Protein AF-0000000080403073 (afdb_homodimer)

Structure (mmCIF, N/CA/C/O backbone):
data_AF-0000000080403073-model_v1
#
loop_
_entity.id
_entity.type
_entity.pdbx_description
1 polymer 'pyridoxal kinase'
#
loop_
_atom_site.group_PDB
_atom_site.id
_atom_site.type_symbol
_atom_site.label_atom_id
_atom_site.label_alt_id
_atom_site.label_comp_id
_atom_site.label_asym_id
_atom_site.label_entity_id
_atom_site.label_seq_id
_atom_site.pdbx_PDB_ins_code
_atom_site.Cartn_x
_atom_site.Cartn_y
_atom_site.Cartn_z
_atom_site.occupancy
_atom_site.B_iso_or_equiv
_atom_site.auth_seq_id
_atom_site.auth_comp_id
_atom_site.auth_asym_id
_atom_site.auth_atom_id
_atom_site.pdbx_PDB_model_num
ATOM 1 N N . MET A 1 1 ? 25.797 -5.535 12.688 1 22.36 1 MET A N 1
ATOM 2 C CA . MET A 1 1 ? 25.578 -5.074 11.312 1 22.36 1 MET A CA 1
ATOM 3 C C . MET A 1 1 ? 24.25 -5.602 10.766 1 22.36 1 MET A C 1
ATOM 5 O O . MET A 1 1 ? 24.047 -6.816 10.711 1 22.36 1 MET A O 1
ATOM 9 N N . VAL A 1 2 ? 23.156 -5.008 11.125 1 30.12 2 VAL A N 1
ATOM 10 C CA . VAL A 1 2 ? 21.875 -5.512 10.625 1 30.12 2 VAL A CA 1
ATOM 11 C C . VAL A 1 2 ? 22.031 -5.953 9.172 1 30.12 2 VAL A C 1
ATOM 13 O O . VAL A 1 2 ? 22.453 -5.172 8.32 1 30.12 2 VAL A O 1
ATOM 16 N N . ASN A 1 3 ? 22.547 -6.984 8.953 1 32.62 3 ASN A N 1
ATOM 17 C CA . ASN A 1 3 ? 22.703 -7.629 7.652 1 32.62 3 ASN A CA 1
ATOM 18 C C . ASN A 1 3 ? 21.531 -7.301 6.723 1 32.62 3 ASN A C 1
ATOM 20 O O . ASN A 1 3 ? 20.438 -7.848 6.871 1 32.62 3 ASN A O 1
ATOM 24 N N . VAL A 1 4 ? 21.406 -6.117 6.422 1 40 4 VAL A N 1
ATOM 25 C CA . VAL A 1 4 ? 20.312 -5.684 5.543 1 40 4 VAL A CA 1
ATOM 26 C C . VAL A 1 4 ? 20.344 -6.496 4.25 1 40 4 VAL A C 1
ATOM 28 O O . VAL A 1 4 ? 21.219 -6.293 3.4 1 40 4 VAL A O 1
ATOM 31 N N . ASN A 1 5 ? 20.531 -7.816 4.27 1 45.31 5 ASN A N 1
ATOM 32 C CA . ASN A 1 5 ? 20.359 -8.641 3.078 1 45.31 5 ASN A CA 1
ATOM 33 C C . ASN A 1 5 ? 19.266 -8.078 2.168 1 45.31 5 ASN A C 1
ATOM 35 O O . ASN A 1 5 ? 18.109 -7.957 2.576 1 45.31 5 ASN A O 1
ATOM 39 N N . LYS A 1 6 ? 19.641 -7.062 1.229 1 63.62 6 LYS A N 1
ATOM 40 C CA . LYS A 1 6 ? 18.797 -6.117 0.505 1 63.62 6 LYS A CA 1
ATOM 41 C C . LYS A 1 6 ? 18.047 -6.809 -0.628 1 63.62 6 LYS A C 1
ATOM 43 O O . LYS A 1 6 ? 18.562 -6.93 -1.74 1 63.62 6 LYS A O 1
ATOM 48 N N . ASP A 1 7 ? 17.062 -7.859 -0.322 1 86.31 7 ASP A N 1
ATOM 49 C CA . ASP A 1 7 ? 16.141 -8.438 -1.294 1 86.31 7 ASP A CA 1
ATOM 50 C C . ASP A 1 7 ? 15.406 -7.34 -2.07 1 86.31 7 ASP A C 1
ATOM 52 O O . ASP A 1 7 ? 14.891 -6.391 -1.48 1 86.31 7 ASP A O 1
ATOM 56 N N . ASN A 1 8 ? 15.664 -7.492 -3.408 1 93 8 ASN A N 1
ATOM 57 C CA . ASN A 1 8 ? 14.828 -6.672 -4.281 1 93 8 ASN A CA 1
ATOM 58 C C . ASN A 1 8 ? 13.57 -7.41 -4.707 1 93 8 ASN A C 1
ATOM 60 O O . ASN A 1 8 ? 13.625 -8.336 -5.516 1 93 8 ASN A O 1
ATOM 64 N N . ILE A 1 9 ? 12.508 -7.059 -4.113 1 97.38 9 ILE A N 1
ATOM 65 C CA . ILE A 1 9 ? 11.211 -7.645 -4.418 1 97.38 9 ILE A CA 1
ATOM 66 C C . ILE A 1 9 ? 10.375 -6.652 -5.23 1 97.38 9 ILE A C 1
ATOM 68 O O . ILE A 1 9 ? 10.148 -5.52 -4.793 1 97.38 9 ILE A O 1
ATOM 72 N N . VAL A 1 10 ? 9.945 -7.051 -6.418 1 98.44 10 VAL A N 1
ATOM 73 C CA . VAL A 1 10 ? 9.18 -6.18 -7.297 1 98.44 10 VAL A CA 1
ATOM 74 C C . VAL A 1 10 ? 7.805 -6.793 -7.559 1 98.44 10 VAL A C 1
ATOM 76 O O . VAL A 1 10 ? 7.703 -7.961 -7.945 1 98.44 10 VAL A O 1
ATOM 79 N N . THR A 1 11 ? 6.785 -6.098 -7.289 1 98.81 11 THR A N 1
ATOM 80 C CA . THR A 1 11 ? 5.434 -6.512 -7.648 1 98.81 11 THR A CA 1
ATOM 81 C C . THR A 1 11 ? 4.883 -5.633 -8.766 1 98.81 11 THR A C 1
ATOM 83 O O . THR A 1 11 ? 4.832 -4.41 -8.641 1 98.81 11 THR A O 1
ATOM 86 N N . ILE A 1 12 ? 4.504 -6.207 -9.852 1 98.88 12 ILE A N 1
ATOM 87 C CA . ILE A 1 12 ? 3.924 -5.531 -11.008 1 98.88 12 ILE A CA 1
ATOM 88 C C . ILE A 1 12 ? 2.502 -6.035 -11.242 1 98.88 12 ILE A C 1
ATOM 90 O O . ILE A 1 12 ? 2.303 -7.133 -11.766 1 98.88 12 ILE A O 1
ATOM 94 N N . GLN A 1 13 ? 1.523 -5.27 -10.898 1 98.31 13 GLN A N 1
ATOM 95 C CA . GLN A 1 13 ? 0.136 -5.699 -11.039 1 98.31 13 GLN A CA 1
ATOM 96 C C . GLN A 1 13 ? -0.827 -4.543 -10.781 1 98.31 13 GLN A C 1
ATOM 98 O O . GLN A 1 13 ? -0.402 -3.395 -10.633 1 98.31 13 GLN A O 1
ATOM 103 N N . SER A 1 14 ? -2.119 -4.785 -10.812 1 98.06 14 SER A N 1
ATOM 104 C CA . SER A 1 14 ? -3.154 -3.756 -10.75 1 98.06 14 SER A CA 1
ATOM 105 C C . SER A 1 14 ? -3.246 -3.148 -9.352 1 98.06 14 SER A C 1
ATOM 107 O O . SER A 1 14 ? -2.812 -3.758 -8.375 1 98.06 14 SER A O 1
ATOM 109 N N . GLN A 1 15 ? -3.781 -1.957 -9.273 1 98.5 15 GLN A N 1
ATOM 110 C CA . GLN A 1 15 ? -4.246 -1.285 -8.07 1 98.5 15 GLN A CA 1
ATOM 111 C C . GLN A 1 15 ? -5.648 -0.719 -8.258 1 98.5 15 GLN A C 1
ATOM 113 O O . GLN A 1 15 ? -5.992 -0.243 -9.336 1 98.5 15 GLN A O 1
ATOM 118 N N . VAL A 1 16 ? -6.465 -0.753 -7.227 1 98.25 16 VAL A N 1
ATOM 119 C CA . VAL A 1 16 ? -7.789 -0.137 -7.277 1 98.25 16 VAL A CA 1
ATOM 120 C C . VAL A 1 16 ? -7.914 0.906 -6.172 1 98.25 16 VAL A C 1
ATOM 122 O O . VAL A 1 16 ? -7.32 0.759 -5.102 1 98.25 16 VAL A O 1
ATOM 125 N N . PHE A 1 17 ? -8.719 1.9 -6.484 1 98.56 17 PHE A N 1
ATOM 126 C CA . PHE A 1 17 ? -9.016 2.963 -5.531 1 98.56 17 PHE A CA 1
ATOM 127 C C . PHE A 1 17 ? -9.75 2.41 -4.312 1 98.56 17 PHE A C 1
ATOM 129 O O . PHE A 1 17 ? -9.352 2.67 -3.174 1 98.56 17 PHE A O 1
ATOM 136 N N . ASP A 1 18 ? -10.695 1.66 -4.531 1 96.5 18 ASP A N 1
ATOM 137 C CA . ASP A 1 18 ? -11.547 1.09 -3.488 1 96.5 18 ASP A CA 1
ATOM 138 C C . ASP A 1 18 ? -11.578 -0.434 -3.58 1 96.5 18 ASP A C 1
ATOM 140 O O . ASP A 1 18 ? -12.102 -0.992 -4.547 1 96.5 18 ASP A O 1
ATOM 144 N N . GLY A 1 19 ? -10.961 -1.061 -2.502 1 95.38 19 GLY A N 1
ATOM 145 C CA . GLY A 1 19 ? -11.07 -2.51 -2.447 1 95.38 19 GLY A CA 1
ATOM 146 C C . GLY A 1 19 ? -9.719 -3.205 -2.408 1 95.38 19 GLY A C 1
ATOM 147 O O . GLY A 1 19 ? -8.68 -2.547 -2.359 1 95.38 19 GLY A O 1
ATOM 148 N N . PHE A 1 20 ? -9.781 -4.578 -2.379 1 96.44 20 PHE A N 1
ATOM 149 C CA . PHE A 1 20 ? -8.57 -5.371 -2.219 1 96.44 20 PHE A CA 1
ATOM 150 C C . PHE A 1 20 ? -8.391 -6.332 -3.389 1 96.44 20 PHE A C 1
ATOM 152 O O . PHE A 1 20 ? -9.102 -7.332 -3.49 1 96.44 20 PHE A O 1
ATOM 159 N N . CYS A 1 21 ? -7.473 -6.105 -4.219 1 96.56 21 CYS A N 1
ATOM 160 C CA . CYS A 1 21 ? -6.91 -6.938 -5.273 1 96.56 21 CYS A CA 1
ATOM 161 C C . CYS A 1 21 ? -5.57 -6.387 -5.75 1 96.56 21 CYS A C 1
ATOM 163 O O . CYS A 1 21 ? -5.18 -5.281 -5.371 1 96.56 21 CYS A O 1
ATOM 165 N N . GLY A 1 22 ? -4.867 -7.188 -6.477 1 97.94 22 GLY A N 1
ATOM 166 C CA . GLY A 1 22 ? -3.596 -6.727 -7.012 1 97.94 22 GLY A CA 1
ATOM 167 C C . GLY A 1 22 ? -2.654 -6.203 -5.945 1 97.94 22 GLY A C 1
ATOM 168 O O . GLY A 1 22 ? -2.471 -6.836 -4.906 1 97.94 22 GLY A O 1
ATOM 169 N N . ASN A 1 23 ? -2.107 -5.02 -6.195 1 98.75 23 ASN A N 1
ATOM 170 C CA . ASN A 1 23 ? -1.094 -4.453 -5.312 1 98.75 23 ASN A CA 1
ATOM 171 C C . ASN A 1 23 ? -1.706 -3.938 -4.012 1 98.75 23 ASN A C 1
ATOM 173 O O . ASN A 1 23 ? -0.988 -3.658 -3.053 1 98.75 23 ASN A O 1
ATOM 177 N N . ASN A 1 24 ? -3.045 -3.762 -3.971 1 98.56 24 ASN A N 1
ATOM 178 C CA . ASN A 1 24 ? -3.654 -3.469 -2.678 1 98.56 24 ASN A CA 1
ATOM 179 C C . ASN A 1 24 ? -3.473 -4.625 -1.697 1 98.56 24 ASN A C 1
ATOM 181 O O . ASN A 1 24 ? -3.438 -4.414 -0.483 1 98.56 24 ASN A O 1
ATOM 185 N N . ILE A 1 25 ? -3.344 -5.82 -2.229 1 98.62 25 ILE A N 1
ATOM 186 C CA . ILE A 1 25 ? -3.121 -6.988 -1.383 1 98.62 25 ILE A CA 1
ATOM 187 C C . ILE A 1 25 ? -1.624 -7.273 -1.281 1 98.62 25 ILE A C 1
ATOM 189 O O . ILE A 1 25 ? -1.075 -7.355 -0.18 1 98.62 25 ILE A O 1
ATOM 193 N N . ALA A 1 26 ? -0.931 -7.348 -2.396 1 98.81 26 ALA A N 1
ATOM 194 C CA . ALA A 1 26 ? 0.462 -7.785 -2.443 1 98.81 26 ALA A CA 1
ATOM 195 C C . ALA A 1 26 ? 1.353 -6.867 -1.606 1 98.81 26 ALA A C 1
ATOM 197 O O . ALA A 1 26 ? 2.166 -7.344 -0.809 1 98.81 26 ALA A O 1
ATOM 198 N N . SER A 1 27 ? 1.174 -5.559 -1.812 1 98.62 27 SER A N 1
ATOM 199 C CA . SER A 1 27 ? 2.02 -4.613 -1.089 1 98.62 27 SER A CA 1
ATOM 200 C C . SER A 1 27 ? 1.811 -4.723 0.418 1 98.62 27 SER A C 1
ATOM 202 O O . SER A 1 27 ? 2.775 -4.723 1.186 1 98.62 27 SER A O 1
ATOM 204 N N . PHE A 1 28 ? 0.56 -4.867 0.886 1 98.75 28 PHE A N 1
ATOM 205 C CA . PHE A 1 28 ? 0.286 -4.93 2.316 1 98.75 28 PHE A CA 1
ATOM 206 C C . PHE A 1 28 ? 0.77 -6.246 2.906 1 98.75 28 PHE A C 1
ATOM 208 O O . PHE A 1 28 ? 1.396 -6.266 3.967 1 98.75 28 PHE A O 1
ATOM 215 N N . VAL A 1 29 ? 0.457 -7.371 2.229 1 98.81 29 VAL A N 1
ATOM 216 C CA . VAL A 1 29 ? 0.829 -8.695 2.707 1 98.81 29 VAL A CA 1
ATOM 217 C C . VAL A 1 29 ? 2.348 -8.789 2.838 1 98.81 29 VAL A C 1
ATOM 219 O O . VAL A 1 29 ? 2.861 -9.195 3.885 1 98.81 29 VAL A O 1
ATOM 222 N N . LEU A 1 30 ? 3.076 -8.367 1.81 1 98.69 30 LEU A N 1
ATOM 223 C CA . LEU A 1 30 ? 4.535 -8.438 1.827 1 98.69 30 LEU A CA 1
ATOM 224 C C . LEU A 1 30 ? 5.109 -7.523 2.902 1 98.69 30 LEU A C 1
ATOM 226 O O . LEU A 1 30 ? 5.996 -7.934 3.66 1 98.69 30 LEU A O 1
ATOM 230 N N . ARG A 1 31 ? 4.555 -6.324 2.994 1 98.56 31 ARG A N 1
ATOM 231 C CA . ARG A 1 31 ? 5.051 -5.383 3.992 1 98.56 31 ARG A CA 1
ATOM 232 C C . ARG A 1 31 ? 4.73 -5.863 5.402 1 98.56 31 ARG A C 1
ATOM 234 O O . ARG A 1 31 ? 5.578 -5.805 6.293 1 98.56 31 ARG A O 1
ATOM 241 N N . ARG A 1 32 ? 3.508 -6.32 5.586 1 98.56 32 ARG A N 1
ATOM 242 C CA . ARG A 1 32 ? 3.109 -6.836 6.895 1 98.56 32 ARG A CA 1
ATOM 243 C C . ARG A 1 32 ? 4.016 -7.984 7.328 1 98.56 32 ARG A C 1
ATOM 245 O O . ARG A 1 32 ? 4.289 -8.148 8.516 1 98.56 32 ARG A O 1
ATOM 252 N N . ARG A 1 33 ? 4.496 -8.727 6.375 1 98.25 33 ARG A N 1
ATOM 253 C CA . ARG A 1 33 ? 5.34 -9.883 6.66 1 98.25 33 ARG A CA 1
ATOM 254 C C . ARG A 1 33 ? 6.812 -9.492 6.707 1 98.25 33 ARG A C 1
ATOM 256 O O . ARG A 1 33 ? 7.688 -10.352 6.762 1 98.25 33 ARG A O 1
ATOM 263 N N . GLY A 1 34 ? 7.117 -8.227 6.57 1 97.31 34 GLY A N 1
ATOM 264 C CA . GLY A 1 34 ? 8.453 -7.73 6.875 1 97.31 34 GLY A CA 1
ATOM 265 C C . GLY A 1 34 ? 9.273 -7.434 5.637 1 97.31 34 GLY A C 1
ATOM 266 O O . GLY A 1 34 ? 10.461 -7.129 5.738 1 97.31 34 GLY A O 1
ATOM 267 N N . HIS A 1 35 ? 8.703 -7.539 4.473 1 97.38 35 HIS A N 1
ATOM 268 C CA . HIS A 1 35 ? 9.414 -7.254 3.232 1 97.38 35 HIS A CA 1
ATOM 269 C C . HIS A 1 35 ? 9.25 -5.797 2.822 1 97.38 35 HIS A C 1
ATOM 271 O O . HIS A 1 35 ? 8.352 -5.109 3.311 1 97.38 35 HIS A O 1
ATOM 277 N N . VAL A 1 36 ? 10.117 -5.285 1.981 1 96.69 36 VAL A N 1
ATOM 278 C CA . VAL A 1 36 ? 10.031 -3.943 1.408 1 96.69 36 VAL A CA 1
ATOM 279 C C . VAL A 1 36 ? 9.953 -4.035 -0.114 1 96.69 36 VAL A C 1
ATOM 281 O O . VAL A 1 36 ? 10.969 -3.871 -0.803 1 96.69 36 VAL A O 1
ATOM 284 N N . PRO A 1 37 ? 8.758 -4.262 -0.608 1 97.62 37 PRO A N 1
ATOM 285 C CA . PRO A 1 37 ? 8.617 -4.438 -2.057 1 97.62 37 PRO A CA 1
ATOM 286 C C . PRO A 1 37 ? 8.648 -3.115 -2.818 1 97.62 37 PRO A C 1
ATOM 288 O O . PRO A 1 37 ? 8.281 -2.074 -2.27 1 97.62 37 PRO A O 1
ATOM 291 N N . LYS A 1 38 ? 9.195 -3.201 -3.975 1 98 38 LYS A N 1
ATOM 292 C CA . LYS A 1 38 ? 9 -2.166 -4.984 1 98 38 LYS A CA 1
ATOM 293 C C . LYS A 1 38 ? 7.695 -2.387 -5.75 1 98 38 LYS A C 1
ATOM 295 O O . LYS A 1 38 ? 7.414 -3.5 -6.195 1 98 38 LYS A O 1
ATOM 300 N N . ILE A 1 39 ? 6.852 -1.353 -5.859 1 98.69 39 ILE A N 1
ATOM 301 C CA . ILE A 1 39 ? 5.469 -1.54 -6.293 1 98.69 39 ILE A CA 1
ATOM 302 C C . ILE A 1 39 ? 5.242 -0.809 -7.613 1 98.69 39 ILE A C 1
ATOM 304 O O . ILE A 1 39 ? 5.418 0.409 -7.695 1 98.69 39 ILE A O 1
ATOM 308 N N . LEU A 1 40 ? 4.926 -1.482 -8.609 1 98.88 40 LEU A N 1
ATOM 309 C CA . LEU A 1 40 ? 4.543 -0.903 -9.891 1 98.88 40 LEU A CA 1
ATOM 310 C C . LEU A 1 40 ? 3.084 -1.207 -10.211 1 98.88 40 LEU A C 1
ATOM 312 O O . LEU A 1 40 ? 2.736 -2.35 -10.523 1 98.88 40 LEU A O 1
ATOM 316 N N . ASN A 1 41 ? 2.258 -0.204 -10.141 1 98.81 41 ASN A N 1
ATOM 317 C CA . ASN A 1 41 ? 0.848 -0.343 -10.492 1 98.81 41 ASN A CA 1
ATOM 318 C C . ASN A 1 41 ? 0.627 -0.205 -12 1 98.81 41 ASN A C 1
ATOM 320 O O . ASN A 1 41 ? 0.97 0.82 -12.586 1 98.81 41 ASN A O 1
ATOM 324 N N . THR A 1 42 ? 0.008 -1.156 -12.578 1 98.5 42 THR A N 1
ATOM 325 C CA . THR A 1 42 ? -0.204 -1.143 -14.016 1 98.5 42 THR A CA 1
ATOM 326 C C . THR A 1 42 ? -1.504 -0.422 -14.367 1 98.5 42 THR A C 1
ATOM 328 O O . THR A 1 42 ? -1.664 0.074 -15.484 1 98.5 42 THR A O 1
ATOM 331 N N . VAL A 1 43 ? -2.436 -0.476 -13.461 1 98.38 43 VAL A N 1
ATOM 332 C CA . VAL A 1 43 ? -3.66 0.311 -13.555 1 98.38 43 VAL A CA 1
ATOM 333 C C . VAL A 1 43 ? -4.035 0.85 -12.18 1 98.38 43 VAL A C 1
ATOM 335 O O . VAL A 1 43 ? -3.588 0.325 -11.156 1 98.38 43 VAL A O 1
ATOM 338 N N . GLN A 1 44 ? -4.777 1.908 -12.148 1 98.44 44 GLN A N 1
ATOM 339 C CA . GLN A 1 44 ? -5.492 2.443 -10.992 1 98.44 44 GLN A CA 1
ATOM 340 C C . GLN A 1 44 ? -6.969 2.656 -11.312 1 98.44 44 GLN A C 1
ATOM 342 O O . GLN A 1 44 ? -7.367 3.736 -11.75 1 98.44 44 GLN A O 1
ATOM 347 N N . TYR A 1 45 ? -7.773 1.637 -11.078 1 98.31 45 TYR A N 1
ATOM 348 C CA . TYR A 1 45 ? -9.203 1.698 -11.336 1 98.31 45 TYR A CA 1
ATOM 349 C C . TYR A 1 45 ? -9.977 2.061 -10.07 1 98.31 45 TYR A C 1
ATOM 351 O O . TYR A 1 45 ? -9.43 1.991 -8.969 1 98.31 45 TYR A O 1
ATOM 359 N N . TYR A 1 46 ? -11.219 2.496 -10.289 1 98.31 46 TYR A N 1
ATOM 360 C CA . TYR A 1 46 ? -12.055 2.799 -9.125 1 98.31 46 TYR A CA 1
ATOM 361 C C . TYR A 1 46 ? -12.211 1.576 -8.234 1 98.31 46 TYR A C 1
ATOM 363 O O . TYR A 1 46 ? -12.031 1.662 -7.016 1 98.31 46 TYR A O 1
ATOM 371 N N . SER A 1 47 ? -12.539 0.459 -8.789 1 95.94 47 SER A N 1
ATOM 372 C CA . SER A 1 47 ? -12.68 -0.809 -8.078 1 95.94 47 SER A CA 1
ATOM 373 C C . SER A 1 47 ? -12.492 -1.992 -9.023 1 95.94 47 SER A C 1
ATOM 375 O O . SER A 1 47 ? -12.344 -1.809 -10.234 1 95.94 47 SER A O 1
ATOM 377 N N . LYS A 1 48 ? -12.469 -3.193 -8.477 1 90.81 48 LYS A N 1
ATOM 378 C CA . LYS A 1 48 ? -12.344 -4.41 -9.273 1 90.81 48 LYS A CA 1
ATOM 379 C C . LYS A 1 48 ? -13.562 -4.605 -10.172 1 90.81 48 LYS A C 1
ATOM 381 O O . LYS A 1 48 ? -13.508 -5.344 -11.156 1 90.81 48 LYS A O 1
ATOM 386 N N . TYR A 1 49 ? -14.672 -3.898 -9.898 1 89.44 49 TYR A N 1
ATOM 387 C CA . TYR A 1 49 ? -15.914 -4.047 -10.648 1 89.44 49 TYR A CA 1
ATOM 388 C C . TYR A 1 49 ? -16.109 -2.883 -11.609 1 89.44 49 TYR A C 1
ATOM 390 O O . TYR A 1 49 ? -16.875 -2.984 -12.562 1 89.44 49 TYR A O 1
ATOM 398 N N . LYS A 1 50 ? -15.492 -1.771 -11.281 1 93.81 50 LYS A N 1
ATOM 399 C CA . LYS A 1 50 ? -15.602 -0.562 -12.094 1 93.81 50 LYS A CA 1
ATOM 400 C C . LYS A 1 50 ? -14.234 -0.136 -12.625 1 93.81 50 LYS A C 1
ATOM 402 O O . LYS A 1 50 ? -13.484 0.569 -11.945 1 93.81 50 LYS A O 1
ATOM 407 N N . HIS A 1 51 ? -14.039 -0.41 -13.852 1 94.81 51 HIS A N 1
ATOM 408 C CA . HIS A 1 51 ? -12.727 -0.222 -14.453 1 94.81 51 HIS A CA 1
ATOM 409 C C . HIS A 1 51 ? -12.594 1.165 -15.078 1 94.81 51 HIS A C 1
ATOM 411 O O . HIS A 1 51 ? -12.242 1.293 -16.25 1 94.81 51 HIS A O 1
ATOM 417 N N . CYS A 1 52 ? -12.844 2.164 -14.352 1 96.94 52 CYS A N 1
ATOM 418 C CA . CYS A 1 52 ? -12.586 3.541 -14.758 1 96.94 52 CYS A CA 1
ATOM 419 C C . CYS A 1 52 ? -11.414 4.129 -13.969 1 96.94 52 CYS A C 1
ATOM 421 O O . CYS A 1 52 ? -11.289 3.891 -12.766 1 96.94 52 CYS A O 1
ATOM 423 N N . GLY A 1 53 ? -10.523 4.828 -14.617 1 97.88 53 GLY A N 1
ATOM 424 C CA . GLY A 1 53 ? -9.344 5.398 -13.992 1 97.88 53 GLY A CA 1
ATOM 425 C C . GLY A 1 53 ? -8.125 5.398 -14.898 1 97.88 53 GLY A C 1
ATOM 426 O O . GLY A 1 53 ? -8.25 5.605 -16.109 1 97.88 53 GLY A O 1
ATOM 427 N N . MET A 1 54 ? -6.984 5.172 -14.312 1 98 54 MET A N 1
ATOM 428 C CA . MET A 1 54 ? -5.703 5.324 -15 1 98 54 MET A CA 1
ATOM 429 C C . MET A 1 54 ? -5.156 3.973 -15.438 1 98 54 MET A C 1
ATOM 431 O O . MET A 1 54 ? -5.223 2.996 -14.688 1 98 54 MET A O 1
ATOM 435 N N . GLU A 1 55 ? -4.68 3.871 -16.688 1 97.94 55 GLU A N 1
ATOM 436 C CA . GLU A 1 55 ? -3.902 2.754 -17.203 1 97.94 55 GLU A CA 1
ATOM 437 C C . GLU A 1 55 ? -2.48 3.186 -17.562 1 97.94 55 GLU A C 1
ATOM 439 O O . GLU A 1 55 ? -2.285 4.137 -18.312 1 97.94 55 GLU A O 1
ATOM 444 N N . LEU A 1 56 ? -1.543 2.523 -16.984 1 98.19 56 LEU A N 1
ATOM 445 C CA . LEU A 1 56 ? -0.141 2.859 -17.219 1 98.19 56 LEU A CA 1
ATOM 446 C C . LEU A 1 56 ? 0.225 2.699 -18.688 1 98.19 56 LEU A C 1
ATOM 448 O O . LEU A 1 56 ? -0.052 1.66 -19.281 1 98.19 56 LEU A O 1
ATOM 452 N N . ASN A 1 57 ? 0.783 3.727 -19.25 1 97.5 57 ASN A N 1
ATOM 453 C CA . ASN A 1 57 ? 1.211 3.594 -20.641 1 97.5 57 ASN A CA 1
ATOM 454 C C . ASN A 1 57 ? 2.625 3.031 -20.734 1 97.5 57 ASN A C 1
ATOM 456 O O . ASN A 1 57 ? 3.367 3.023 -19.75 1 97.5 57 ASN A O 1
ATOM 460 N N . ILE A 1 58 ? 2.945 2.588 -21.922 1 98.06 58 ILE A N 1
ATOM 461 C CA . ILE A 1 58 ? 4.188 1.861 -22.172 1 98.06 58 ILE A CA 1
ATOM 462 C C . ILE A 1 58 ? 5.383 2.775 -21.891 1 98.06 58 ILE A C 1
ATOM 464 O O . ILE A 1 58 ? 6.41 2.326 -21.391 1 98.06 58 ILE A O 1
ATOM 468 N N . CYS A 1 59 ? 5.312 4.023 -22.203 1 98.25 59 CYS A N 1
ATOM 469 C CA . CYS A 1 59 ? 6.414 4.957 -22.016 1 98.25 59 CYS A CA 1
ATOM 470 C C . CYS A 1 59 ? 6.727 5.148 -20.531 1 98.25 59 CYS A C 1
ATOM 472 O O . CYS A 1 59 ? 7.891 5.129 -20.125 1 98.25 59 CYS A O 1
ATOM 474 N N . ASP A 1 60 ? 5.688 5.34 -19.734 1 98.38 60 ASP A N 1
ATOM 475 C CA . ASP A 1 60 ? 5.871 5.512 -18.297 1 98.38 60 ASP A CA 1
ATOM 476 C C . ASP A 1 60 ? 6.41 4.234 -17.656 1 98.38 60 ASP A C 1
ATOM 478 O O . ASP A 1 60 ? 7.289 4.293 -16.781 1 98.38 60 ASP A O 1
ATOM 482 N N . MET A 1 61 ? 5.867 3.088 -18.047 1 98.69 61 MET A N 1
ATOM 483 C CA . MET A 1 61 ? 6.363 1.819 -17.516 1 98.69 61 MET A CA 1
ATOM 484 C C . MET A 1 61 ? 7.848 1.644 -17.828 1 98.69 61 MET A C 1
ATOM 486 O O . MET A 1 61 ? 8.633 1.305 -16.938 1 98.69 61 MET A O 1
ATOM 490 N N . LYS A 1 62 ? 8.234 1.932 -19.062 1 98.44 62 LYS A N 1
ATOM 491 C CA . LYS A 1 62 ? 9.625 1.792 -19.484 1 98.44 62 LYS A CA 1
ATOM 492 C C . LYS A 1 62 ? 10.531 2.742 -18.703 1 98.44 62 LYS A C 1
ATOM 494 O O . LYS A 1 62 ? 11.648 2.381 -18.328 1 98.44 62 LYS A O 1
ATOM 499 N N . SER A 1 63 ? 10.023 3.924 -18.5 1 98.38 63 SER A N 1
ATOM 500 C CA . SER A 1 63 ? 10.812 4.91 -17.781 1 98.38 63 SER A CA 1
ATOM 501 C C . SER A 1 63 ? 11.164 4.41 -16.375 1 98.38 63 SER A C 1
ATOM 503 O O . SER A 1 63 ? 12.305 4.551 -15.938 1 98.38 63 SER A O 1
ATOM 505 N N . ILE A 1 64 ? 10.234 3.803 -15.695 1 98.69 64 ILE A N 1
ATOM 506 C CA . ILE A 1 64 ? 10.438 3.299 -14.344 1 98.69 64 ILE A CA 1
ATOM 507 C C . ILE A 1 64 ? 11.32 2.057 -14.383 1 98.69 64 ILE A C 1
ATOM 509 O O . ILE A 1 64 ? 12.312 1.965 -13.648 1 98.69 64 ILE A O 1
ATOM 513 N N . LEU A 1 65 ? 11.031 1.113 -15.273 1 98.38 65 LEU A N 1
ATOM 514 C CA . LEU A 1 65 ? 11.734 -0.165 -15.312 1 98.38 65 LEU A CA 1
ATOM 515 C C . LEU A 1 65 ? 13.164 0.013 -15.812 1 98.38 65 LEU A C 1
ATOM 517 O O . LEU A 1 65 ? 14.07 -0.698 -15.375 1 98.38 65 LEU A O 1
ATOM 521 N N . ASN A 1 66 ? 13.367 0.973 -16.719 1 96.94 66 ASN A N 1
ATOM 522 C CA . ASN A 1 66 ? 14.727 1.263 -17.172 1 96.94 66 ASN A CA 1
ATOM 523 C C . ASN A 1 66 ? 15.594 1.78 -16.031 1 96.94 66 ASN A C 1
ATOM 525 O O . ASN A 1 66 ? 16.766 1.406 -15.914 1 96.94 66 ASN A O 1
ATOM 529 N N . GLU A 1 67 ? 15.039 2.664 -15.25 1 95.94 67 GLU A N 1
ATOM 530 C CA . GLU A 1 67 ? 15.773 3.137 -14.078 1 95.94 67 GLU A CA 1
ATOM 531 C C . GLU A 1 67 ? 16.078 1.993 -13.117 1 95.94 67 GLU A C 1
ATOM 533 O O . GLU A 1 67 ? 17.156 1.946 -12.516 1 95.94 67 GLU A O 1
ATOM 538 N N . PHE A 1 68 ? 15.164 1.076 -12.977 1 96.19 68 PHE A N 1
ATOM 539 C CA . PHE A 1 68 ? 15.352 -0.077 -12.102 1 96.19 68 PHE A CA 1
ATOM 540 C C . PHE A 1 68 ? 16.484 -0.965 -12.609 1 96.19 68 PHE A C 1
ATOM 542 O O . PHE A 1 68 ? 17.328 -1.406 -11.828 1 96.19 68 PHE A O 1
ATOM 549 N N . ILE A 1 69 ? 16.469 -1.229 -13.891 1 94.38 69 ILE A N 1
ATOM 550 C CA . ILE A 1 69 ? 17.516 -2.029 -14.516 1 94.38 69 ILE A CA 1
ATOM 551 C C . ILE A 1 69 ? 18.875 -1.402 -14.234 1 94.38 69 ILE A C 1
ATOM 553 O O . ILE A 1 69 ? 19.812 -2.1 -13.852 1 94.38 69 ILE A O 1
ATOM 557 N N . LEU A 1 70 ? 18.969 -0.093 -14.359 1 91.38 70 LEU A N 1
ATOM 558 C CA . LEU A 1 70 ? 20.219 0.619 -14.125 1 91.38 70 LEU A CA 1
ATOM 559 C C . LEU A 1 70 ? 20.672 0.465 -12.68 1 91.38 70 LEU A C 1
ATOM 561 O O . LEU A 1 70 ? 21.844 0.239 -12.406 1 91.38 70 LEU A O 1
ATOM 565 N N . ASP A 1 71 ? 19.766 0.563 -11.781 1 88.75 71 ASP A N 1
ATOM 566 C CA . ASP A 1 71 ? 20.078 0.521 -10.359 1 88.75 71 ASP A CA 1
ATOM 567 C C . ASP A 1 71 ? 20.531 -0.874 -9.938 1 88.75 71 ASP A C 1
ATOM 569 O O . ASP A 1 71 ? 21.438 -1.014 -9.109 1 88.75 71 ASP A O 1
ATOM 573 N N . VAL A 1 72 ? 19.938 -1.919 -10.438 1 87.94 72 VAL A N 1
ATOM 574 C CA . VAL A 1 72 ? 20.219 -3.266 -9.961 1 87.94 72 VAL A CA 1
ATOM 575 C C . VAL A 1 72 ? 21.375 -3.863 -10.742 1 87.94 72 VAL A C 1
ATOM 577 O O . VAL A 1 72 ? 22 -4.832 -10.305 1 87.94 72 VAL A O 1
ATOM 580 N N . SER A 1 73 ? 21.578 -3.346 -11.969 1 77 73 SER A N 1
ATOM 581 C CA . SER A 1 73 ? 22.734 -3.82 -12.727 1 77 73 SER A CA 1
ATOM 582 C C . SER A 1 73 ? 24.047 -3.373 -12.078 1 77 73 SER A C 1
ATOM 584 O O . SER A 1 73 ? 25.062 -4.047 -12.203 1 77 73 SER A O 1
ATOM 586 N N . ASN A 1 74 ? 23.906 -2.189 -11.445 1 65.06 74 ASN A N 1
ATOM 587 C CA . ASN A 1 74 ? 25.094 -1.646 -10.773 1 65.06 74 ASN A CA 1
ATOM 588 C C . ASN A 1 74 ? 25.344 -2.34 -9.445 1 65.06 74 ASN A C 1
ATOM 590 O O . ASN A 1 74 ? 26.422 -2.178 -8.852 1 65.06 74 ASN A O 1
ATOM 594 N N . LEU A 1 75 ? 24.297 -2.949 -8.953 1 59.31 75 LEU A N 1
ATOM 595 C CA . LEU A 1 75 ? 24.406 -3.607 -7.656 1 59.31 75 LEU A CA 1
ATOM 596 C C . LEU A 1 75 ? 25.125 -4.945 -7.781 1 59.31 75 LEU A C 1
ATOM 598 O O . LEU A 1 75 ? 25 -5.801 -6.898 1 59.31 75 LEU A O 1
ATOM 602 N N . TYR A 1 76 ? 25.797 -5.121 -8.969 1 50.38 76 TYR A N 1
ATOM 603 C CA . TYR A 1 76 ? 26.297 -6.438 -9.359 1 50.38 76 TYR A CA 1
ATOM 604 C C . TYR A 1 76 ? 27.156 -7.047 -8.258 1 50.38 76 TYR A C 1
ATOM 606 O O . TYR A 1 76 ? 27.609 -8.188 -8.375 1 50.38 76 TYR A O 1
ATOM 614 N N . GLU A 1 77 ? 27.469 -6.312 -7.363 1 52.16 77 GLU A N 1
ATOM 615 C CA . GLU A 1 77 ? 28.141 -7.215 -6.434 1 52.16 77 GLU A CA 1
ATOM 616 C C . GLU A 1 77 ? 27.156 -8.242 -5.859 1 52.16 77 GLU A C 1
ATOM 618 O O . GLU A 1 77 ? 25.953 -8.117 -6.043 1 52.16 77 GLU A O 1
ATOM 623 N N . ASP A 1 78 ? 27.719 -9.531 -5.398 1 49.72 78 ASP A N 1
ATOM 624 C CA . ASP A 1 78 ? 27.172 -10.828 -5.016 1 49.72 78 ASP A CA 1
ATOM 625 C C . ASP A 1 78 ? 25.766 -10.695 -4.469 1 49.72 78 ASP A C 1
ATOM 627 O O . ASP A 1 78 ? 24.969 -11.633 -4.539 1 49.72 78 ASP A O 1
ATOM 631 N N . LYS A 1 79 ? 25.484 -9.844 -3.477 1 54.38 79 LYS A N 1
ATOM 632 C CA . LYS A 1 79 ? 24.547 -10.188 -2.408 1 54.38 79 LYS A CA 1
ATOM 633 C C . LYS A 1 79 ? 23.172 -9.57 -2.656 1 54.38 79 LYS A C 1
ATOM 635 O O . LYS A 1 79 ? 22.453 -9.258 -1.71 1 54.38 79 LYS A O 1
ATOM 640 N N . ASN A 1 80 ? 22.656 -9.328 -4.199 1 76.38 80 ASN A N 1
ATOM 641 C CA . ASN A 1 80 ? 21.312 -8.758 -4.113 1 76.38 80 ASN A CA 1
ATOM 642 C C . ASN A 1 80 ? 20.281 -9.633 -4.836 1 76.38 80 ASN A C 1
ATOM 644 O O . ASN A 1 80 ? 20.406 -9.883 -6.035 1 76.38 80 ASN A O 1
ATOM 648 N N . ASN A 1 81 ? 19.438 -10.383 -4.164 1 89.44 81 ASN A N 1
ATOM 649 C CA . ASN A 1 81 ? 18.359 -11.219 -4.668 1 89.44 81 ASN A CA 1
ATOM 650 C C . ASN A 1 81 ? 17.281 -10.391 -5.375 1 89.44 81 ASN A C 1
ATOM 652 O O . ASN A 1 81 ? 17.016 -9.25 -4.984 1 89.44 81 ASN A O 1
ATOM 656 N N . LEU A 1 82 ? 16.859 -10.93 -6.504 1 93.94 82 LEU A N 1
ATOM 657 C CA . LEU A 1 82 ? 15.812 -10.289 -7.285 1 93.94 82 LEU A CA 1
ATOM 658 C C . LEU A 1 82 ? 14.57 -11.172 -7.355 1 93.94 82 LEU A C 1
ATOM 660 O O . LEU A 1 82 ? 14.633 -12.297 -7.852 1 93.94 82 LEU A O 1
ATOM 664 N N . TYR A 1 83 ? 13.516 -10.734 -6.855 1 97.19 83 TYR A N 1
ATOM 665 C CA . TYR A 1 83 ? 12.242 -11.461 -6.844 1 97.19 83 TYR A CA 1
ATOM 666 C C . TYR A 1 83 ? 11.156 -10.648 -7.539 1 97.19 83 TYR A C 1
ATOM 668 O O . TYR A 1 83 ? 11.008 -9.453 -7.289 1 97.19 83 TYR A O 1
ATOM 676 N N . PHE A 1 84 ? 10.406 -11.289 -8.43 1 98.5 84 PHE A N 1
ATOM 677 C CA . PHE A 1 84 ? 9.312 -10.641 -9.148 1 98.5 84 PHE A CA 1
ATOM 678 C C . PHE A 1 84 ? 7.996 -11.367 -8.906 1 98.5 84 PHE A C 1
ATOM 680 O O . PHE A 1 84 ? 7.949 -12.594 -8.914 1 98.5 84 PHE A O 1
ATOM 687 N N . LEU A 1 85 ? 6.988 -10.641 -8.656 1 98.88 85 LEU A N 1
ATOM 688 C CA . LEU A 1 85 ? 5.602 -11.094 -8.656 1 98.88 85 LEU A CA 1
ATOM 689 C C . LEU A 1 85 ? 4.77 -10.297 -9.656 1 98.88 85 LEU A C 1
ATOM 691 O O . LEU A 1 85 ? 4.625 -9.086 -9.523 1 98.88 85 LEU A O 1
ATOM 695 N N . THR A 1 86 ? 4.258 -10.969 -10.68 1 98.81 86 THR A N 1
ATOM 696 C CA . THR A 1 86 ? 3.416 -10.289 -11.664 1 98.81 86 THR A CA 1
ATOM 697 C C . THR A 1 86 ? 1.972 -10.773 -11.555 1 98.81 86 THR A C 1
ATOM 699 O O . THR A 1 86 ? 1.724 -11.953 -11.312 1 98.81 86 THR A O 1
ATOM 702 N N . GLY A 1 87 ? 1.059 -9.844 -11.68 1 98.12 87 GLY A N 1
ATOM 703 C CA . GLY A 1 87 ? -0.372 -10.109 -11.711 1 98.12 87 GLY A CA 1
ATOM 704 C C . GLY A 1 87 ? -1.069 -9.461 -12.898 1 98.12 87 GLY A C 1
ATOM 705 O O . GLY A 1 87 ? -0.628 -9.609 -14.039 1 98.12 87 GLY A O 1
ATOM 706 N N . PHE A 1 88 ? -2.135 -8.758 -12.664 1 97.5 88 PHE A N 1
ATOM 707 C CA . PHE A 1 88 ? -2.969 -8.195 -13.719 1 97.5 88 PHE A CA 1
ATOM 708 C C . PHE A 1 88 ? -2.26 -7.031 -14.406 1 97.5 88 PHE A C 1
ATOM 710 O O . PHE A 1 88 ? -1.875 -6.059 -13.75 1 97.5 88 PHE A O 1
ATOM 717 N N . ILE A 1 89 ? -2.131 -7.105 -15.648 1 97.44 89 ILE A N 1
ATOM 718 C CA . ILE A 1 89 ? -1.631 -6.062 -16.531 1 97.44 89 ILE A CA 1
ATOM 719 C C . ILE A 1 89 ? -2.582 -5.891 -17.719 1 97.44 89 ILE A C 1
ATOM 721 O O . ILE A 1 89 ? -2.9 -6.859 -18.406 1 97.44 89 ILE A O 1
ATOM 725 N N . LYS A 1 90 ? -2.973 -4.723 -17.938 1 95.81 90 LYS A N 1
ATOM 726 C CA . LYS A 1 90 ? -4.125 -4.453 -18.797 1 95.81 90 LYS A CA 1
ATOM 727 C C . LYS A 1 90 ? -3.75 -4.574 -20.281 1 95.81 90 LYS A C 1
ATOM 729 O O . LYS A 1 90 ? -4.531 -5.086 -21.078 1 95.81 90 LYS A O 1
ATOM 734 N N . THR A 1 91 ? -2.588 -4.086 -20.672 1 95.75 91 THR A N 1
ATOM 735 C CA . THR A 1 91 ? -2.291 -3.996 -22.109 1 95.75 91 THR A CA 1
ATOM 736 C C . THR A 1 91 ? -1.196 -4.984 -22.484 1 95.75 91 THR A C 1
ATOM 738 O O . THR A 1 91 ? -0.304 -5.277 -21.688 1 95.75 91 THR A O 1
ATOM 741 N N . LYS A 1 92 ? -1.279 -5.457 -23.734 1 96.75 92 LYS A N 1
ATOM 742 C CA . LYS A 1 92 ? -0.297 -6.391 -24.281 1 96.75 92 LYS A CA 1
ATOM 743 C C . LYS A 1 92 ? 1.111 -5.809 -24.219 1 96.75 92 LYS A C 1
ATOM 745 O O . LYS A 1 92 ? 2.055 -6.492 -23.812 1 96.75 92 LYS A O 1
ATOM 750 N N . GLU A 1 93 ? 1.229 -4.566 -24.578 1 96.94 93 GLU A N 1
ATOM 751 C CA . GLU A 1 93 ? 2.525 -3.893 -24.609 1 96.94 93 GLU A CA 1
ATOM 752 C C . GLU A 1 93 ? 3.164 -3.875 -23.219 1 96.94 93 GLU A C 1
ATOM 754 O O . GLU A 1 93 ? 4.367 -4.109 -23.078 1 96.94 93 GLU A O 1
ATOM 759 N N . CYS A 1 94 ? 2.344 -3.621 -22.234 1 97.94 94 CYS A N 1
ATOM 760 C CA . CYS A 1 94 ? 2.863 -3.549 -20.875 1 97.94 94 CYS A CA 1
ATOM 761 C C . CYS A 1 94 ? 3.229 -4.934 -20.359 1 97.94 94 CYS A C 1
ATOM 763 O O . CYS A 1 94 ? 4.203 -5.09 -19.609 1 97.94 94 CYS A O 1
ATOM 765 N N . VAL A 1 95 ? 2.426 -5.973 -20.703 1 98 95 VAL A N 1
ATOM 766 C CA . VAL A 1 95 ? 2.762 -7.344 -20.328 1 98 95 VAL A CA 1
ATOM 767 C C . VAL A 1 95 ? 4.121 -7.723 -20.906 1 98 95 VAL A C 1
ATOM 769 O O . VAL A 1 95 ? 4.992 -8.227 -20.188 1 98 95 VAL A O 1
ATOM 772 N N . GLU A 1 96 ? 4.281 -7.469 -22.141 1 97.88 96 GLU A N 1
ATOM 773 C CA . GLU A 1 96 ? 5.527 -7.793 -22.828 1 97.88 96 GLU A CA 1
ATOM 774 C C . GLU A 1 96 ? 6.699 -7.02 -22.234 1 97.88 96 GLU A C 1
ATOM 776 O O . GLU A 1 96 ? 7.789 -7.57 -22.047 1 97.88 96 GLU A O 1
ATOM 781 N N . CYS A 1 97 ? 6.48 -5.762 -21.953 1 98.25 97 CYS A N 1
ATOM 782 C CA . CYS A 1 97 ? 7.516 -4.934 -21.344 1 98.25 97 CYS A CA 1
ATOM 783 C C . CYS A 1 97 ? 7.953 -5.504 -20 1 98.25 97 CYS A C 1
ATOM 785 O O . CYS A 1 97 ? 9.148 -5.598 -19.719 1 98.25 97 CYS A O 1
ATOM 787 N N . ALA A 1 98 ? 7.004 -5.852 -19.203 1 98.56 98 ALA A N 1
ATOM 788 C CA . ALA A 1 98 ? 7.305 -6.438 -17.891 1 98.56 98 ALA A CA 1
ATOM 789 C C . ALA A 1 98 ? 8.102 -7.73 -18.047 1 98.56 98 ALA A C 1
ATOM 791 O O . ALA A 1 98 ? 9.148 -7.898 -17.422 1 98.56 98 ALA A 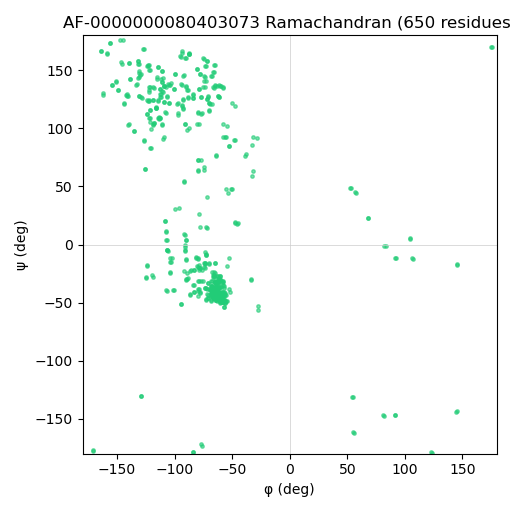O 1
ATOM 792 N N . ILE A 1 99 ? 7.625 -8.633 -18.891 1 98.06 99 ILE A N 1
ATOM 793 C CA . ILE A 1 99 ? 8.234 -9.945 -19.078 1 98.06 99 ILE A CA 1
ATOM 794 C C . ILE A 1 99 ? 9.648 -9.781 -19.641 1 98.06 99 ILE A C 1
ATOM 796 O O . ILE A 1 99 ? 10.594 -10.406 -19.156 1 98.06 99 ILE A O 1
ATOM 800 N N . ASN A 1 100 ? 9.789 -8.922 -20.594 1 97.38 100 ASN A N 1
ATOM 801 C CA . ASN A 1 100 ? 11.094 -8.695 -21.188 1 97.38 100 ASN A CA 1
ATOM 802 C C . ASN A 1 100 ? 12.094 -8.148 -20.172 1 97.38 100 ASN A C 1
ATOM 804 O O . ASN A 1 100 ? 13.266 -8.523 -20.188 1 97.38 100 ASN A O 1
ATOM 808 N N . THR A 1 101 ? 11.648 -7.23 -19.391 1 97.69 101 THR A N 1
ATOM 809 C CA . THR A 1 101 ? 12.5 -6.68 -18.344 1 97.69 101 THR A CA 1
ATOM 810 C C . THR A 1 101 ? 12.953 -7.773 -17.391 1 97.69 101 THR A C 1
ATOM 812 O O . THR A 1 101 ? 14.141 -7.859 -17.047 1 97.69 101 THR A O 1
ATOM 815 N N . ILE A 1 102 ? 12.055 -8.602 -16.969 1 97.56 102 ILE A N 1
ATOM 816 C CA . ILE A 1 102 ? 12.344 -9.672 -16.016 1 97.56 102 ILE A CA 1
ATOM 817 C C . ILE A 1 102 ? 13.344 -10.648 -16.641 1 97.56 102 ILE A C 1
ATOM 819 O O . ILE A 1 102 ? 14.328 -11.023 -16 1 97.56 102 ILE A O 1
ATOM 823 N N . LEU A 1 103 ? 13.109 -11.023 -17.875 1 96.12 103 LEU A N 1
ATOM 824 C CA . LEU A 1 103 ? 13.984 -11.969 -18.547 1 96.12 103 LEU A CA 1
ATOM 825 C C . LEU A 1 103 ? 15.367 -11.375 -18.781 1 96.12 103 LEU A C 1
ATOM 827 O O . LEU A 1 103 ? 16.375 -12.086 -18.688 1 96.12 103 LEU A O 1
ATOM 831 N N . GLU A 1 104 ? 15.391 -10.109 -19.094 1 94.31 104 GLU A N 1
ATOM 832 C CA . GLU A 1 104 ? 16.672 -9.43 -19.25 1 94.31 104 GLU A CA 1
ATOM 833 C C . GLU A 1 104 ? 17.5 -9.5 -17.969 1 94.31 104 GLU A C 1
ATOM 835 O O . GLU A 1 104 ? 18.688 -9.812 -18 1 94.31 104 GLU A O 1
ATOM 840 N N . LEU A 1 105 ? 16.891 -9.211 -16.891 1 93.12 105 LEU A N 1
ATOM 841 C CA . LEU A 1 105 ? 17.578 -9.219 -15.602 1 93.12 105 LEU A CA 1
ATOM 842 C C . LEU A 1 105 ? 17.953 -10.633 -15.188 1 93.12 105 LEU A C 1
ATOM 844 O O . LEU A 1 105 ? 19.016 -10.852 -14.594 1 93.12 105 LEU A O 1
ATOM 848 N N . LYS A 1 106 ? 17.094 -11.602 -15.516 1 91.81 106 LYS A N 1
ATOM 849 C CA . LYS A 1 106 ? 17.406 -13 -15.266 1 91.81 106 LYS A CA 1
ATOM 850 C C . LYS A 1 106 ? 18.656 -13.43 -16.016 1 91.81 106 LYS A C 1
ATOM 852 O O . LYS A 1 106 ? 19.562 -14.039 -15.43 1 91.81 106 LYS A O 1
ATOM 857 N N . ASN A 1 107 ? 18.703 -13.109 -17.219 1 89.94 107 ASN A N 1
ATOM 858 C CA . ASN A 1 107 ? 19.828 -13.484 -18.078 1 89.94 107 ASN A CA 1
ATOM 859 C C . ASN A 1 107 ? 21.125 -12.836 -17.609 1 89.94 107 ASN A C 1
ATOM 861 O O . ASN A 1 107 ? 22.188 -13.453 -17.656 1 89.94 107 ASN A O 1
ATOM 865 N N . LYS A 1 108 ? 21 -11.656 -17.219 1 84.44 108 LYS A N 1
ATOM 866 C CA . LYS A 1 108 ? 22.188 -10.961 -16.703 1 84.44 108 LYS A CA 1
ATOM 867 C C . LYS A 1 108 ? 22.734 -11.648 -15.461 1 84.44 108 LYS A C 1
ATOM 869 O O . LYS A 1 108 ? 23.953 -11.68 -15.258 1 84.44 108 LYS A O 1
ATOM 874 N N . ARG A 1 109 ? 21.938 -12.188 -14.688 1 83 109 ARG A N 1
ATOM 875 C CA . ARG A 1 109 ? 22.359 -12.836 -13.453 1 83 109 ARG A CA 1
ATOM 876 C C . ARG A 1 109 ? 22.938 -14.219 -13.734 1 83 109 ARG A C 1
ATOM 878 O O . ARG A 1 109 ? 23.906 -14.633 -13.094 1 83 109 ARG A O 1
ATOM 885 N N . ILE A 1 110 ? 22.406 -14.922 -14.625 1 79 110 ILE A N 1
ATOM 886 C CA . ILE A 1 110 ? 22.891 -16.25 -15 1 79 110 ILE A CA 1
ATOM 887 C C . ILE A 1 110 ? 24.281 -16.125 -15.609 1 79 110 ILE A C 1
ATOM 889 O O . ILE A 1 110 ? 25.172 -16.906 -15.289 1 79 110 ILE A O 1
ATOM 893 N N . ASN A 1 111 ? 24.453 -15.211 -16.406 1 76.56 111 ASN A N 1
ATOM 894 C CA . ASN A 1 111 ? 25.734 -15.016 -17.078 1 76.56 111 ASN A CA 1
ATOM 895 C C . ASN A 1 111 ? 26.828 -14.641 -16.094 1 76.56 111 ASN A C 1
ATOM 897 O O . ASN A 1 111 ? 27.984 -15.062 -16.25 1 76.56 111 ASN A O 1
ATOM 901 N N . LYS A 1 112 ? 26.531 -14.086 -15.125 1 69.69 112 LYS A N 1
ATOM 902 C CA . LYS A 1 112 ? 27.531 -13.68 -14.141 1 69.69 112 LYS A CA 1
ATOM 903 C C . LYS A 1 112 ? 27.938 -14.859 -13.258 1 69.69 112 LYS A C 1
ATOM 905 O O . LYS A 1 112 ? 29.109 -14.977 -12.883 1 69.69 112 LYS A O 1
ATOM 910 N N . CYS A 1 113 ? 26.891 -15.586 -12.836 1 63.69 113 CYS A N 1
ATOM 911 C CA . CYS A 1 113 ? 27.188 -16.766 -12.039 1 63.69 113 CYS A CA 1
ATOM 912 C C . CYS A 1 113 ? 28.109 -17.719 -12.781 1 63.69 113 CYS A C 1
ATOM 914 O O . CYS A 1 113 ? 29 -18.312 -12.18 1 63.69 113 CYS A O 1
ATOM 916 N N . ILE A 1 114 ? 27.922 -17.844 -14.062 1 60.94 114 ILE A N 1
ATOM 917 C CA . ILE A 1 114 ? 28.797 -18.703 -14.875 1 60.94 114 ILE A CA 1
ATOM 918 C C . ILE A 1 114 ? 30.219 -18.141 -14.875 1 60.94 114 ILE A C 1
ATOM 920 O O . ILE A 1 114 ? 31.188 -18.891 -14.773 1 60.94 114 ILE A O 1
ATOM 924 N N . ASN A 1 115 ? 30.234 -16.875 -14.82 1 58.03 115 ASN A N 1
ATOM 925 C CA . ASN A 1 115 ? 31.547 -16.25 -14.828 1 58.03 115 ASN A CA 1
ATOM 926 C C . ASN A 1 115 ? 32.25 -16.391 -13.477 1 58.03 115 ASN A C 1
ATOM 928 O O . ASN A 1 115 ? 33.469 -16.5 -13.406 1 58.03 115 ASN A O 1
ATOM 932 N N . ASN A 1 116 ? 31.328 -16.406 -12.375 1 54.69 116 ASN A N 1
ATOM 933 C CA . ASN A 1 116 ? 31.922 -16.516 -11.039 1 54.69 116 ASN A CA 1
ATOM 934 C C . ASN A 1 116 ? 32.156 -17.969 -10.641 1 54.69 116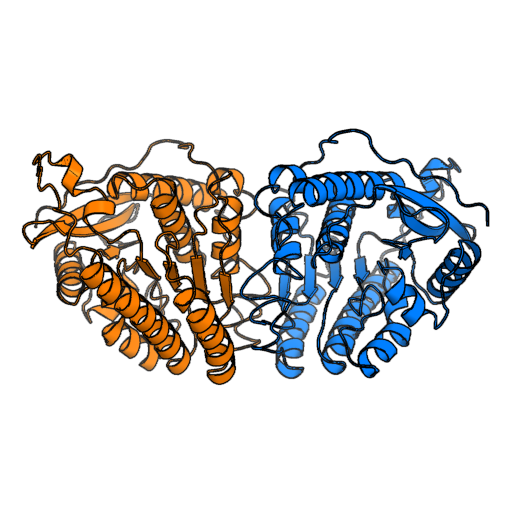 ASN A C 1
ATOM 936 O O . ASN A 1 116 ? 33 -18.266 -9.789 1 54.69 116 ASN A O 1
ATOM 940 N N . ASN A 1 117 ? 31.203 -18.859 -10.891 1 49.78 117 ASN A N 1
ATOM 941 C CA . ASN A 1 117 ? 31.281 -20.25 -10.469 1 49.78 117 ASN A CA 1
ATOM 942 C C . ASN A 1 117 ? 32.312 -21.031 -11.305 1 49.78 117 ASN A C 1
ATOM 944 O O . ASN A 1 117 ? 32.281 -22.25 -11.344 1 49.78 117 ASN A O 1
ATOM 948 N N . ASN A 1 118 ? 33.188 -20.422 -12.07 1 42.47 118 ASN A N 1
ATOM 949 C CA . ASN A 1 118 ? 34.219 -21.344 -12.531 1 42.47 118 ASN A CA 1
ATOM 950 C C . ASN A 1 118 ? 34.875 -22.109 -11.375 1 42.47 118 ASN A C 1
ATOM 952 O O . ASN A 1 118 ? 35.656 -23.031 -11.594 1 42.47 118 ASN A O 1
ATOM 956 N N . ASN A 1 119 ? 35.094 -21.391 -10.195 1 36.75 119 ASN A N 1
ATOM 957 C CA . ASN A 1 119 ? 35.938 -22.109 -9.234 1 36.75 119 ASN A CA 1
ATOM 958 C C . ASN A 1 119 ? 35.094 -22.969 -8.297 1 36.75 119 ASN A C 1
ATOM 960 O O . ASN A 1 119 ? 35.594 -23.516 -7.312 1 36.75 119 ASN A O 1
ATOM 964 N N . ALA A 1 120 ? 33.938 -22.625 -7.996 1 39.09 120 ALA A N 1
ATOM 965 C CA . ALA A 1 120 ? 33.406 -23.328 -6.836 1 39.09 120 ALA A CA 1
ATOM 966 C C . ALA A 1 120 ? 32.875 -24.719 -7.223 1 39.09 120 ALA A C 1
ATOM 968 O O . ALA A 1 120 ? 32.094 -24.859 -8.141 1 39.09 120 ALA A O 1
ATOM 969 N N . THR A 1 121 ? 33.594 -25.688 -6.918 1 33.62 121 THR A N 1
ATOM 970 C CA . THR A 1 121 ? 33.312 -27.109 -6.988 1 33.62 121 THR A CA 1
ATOM 971 C C . THR A 1 121 ? 32 -27.453 -6.266 1 33.62 121 THR A C 1
ATOM 973 O O . THR A 1 121 ? 31.859 -27.172 -5.074 1 33.62 121 THR A O 1
ATOM 976 N N . ILE A 1 122 ? 30.875 -27.328 -6.906 1 38.56 122 ILE A N 1
ATOM 977 C CA . ILE A 1 122 ? 29.625 -27.797 -6.316 1 38.56 122 ILE A CA 1
ATOM 978 C C . ILE A 1 122 ? 29.797 -29.203 -5.773 1 38.56 122 ILE A C 1
ATOM 980 O O . ILE A 1 122 ? 30.172 -30.125 -6.516 1 38.56 122 ILE A O 1
ATOM 984 N N . ASN A 1 123 ? 30.188 -29.25 -4.523 1 35.12 123 ASN A N 1
ATOM 985 C CA . ASN A 1 123 ? 30.234 -30.547 -3.85 1 35.12 123 ASN A CA 1
ATOM 986 C C . ASN A 1 123 ? 28.875 -31.234 -3.914 1 35.12 123 ASN A C 1
ATOM 988 O O . ASN A 1 123 ? 27.875 -30.703 -3.455 1 35.12 123 ASN A O 1
ATOM 992 N N . ASP A 1 124 ? 28.672 -32.031 -4.879 1 37.28 124 ASP A N 1
ATOM 993 C CA . ASP A 1 124 ? 27.641 -33 -5.246 1 37.28 124 ASP A CA 1
ATOM 994 C C . ASP A 1 124 ? 27.297 -33.906 -4.07 1 37.28 124 ASP A C 1
ATOM 996 O O . ASP A 1 124 ? 27.531 -35.125 -4.129 1 37.28 124 ASP A O 1
ATOM 1000 N N . ASN A 1 125 ? 27.625 -33.5 -2.885 1 36.69 125 ASN A N 1
ATOM 1001 C CA . ASN A 1 125 ? 27.172 -34.594 -2.01 1 36.69 125 ASN A CA 1
ATOM 1002 C C . ASN A 1 125 ? 25.656 -34.75 -2.045 1 36.69 125 ASN A C 1
ATOM 1004 O O . ASN A 1 125 ? 24.938 -33.906 -1.505 1 36.69 125 ASN A O 1
ATOM 1008 N N . ILE A 1 126 ? 25.094 -35.344 -3.104 1 40.19 126 ILE A N 1
ATOM 1009 C CA . ILE A 1 126 ? 23.75 -35.844 -3.395 1 40.19 126 ILE A CA 1
ATOM 1010 C C . ILE A 1 126 ? 23.266 -36.75 -2.27 1 40.19 126 ILE A C 1
ATOM 1012 O O . ILE A 1 126 ? 23.656 -37.938 -2.217 1 40.19 126 ILE A O 1
ATOM 1016 N N . THR A 1 127 ? 23.359 -36.438 -1.067 1 40.34 127 THR A N 1
ATOM 1017 C CA . THR A 1 127 ? 22.578 -37.375 -0.275 1 40.34 127 THR A CA 1
ATOM 1018 C C . THR A 1 127 ? 21.141 -37.438 -0.764 1 40.34 127 THR A C 1
ATOM 1020 O O . THR A 1 127 ? 20.5 -36.375 -0.967 1 40.34 127 THR A O 1
ATOM 1023 N N . ASN A 1 128 ? 20.703 -38.406 -1.493 1 42.69 128 ASN A N 1
ATOM 1024 C CA . ASN A 1 128 ? 19.453 -38.906 -2.068 1 42.69 128 ASN A CA 1
ATOM 1025 C C . ASN A 1 128 ? 18.328 -38.906 -1.052 1 42.69 128 ASN A C 1
ATOM 1027 O O . ASN A 1 128 ? 17.531 -39.844 -0.977 1 42.69 128 ASN A O 1
ATOM 1031 N N . ASN A 1 129 ? 18.391 -38.219 0.015 1 50.47 129 ASN A N 1
ATOM 1032 C CA . ASN A 1 129 ? 17.172 -38.312 0.819 1 50.47 129 ASN A CA 1
ATOM 1033 C C . ASN A 1 129 ? 16 -37.594 0.164 1 50.47 129 ASN A C 1
ATOM 1035 O O . ASN A 1 129 ? 16.141 -36.469 -0.298 1 50.47 129 ASN A O 1
ATOM 1039 N N . ASN A 1 130 ? 14.898 -38.406 -0.247 1 58.22 130 ASN A N 1
ATOM 1040 C CA . ASN A 1 130 ? 13.625 -38.031 -0.854 1 58.22 130 ASN A CA 1
ATOM 1041 C C . ASN A 1 130 ? 13.133 -36.688 -0.361 1 58.22 130 ASN A C 1
ATOM 1043 O O . ASN A 1 130 ? 12.547 -35.906 -1.128 1 58.22 130 ASN A O 1
ATOM 1047 N N . GLU A 1 131 ? 13.477 -36.375 0.809 1 63.72 131 GLU A N 1
ATOM 1048 C CA . GLU A 1 131 ? 12.969 -35.125 1.389 1 63.72 131 GLU A CA 1
ATOM 1049 C C . GLU A 1 131 ? 13.656 -33.906 0.775 1 63.72 131 GLU A C 1
ATOM 1051 O O . GLU A 1 131 ? 13.07 -32.844 0.697 1 63.72 131 GLU A O 1
ATOM 1056 N N . GLU A 1 132 ? 14.75 -34.125 0.223 1 73.44 132 GLU A N 1
ATOM 1057 C CA . GLU A 1 132 ? 15.531 -33.031 -0.349 1 73.44 132 GLU A CA 1
ATOM 1058 C C . GLU A 1 132 ? 14.977 -32.625 -1.709 1 73.44 132 GLU A C 1
ATOM 1060 O O . GLU A 1 132 ? 15.172 -31.469 -2.141 1 73.44 132 GLU A O 1
ATOM 1065 N N . GLU A 1 133 ? 14.234 -33.562 -2.25 1 81.88 133 GLU A N 1
ATOM 1066 C CA . GLU A 1 133 ? 13.742 -33.344 -3.604 1 81.88 133 GLU A CA 1
ATOM 1067 C C . GLU A 1 133 ? 12.672 -32.25 -3.627 1 81.88 133 GLU A C 1
ATOM 1069 O O . GLU A 1 133 ? 12.438 -31.625 -4.664 1 81.88 133 GLU A O 1
ATOM 1074 N N . TYR A 1 134 ? 12.18 -31.984 -2.516 1 90.69 134 TYR A N 1
ATOM 1075 C CA . TYR A 1 134 ? 11.055 -31.047 -2.482 1 90.69 134 TYR A CA 1
ATOM 1076 C C . TYR A 1 134 ? 11.484 -29.703 -1.908 1 90.69 134 TYR A C 1
ATOM 1078 O O . TYR A 1 134 ? 10.641 -28.859 -1.595 1 90.69 134 TYR A O 1
ATOM 1086 N N . LEU A 1 135 ? 12.758 -29.578 -1.787 1 95.06 135 LEU A N 1
ATOM 1087 C CA . LEU A 1 135 ? 13.281 -28.281 -1.337 1 95.06 135 LEU A CA 1
ATOM 1088 C C . LEU A 1 135 ? 13.258 -27.266 -2.467 1 95.06 135 LEU A C 1
ATOM 1090 O O . LEU A 1 135 ? 13.781 -27.516 -3.553 1 95.06 135 LEU A O 1
ATOM 1094 N N . ILE A 1 136 ? 12.664 -26.141 -2.221 1 96.5 136 ILE A N 1
ATOM 1095 C CA . ILE A 1 136 ? 12.516 -25.094 -3.234 1 96.5 136 ILE A CA 1
ATOM 1096 C C . ILE A 1 136 ? 13.891 -24.672 -3.75 1 96.5 136 ILE A C 1
ATOM 1098 O O . ILE A 1 136 ? 14.047 -24.375 -4.934 1 96.5 136 ILE A O 1
ATOM 1102 N N . GLU A 1 137 ? 14.938 -24.703 -2.91 1 93.75 137 GLU A N 1
ATOM 1103 C CA . GLU A 1 137 ? 16.297 -24.312 -3.264 1 93.75 137 GLU A CA 1
ATOM 1104 C C . GLU A 1 137 ? 16.891 -25.266 -4.305 1 93.75 137 GLU A C 1
ATOM 1106 O O . GLU A 1 137 ? 17.844 -24.906 -4.996 1 93.75 137 GLU A O 1
ATOM 1111 N N . ASN A 1 138 ? 16.328 -26.469 -4.316 1 93.31 138 ASN A N 1
ATOM 1112 C CA . ASN A 1 138 ? 16.797 -27.453 -5.266 1 93.31 138 ASN A CA 1
ATOM 1113 C C . ASN A 1 138 ? 16.031 -27.406 -6.578 1 93.31 138 ASN A C 1
ATOM 1115 O O . ASN A 1 138 ? 16.438 -28 -7.574 1 93.31 138 ASN A O 1
ATOM 1119 N N . ILE A 1 139 ? 14.945 -26.688 -6.527 1 93.88 139 ILE A N 1
ATOM 1120 C CA . ILE A 1 139 ? 14.07 -26.641 -7.695 1 93.88 139 ILE A CA 1
ATOM 1121 C C . ILE A 1 139 ? 14.305 -25.328 -8.453 1 93.88 139 ILE A C 1
ATOM 1123 O O . ILE A 1 139 ? 14.305 -25.312 -9.688 1 93.88 139 ILE A O 1
ATOM 1127 N N . ILE A 1 140 ? 14.492 -24.281 -7.738 1 93.44 140 ILE A N 1
ATOM 1128 C CA . ILE A 1 140 ? 14.617 -22.953 -8.352 1 93.44 140 ILE A CA 1
ATOM 1129 C C . ILE A 1 140 ? 15.852 -22.25 -7.793 1 93.44 140 ILE A C 1
ATOM 1131 O O . ILE A 1 140 ? 16.219 -22.438 -6.633 1 93.44 140 ILE A O 1
ATOM 1135 N N . ASN A 1 141 ? 16.484 -21.375 -8.648 1 89.31 141 ASN A N 1
ATOM 1136 C CA . ASN A 1 141 ? 17.547 -20.484 -8.18 1 89.31 141 ASN A CA 1
ATOM 1137 C C . ASN A 1 141 ? 17 -19.406 -7.254 1 89.31 141 ASN A C 1
ATOM 1139 O O . ASN A 1 141 ? 16.266 -18.516 -7.691 1 89.31 141 ASN A O 1
ATOM 1143 N N . MET A 1 142 ? 17.5 -19.375 -6.078 1 89.12 142 MET A N 1
ATOM 1144 C CA . MET A 1 142 ? 16.922 -18.516 -5.047 1 89.12 142 MET A CA 1
ATOM 1145 C C . MET A 1 142 ? 17.422 -17.078 -5.191 1 89.12 142 MET A C 1
ATOM 1147 O O . MET A 1 142 ? 16.875 -16.172 -4.57 1 89.12 142 MET A O 1
ATOM 1151 N N . ASN A 1 143 ? 18.406 -16.828 -6.004 1 88.94 143 ASN A N 1
ATOM 1152 C CA . ASN A 1 143 ? 18.875 -15.469 -6.211 1 88.94 143 ASN A CA 1
ATOM 1153 C C . ASN A 1 143 ? 17.984 -14.711 -7.188 1 88.94 143 ASN A C 1
ATOM 1155 O O . ASN A 1 143 ? 18.078 -13.484 -7.289 1 88.94 143 ASN A O 1
ATOM 1159 N N . PHE A 1 144 ? 17.234 -15.484 -7.934 1 94.06 144 PHE A N 1
ATOM 1160 C CA . PHE A 1 144 ? 16.25 -14.914 -8.859 1 94.06 144 PHE A CA 1
ATOM 1161 C C . PHE A 1 144 ? 14.977 -15.742 -8.875 1 94.06 144 PHE A C 1
ATOM 1163 O O . PHE A 1 144 ? 15.023 -16.969 -9.023 1 94.06 144 PHE A O 1
ATOM 1170 N N . LEU A 1 145 ? 13.906 -15.148 -8.688 1 97.12 145 LEU A N 1
ATOM 1171 C CA . LEU A 1 145 ? 12.617 -15.836 -8.695 1 97.12 145 LEU A CA 1
ATOM 1172 C C . LEU A 1 145 ? 11.539 -14.961 -9.32 1 97.12 145 LEU A C 1
ATOM 1174 O O . LEU A 1 145 ? 11.367 -13.805 -8.922 1 97.12 145 LEU A O 1
ATOM 1178 N N . TRP A 1 146 ? 10.945 -15.445 -10.336 1 98.5 146 TRP A N 1
ATOM 1179 C CA . TRP A 1 146 ? 9.773 -14.812 -10.922 1 98.5 146 TRP A CA 1
ATOM 1180 C C . TRP A 1 146 ? 8.531 -15.672 -10.742 1 98.5 146 TRP A C 1
ATOM 1182 O O . TRP A 1 146 ? 8.445 -16.766 -11.305 1 98.5 146 TRP A O 1
ATOM 1192 N N . ILE A 1 147 ? 7.613 -15.258 -9.891 1 98.88 147 ILE A N 1
ATOM 1193 C CA . ILE A 1 147 ? 6.289 -15.859 -9.773 1 98.88 147 ILE A CA 1
ATOM 1194 C C . ILE A 1 147 ? 5.305 -15.102 -10.664 1 98.88 147 ILE A C 1
ATOM 1196 O O . ILE A 1 147 ? 5.145 -13.891 -10.531 1 98.88 147 ILE A O 1
ATOM 1200 N N . CYS A 1 148 ? 4.656 -15.852 -11.531 1 98.81 148 CYS A N 1
ATOM 1201 C CA . CYS A 1 148 ? 3.676 -15.266 -12.445 1 98.81 148 CYS A CA 1
ATOM 1202 C C . CYS A 1 148 ? 2.271 -15.766 -12.125 1 98.81 148 CYS A C 1
ATOM 1204 O O . CYS A 1 148 ? 1.969 -16.938 -12.305 1 98.81 148 CYS A O 1
ATOM 1206 N N . ASP A 1 149 ? 1.457 -14.938 -11.602 1 98.31 149 ASP A N 1
ATOM 1207 C CA . ASP A 1 149 ? 0.012 -15.141 -11.586 1 98.31 149 ASP A CA 1
ATOM 1208 C C . ASP A 1 149 ? -0.637 -14.602 -12.859 1 98.31 149 ASP A C 1
ATOM 1210 O O . ASP A 1 149 ? -0.807 -13.391 -13.008 1 98.31 149 ASP A O 1
ATOM 1214 N N . PRO A 1 150 ? -0.938 -15.516 -13.781 1 96.94 150 PRO A N 1
ATOM 1215 C CA . PRO A 1 150 ? -1.458 -15.039 -15.062 1 96.94 150 PRO A CA 1
ATOM 1216 C C . PRO A 1 150 ? -2.91 -14.57 -14.977 1 96.94 150 PRO A C 1
ATOM 1218 O O . PRO A 1 150 ? -3.801 -15.203 -15.547 1 96.94 150 PRO A O 1
ATOM 1221 N N . VAL A 1 151 ? -3.232 -13.539 -14.305 1 96.25 151 VAL A N 1
ATOM 1222 C CA . VAL A 1 151 ? -4.574 -13.023 -14.047 1 96.25 151 VAL A CA 1
ATOM 1223 C C . VAL A 1 151 ? -5.285 -12.734 -15.367 1 96.25 151 VAL A C 1
ATOM 1225 O O . VAL A 1 151 ? -5.184 -11.633 -15.906 1 96.25 151 VAL A O 1
ATOM 1228 N N . MET A 1 152 ? -6.023 -13.781 -15.797 1 96 152 MET A N 1
ATOM 1229 C CA . MET A 1 152 ? -6.68 -13.641 -17.094 1 96 152 MET A CA 1
ATOM 1230 C C . MET A 1 152 ? -8.18 -13.883 -16.984 1 96 152 MET A C 1
ATOM 1232 O O . MET A 1 152 ? -8.945 -13.484 -17.859 1 96 152 MET A O 1
ATOM 1236 N N . GLY A 1 153 ? -8.57 -14.648 -16.078 1 92.81 153 GLY A N 1
ATOM 1237 C CA . GLY A 1 153 ? -9.969 -14.992 -15.93 1 92.81 153 GLY A CA 1
ATOM 1238 C C . GLY A 1 153 ? -10.219 -16.031 -14.859 1 92.81 153 GLY A C 1
ATOM 1239 O O . GLY A 1 153 ? -9.273 -16.578 -14.273 1 92.81 153 GLY A O 1
ATOM 1240 N N . ASP A 1 154 ? -11.492 -16.203 -14.578 1 90.31 154 ASP A N 1
ATOM 1241 C CA . ASP A 1 154 ? -11.938 -17.156 -13.57 1 90.31 154 ASP A CA 1
ATOM 1242 C C . ASP A 1 154 ? -13.359 -17.625 -13.836 1 90.31 154 ASP A C 1
ATOM 1244 O O . ASP A 1 154 ? -14.203 -16.828 -14.281 1 90.31 154 ASP A O 1
ATOM 1248 N N . ASP A 1 155 ? -13.562 -18.891 -13.672 1 89 155 ASP A N 1
ATOM 1249 C CA . ASP A 1 155 ? -14.898 -19.469 -13.734 1 89 155 ASP A CA 1
ATOM 1250 C C . ASP A 1 155 ? -15.57 -19.156 -15.07 1 89 155 ASP A C 1
ATOM 1252 O O . ASP A 1 155 ? -16.703 -18.656 -15.102 1 89 155 ASP A O 1
ATOM 1256 N N . GLY A 1 156 ? -14.852 -19.328 -16.031 1 88.38 156 GLY A N 1
ATOM 1257 C CA . GLY A 1 156 ? -15.383 -19.188 -17.375 1 88.38 156 GLY A CA 1
ATOM 1258 C C . GLY A 1 156 ? -15.445 -17.75 -17.859 1 88.38 156 GLY A C 1
ATOM 1259 O O . GLY A 1 156 ? -15.852 -17.5 -19 1 88.38 156 GLY A O 1
ATOM 1260 N N . LYS A 1 157 ? -15.07 -16.844 -17.078 1 89.12 157 LYS A N 1
ATOM 1261 C CA . LYS A 1 157 ? -15.094 -15.438 -17.453 1 89.12 157 LYS A CA 1
ATOM 1262 C C . LYS A 1 157 ? -13.68 -14.914 -17.703 1 89.12 157 LYS A C 1
ATOM 1264 O O . LYS A 1 157 ? -12.828 -14.969 -16.812 1 89.12 157 LYS A O 1
ATOM 1269 N N . ILE A 1 158 ? -13.523 -14.336 -18.828 1 91.62 158 ILE A N 1
ATOM 1270 C CA . ILE A 1 158 ? -12.219 -13.797 -19.219 1 91.62 158 ILE A CA 1
ATOM 1271 C C . ILE A 1 158 ? -12.133 -12.328 -18.828 1 91.62 158 ILE A C 1
ATOM 1273 O O . ILE A 1 158 ? -13.094 -11.578 -18.984 1 91.62 158 ILE A O 1
ATOM 1277 N N . TYR A 1 159 ? -11.016 -11.859 -18.281 1 89.19 159 TYR A N 1
ATOM 1278 C CA . TYR A 1 159 ? -10.836 -10.508 -17.781 1 89.19 159 TYR A CA 1
ATOM 1279 C C . TYR A 1 159 ? -10.016 -9.664 -18.75 1 89.19 159 TYR A C 1
ATOM 1281 O O . TYR A 1 159 ? -9.922 -8.445 -18.594 1 89.19 159 TYR A O 1
ATOM 1289 N N . VAL A 1 160 ? -9.344 -10.312 -19.703 1 93.56 160 VAL A N 1
ATOM 1290 C CA . VAL A 1 160 ? -8.375 -9.617 -20.547 1 93.56 160 VAL A CA 1
ATOM 1291 C C . VAL A 1 160 ? -8.711 -9.852 -22.031 1 93.56 160 VAL A C 1
ATOM 1293 O O . VAL A 1 160 ? -9.531 -10.703 -22.344 1 93.56 160 VAL A O 1
ATOM 1296 N N . ASN A 1 161 ? -8.086 -9.109 -22.859 1 93.44 161 ASN A N 1
ATOM 1297 C CA . ASN A 1 161 ? -8.227 -9.289 -24.297 1 93.44 161 ASN A CA 1
ATOM 1298 C C . ASN A 1 161 ? -7.48 -10.523 -24.781 1 93.44 161 ASN A C 1
ATOM 1300 O O . ASN A 1 161 ? -6.559 -11 -24.109 1 93.44 161 ASN A O 1
ATOM 1304 N N . LYS A 1 162 ? -7.879 -10.992 -25.922 1 93.81 162 LYS A N 1
ATOM 1305 C CA . LYS A 1 162 ? -7.305 -12.203 -26.5 1 93.81 162 LYS A CA 1
ATOM 1306 C C . LYS A 1 162 ? -5.805 -12.047 -26.734 1 93.81 162 LYS A C 1
ATOM 1308 O O . LYS A 1 162 ? -5.043 -13.008 -26.578 1 93.81 162 LYS A O 1
ATOM 1313 N N . ASP A 1 163 ? -5.406 -10.914 -27.109 1 95.62 163 ASP A N 1
ATOM 1314 C CA . ASP A 1 163 ? -3.988 -10.695 -27.375 1 95.62 163 ASP A CA 1
ATOM 1315 C C . ASP A 1 163 ? -3.146 -10.891 -26.125 1 95.62 163 ASP A C 1
ATOM 1317 O O . ASP A 1 163 ? -1.979 -11.273 -26.203 1 95.62 163 ASP A O 1
ATOM 1321 N N . ILE A 1 164 ? -3.662 -10.578 -24.969 1 96.12 164 ILE A N 1
ATOM 1322 C CA . ILE A 1 164 ? -2.971 -10.797 -23.703 1 96.12 164 ILE A CA 1
ATOM 1323 C C . ILE A 1 164 ? -2.838 -12.289 -23.438 1 96.12 164 ILE A C 1
ATOM 1325 O O . ILE A 1 164 ? -1.789 -12.758 -22.984 1 96.12 164 ILE A O 1
ATOM 1329 N N . VAL A 1 165 ? -3.91 -13.039 -23.734 1 96.69 165 VAL A N 1
ATOM 1330 C CA . VAL A 1 165 ? -3.877 -14.484 -23.578 1 96.69 165 VAL A CA 1
ATOM 1331 C C . VAL A 1 165 ? -2.752 -15.07 -24.422 1 96.69 165 VAL A C 1
ATOM 1333 O O . VAL A 1 165 ? -1.994 -15.93 -23.953 1 96.69 165 VAL A O 1
ATOM 1336 N N . ASP A 1 166 ? -2.619 -14.562 -25.609 1 96.88 166 ASP A N 1
ATOM 1337 C CA . ASP A 1 166 ? -1.595 -15.039 -26.531 1 96.88 166 ASP A CA 1
ATOM 1338 C C . ASP A 1 166 ? -0.194 -14.758 -25.984 1 96.88 166 ASP A C 1
ATOM 1340 O O . ASP A 1 166 ? 0.713 -15.578 -26.141 1 96.88 166 ASP A O 1
ATOM 1344 N N . VAL A 1 167 ? -0.047 -13.633 -25.406 1 96.94 167 VAL A N 1
ATOM 1345 C CA . VAL A 1 167 ? 1.242 -13.273 -24.828 1 96.94 167 VAL A CA 1
ATOM 1346 C C . VAL A 1 167 ? 1.591 -14.242 -23.703 1 96.94 167 VAL A C 1
ATOM 1348 O O . VAL A 1 167 ? 2.719 -14.734 -23.625 1 96.94 167 VAL A O 1
ATOM 1351 N N . TYR A 1 168 ? 0.642 -14.547 -22.859 1 97.38 168 TYR A N 1
ATOM 1352 C CA . TYR A 1 168 ? 0.9 -15.445 -21.75 1 97.38 168 TYR A CA 1
ATOM 1353 C C . TYR A 1 168 ? 1.15 -16.859 -22.234 1 97.38 168 TYR A C 1
ATOM 1355 O O . TYR A 1 168 ? 2 -17.578 -21.688 1 97.38 168 TYR A O 1
ATOM 1363 N N . LYS A 1 169 ? 0.438 -17.297 -23.234 1 96.94 169 LYS A N 1
ATOM 1364 C CA . LYS A 1 169 ? 0.681 -18.609 -23.828 1 96.94 169 LYS A CA 1
ATOM 1365 C C . LYS A 1 169 ? 2.119 -18.734 -24.312 1 96.94 169 LYS A C 1
ATOM 1367 O O . LYS A 1 169 ? 2.721 -19.812 -24.234 1 96.94 169 LYS A O 1
ATOM 1372 N N . ARG A 1 170 ? 2.607 -17.672 -24.781 1 95.75 170 ARG A N 1
ATOM 1373 C CA . ARG A 1 170 ? 3.93 -17.672 -25.391 1 95.75 170 ARG A CA 1
ATOM 1374 C C . ARG A 1 170 ? 5.023 -17.547 -24.344 1 95.75 170 ARG A C 1
ATOM 1376 O O . ARG A 1 170 ? 6.086 -18.156 -24.453 1 95.75 170 ARG A O 1
ATOM 1383 N N . TYR A 1 171 ? 4.719 -16.734 -23.234 1 96 171 TYR A N 1
ATOM 1384 C CA . TYR A 1 171 ? 5.871 -16.297 -22.453 1 96 171 TYR A CA 1
ATOM 1385 C C . TYR A 1 171 ? 5.73 -16.703 -20.984 1 96 171 TYR A C 1
ATOM 1387 O O . TYR A 1 171 ? 6.707 -16.688 -20.234 1 96 171 TYR A O 1
ATOM 1395 N N . ALA A 1 172 ? 4.551 -17.031 -20.516 1 94.56 172 ALA A N 1
ATOM 1396 C CA . ALA A 1 172 ? 4.312 -17.25 -19.078 1 94.56 172 ALA A CA 1
ATOM 1397 C C . ALA A 1 172 ? 5.172 -18.375 -18.547 1 94.56 172 ALA A C 1
ATOM 1399 O O . ALA A 1 172 ? 5.594 -18.359 -17.391 1 94.56 172 ALA A O 1
ATOM 1400 N N . SER A 1 173 ? 5.508 -19.375 -19.375 1 96.56 173 SER A N 1
ATOM 1401 C CA . SER A 1 173 ? 6.254 -20.562 -18.938 1 96.56 173 SER A CA 1
ATOM 1402 C C . SER A 1 173 ? 7.719 -20.234 -18.688 1 96.56 173 SER A C 1
ATOM 1404 O O . SER A 1 173 ? 8.469 -21.062 -18.172 1 96.56 173 SER A O 1
ATOM 1406 N N . ASN A 1 174 ? 8.133 -18.984 -19.031 1 96.88 174 ASN A N 1
ATOM 1407 C CA . ASN A 1 174 ? 9.461 -18.516 -18.656 1 96.88 174 ASN A CA 1
ATOM 1408 C C . ASN A 1 174 ? 9.547 -18.203 -17.172 1 96.88 174 ASN A C 1
ATOM 1410 O O . ASN A 1 174 ? 10.641 -18.047 -16.625 1 96.88 174 ASN A O 1
ATOM 1414 N N . ALA A 1 175 ? 8.383 -18.062 -16.516 1 98.12 175 ALA A N 1
ATOM 1415 C CA . ALA A 1 175 ? 8.375 -17.828 -15.078 1 98.12 175 ALA A CA 1
ATOM 1416 C C . ALA A 1 175 ? 8.906 -19.047 -14.32 1 98.12 175 ALA A C 1
ATOM 1418 O O . ALA A 1 175 ? 8.812 -20.172 -14.805 1 98.12 175 ALA A O 1
ATOM 1419 N N . ASP A 1 176 ? 9.523 -18.797 -13.211 1 98.12 176 ASP A N 1
ATOM 1420 C CA . ASP A 1 176 ? 9.953 -19.906 -12.359 1 98.12 176 ASP A CA 1
ATOM 1421 C C . ASP A 1 176 ? 8.758 -20.625 -11.75 1 98.12 176 ASP A C 1
ATOM 1423 O O . ASP A 1 176 ? 8.727 -21.859 -11.727 1 98.12 176 ASP A O 1
ATOM 1427 N N . ILE A 1 177 ? 7.77 -19.906 -11.289 1 98.81 177 ILE A N 1
ATOM 1428 C CA . ILE A 1 177 ? 6.543 -20.469 -10.75 1 98.81 177 ILE A CA 1
ATOM 1429 C C . ILE A 1 177 ? 5.328 -19.828 -11.422 1 98.81 177 ILE A C 1
ATOM 1431 O O . ILE A 1 177 ? 5.219 -18.609 -11.469 1 98.81 177 ILE A O 1
ATOM 1435 N N . LEU A 1 178 ? 4.465 -20.641 -11.961 1 98.75 178 LEU A N 1
ATOM 1436 C CA . LEU A 1 178 ? 3.168 -20.219 -12.477 1 98.75 178 LEU A CA 1
ATOM 1437 C C . LEU A 1 178 ? 2.049 -20.625 -11.523 1 98.75 178 LEU A C 1
ATOM 1439 O O . LEU A 1 178 ? 2.033 -21.734 -11.008 1 98.75 178 LEU A O 1
ATOM 1443 N N . THR A 1 179 ? 1.058 -19.656 -11.305 1 98.81 179 THR A N 1
ATOM 1444 C CA . THR A 1 179 ? -0.014 -19.953 -10.367 1 98.81 179 THR A CA 1
ATOM 1445 C C . THR A 1 179 ? -1.379 -19.766 -11.016 1 98.81 179 THR A C 1
ATOM 1447 O O . THR A 1 179 ? -2.199 -18.984 -10.547 1 98.81 179 THR A O 1
ATOM 1450 N N . PRO A 1 180 ? -1.704 -20.531 -11.969 1 98.56 180 PRO A N 1
ATOM 1451 C CA . PRO A 1 180 ? -3 -20.406 -12.641 1 98.56 180 PRO A CA 1
ATOM 1452 C C . PRO A 1 180 ? -4.133 -21.078 -11.867 1 98.56 180 PRO A C 1
ATOM 1454 O O . PRO A 1 180 ? -3.891 -22 -11.078 1 98.56 180 PRO A O 1
ATOM 1457 N N . ASN A 1 181 ? -5.336 -20.547 -12.031 1 97.44 181 ASN A N 1
ATOM 1458 C CA . ASN A 1 181 ? -6.52 -21.328 -11.68 1 97.44 181 ASN A CA 1
ATOM 1459 C C . ASN A 1 181 ? -6.934 -22.25 -12.812 1 97.44 181 ASN A C 1
ATOM 1461 O O . ASN A 1 181 ? -6.262 -22.328 -13.844 1 97.44 181 ASN A O 1
ATOM 1465 N N . GLN A 1 182 ? -7.988 -22.969 -12.617 1 97.75 182 GLN A N 1
ATOM 1466 C CA . GLN A 1 182 ? -8.414 -23.953 -13.594 1 97.75 182 GLN A CA 1
ATOM 1467 C C . GLN A 1 182 ? -8.664 -23.312 -14.953 1 97.75 182 GLN A C 1
ATOM 1469 O O . GLN A 1 182 ? -8.188 -23.797 -15.977 1 97.75 182 GLN A O 1
ATOM 1474 N N . TYR A 1 183 ? -9.406 -22.234 -14.969 1 97.38 183 TYR A N 1
ATOM 1475 C CA . TYR A 1 183 ? -9.758 -21.578 -16.219 1 97.38 183 TYR A CA 1
ATOM 1476 C C . TYR A 1 183 ? -8.516 -21.062 -16.922 1 97.38 183 TYR A C 1
ATOM 1478 O O . TYR A 1 183 ? -8.391 -21.203 -18.141 1 97.38 183 TYR A O 1
ATOM 1486 N N . GLU A 1 184 ? -7.633 -20.5 -16.188 1 98.19 184 GLU A N 1
ATOM 1487 C CA . GLU A 1 184 ? -6.387 -19.969 -16.734 1 98.19 184 GLU A CA 1
ATOM 1488 C C . GLU A 1 184 ? -5.508 -21.094 -17.281 1 98.19 184 GLU A C 1
ATOM 1490 O O . GLU A 1 184 ? -4.879 -20.938 -18.328 1 98.19 184 GLU A O 1
ATOM 1495 N N . LEU A 1 185 ? -5.488 -22.172 -16.578 1 98.44 185 LEU A N 1
ATOM 1496 C CA . LEU A 1 185 ? -4.75 -23.328 -17.094 1 98.44 185 LEU A CA 1
ATOM 1497 C C . LEU A 1 185 ? -5.328 -23.797 -18.406 1 98.44 185 LEU A C 1
ATOM 1499 O O . LEU A 1 185 ? -4.586 -24.109 -19.344 1 98.44 185 LEU A O 1
ATOM 1503 N N . GLU A 1 186 ? -6.641 -23.891 -18.453 1 98.19 186 GLU A N 1
ATOM 1504 C CA . GLU A 1 186 ? -7.312 -24.266 -19.688 1 98.19 186 GLU A CA 1
ATOM 1505 C C . GLU A 1 186 ? -6.941 -23.328 -20.828 1 98.19 186 GLU A C 1
ATOM 1507 O O . GLU A 1 186 ? -6.695 -23.766 -21.953 1 98.19 186 GLU A O 1
ATOM 1512 N N . LEU A 1 187 ? -6.875 -22.047 -20.531 1 97.62 187 LEU A N 1
ATOM 1513 C CA . LEU A 1 187 ? -6.508 -21.062 -21.547 1 97.62 187 LEU A CA 1
ATOM 1514 C C . LEU A 1 187 ? -5.059 -21.234 -21.984 1 97.62 187 LEU A C 1
ATOM 1516 O O . LEU A 1 187 ? -4.762 -21.234 -23.172 1 97.62 187 LEU A O 1
ATOM 1520 N N . LEU A 1 188 ? -4.172 -21.406 -21.016 1 98 188 LEU A N 1
ATOM 1521 C CA . LEU A 1 188 ? -2.744 -21.5 -21.281 1 98 188 LEU A CA 1
ATOM 1522 C C . LEU A 1 188 ? -2.424 -22.734 -22.125 1 98 188 LEU A C 1
ATOM 1524 O O . LEU A 1 188 ? -1.506 -22.703 -22.953 1 98 188 LEU A O 1
ATOM 1528 N N . CYS A 1 189 ? -3.164 -23.797 -21.953 1 97.88 189 CYS A N 1
ATOM 1529 C CA . CYS A 1 189 ? -2.854 -25.078 -22.594 1 97.88 189 CYS A CA 1
ATOM 1530 C C . CYS A 1 189 ? -3.822 -25.359 -23.734 1 97.88 189 CYS A C 1
ATOM 1532 O O . CYS A 1 189 ? -3.672 -26.359 -24.438 1 97.88 189 CYS A O 1
ATOM 1534 N N . ASP A 1 190 ? -4.828 -24.516 -23.922 1 96.56 190 ASP A N 1
ATOM 1535 C CA . ASP A 1 190 ? -5.871 -24.719 -24.922 1 96.56 190 ASP A CA 1
ATOM 1536 C C . ASP A 1 190 ? -6.508 -26.109 -24.766 1 96.56 190 ASP A C 1
ATOM 1538 O O . ASP A 1 190 ? -6.617 -26.859 -25.734 1 96.56 190 ASP A O 1
ATOM 1542 N N . LYS A 1 191 ? -6.863 -26.438 -23.578 1 96.75 191 LYS A N 1
ATOM 1543 C CA . LYS A 1 191 ? -7.422 -27.75 -23.25 1 96.75 191 LYS A CA 1
ATOM 1544 C C . LYS A 1 191 ? -8.398 -27.641 -22.078 1 96.75 191 LYS A C 1
ATOM 1546 O O . LYS A 1 191 ? -8.102 -27 -21.078 1 96.75 191 LYS A O 1
ATOM 1551 N N . LYS A 1 192 ? -9.539 -28.25 -22.25 1 96.69 192 LYS A N 1
ATOM 1552 C CA . LYS A 1 192 ? -10.5 -28.297 -21.156 1 96.69 192 LYS A CA 1
ATOM 1553 C C . LYS A 1 192 ? -10.055 -29.281 -20.078 1 96.69 192 LYS A C 1
ATOM 1555 O O . LYS A 1 192 ? -9.484 -30.328 -20.391 1 96.69 192 LYS A O 1
ATOM 1560 N N . ILE A 1 193 ? -10.32 -28.969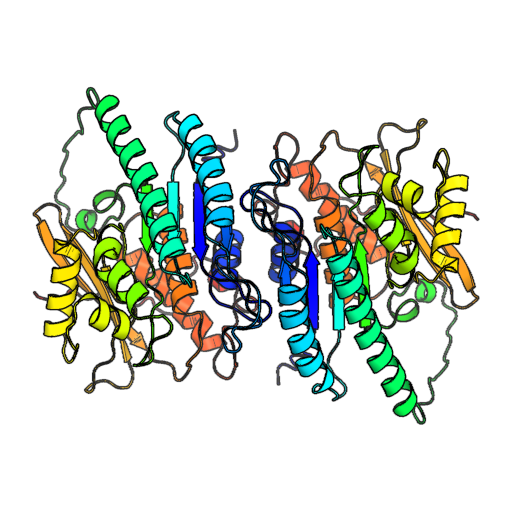 -18.859 1 96.94 193 ILE A N 1
ATOM 1561 C CA . ILE A 1 193 ? -9.984 -29.812 -17.719 1 96.94 193 ILE A CA 1
ATOM 1562 C C . ILE A 1 193 ? -11.258 -30.453 -17.156 1 96.94 193 ILE A C 1
ATOM 1564 O O . ILE A 1 193 ? -12.117 -29.766 -16.609 1 96.94 193 ILE A O 1
ATOM 1568 N N . LEU A 1 194 ? -11.359 -31.719 -17.281 1 95 194 LEU A N 1
ATOM 1569 C CA . LEU A 1 194 ? -12.555 -32.438 -16.828 1 95 194 LEU A CA 1
ATOM 1570 C C . LEU A 1 194 ? -12.203 -33.438 -15.742 1 95 194 LEU A C 1
ATOM 1572 O O . LEU A 1 194 ? -13.07 -33.844 -14.969 1 95 194 LEU A O 1
ATOM 1576 N N . ASN A 1 195 ? -11 -33.906 -15.773 1 95.44 195 ASN A N 1
ATOM 1577 C CA . ASN A 1 195 ? -10.531 -34.906 -14.812 1 95.44 195 ASN A CA 1
ATOM 1578 C C . ASN A 1 195 ? -9.062 -34.688 -14.461 1 95.44 195 ASN A C 1
ATOM 1580 O O . ASN A 1 195 ? -8.414 -33.781 -14.984 1 95.44 195 ASN A O 1
ATOM 1584 N N . GLU A 1 196 ? -8.555 -35.469 -13.555 1 96.56 196 GLU A N 1
ATOM 1585 C CA . GLU A 1 196 ? -7.195 -35.312 -13.047 1 96.56 196 GLU A CA 1
ATOM 1586 C C . GLU A 1 196 ? -6.164 -35.562 -14.148 1 96.56 196 GLU A C 1
ATOM 1588 O O . GLU A 1 196 ? -5.102 -34.938 -14.156 1 96.56 196 GLU A O 1
ATOM 1593 N N . LYS A 1 197 ? -6.453 -36.531 -15.055 1 97.06 197 LYS A N 1
ATOM 1594 C CA . LYS A 1 197 ? -5.543 -36.781 -16.172 1 97.06 197 LYS A CA 1
ATOM 1595 C C . LYS A 1 197 ? -5.328 -35.5 -17 1 97.06 197 LYS A C 1
ATOM 1597 O O . LYS A 1 197 ? -4.207 -35.219 -17.422 1 97.06 197 LYS A O 1
ATOM 1602 N N . ASP A 1 198 ? -6.438 -34.781 -17.266 1 97.88 198 ASP A N 1
ATOM 1603 C CA . ASP A 1 198 ? -6.348 -33.531 -17.984 1 97.88 198 ASP A CA 1
ATOM 1604 C C . ASP A 1 198 ? -5.445 -32.531 -17.266 1 97.88 198 ASP A C 1
ATOM 1606 O O . ASP A 1 198 ? -4.68 -31.797 -17.891 1 97.88 198 ASP A O 1
ATOM 1610 N N . VAL A 1 199 ? -5.566 -32.469 -15.883 1 98.31 199 VAL A N 1
ATOM 1611 C CA . VAL A 1 199 ? -4.727 -31.594 -15.055 1 98.31 199 VAL A CA 1
ATOM 1612 C C . VAL A 1 199 ? -3.258 -31.969 -15.25 1 98.31 199 VAL A C 1
ATOM 1614 O O . VAL A 1 199 ? -2.434 -31.109 -15.57 1 98.31 199 VAL A O 1
ATOM 1617 N N . ILE A 1 200 ? -2.975 -33.25 -15.133 1 98.06 200 ILE A N 1
ATOM 1618 C CA . ILE A 1 200 ? -1.604 -33.75 -15.203 1 98.06 200 ILE A CA 1
ATOM 1619 C C . ILE A 1 200 ? -1.012 -33.438 -16.578 1 98.06 200 ILE A C 1
ATOM 1621 O O . ILE A 1 200 ? 0.118 -32.938 -16.672 1 98.06 200 ILE A O 1
ATOM 1625 N N . ASP A 1 201 ? -1.769 -33.656 -17.609 1 98.19 201 ASP A N 1
ATOM 1626 C CA . ASP A 1 201 ? -1.316 -33.375 -18.969 1 98.19 201 ASP A CA 1
ATOM 1627 C C . ASP A 1 201 ? -1.007 -31.891 -19.172 1 98.19 201 ASP A C 1
ATOM 1629 O O . ASP A 1 201 ? -0.001 -31.531 -19.781 1 98.19 201 ASP A O 1
ATOM 1633 N N . SER A 1 202 ? -1.884 -31.078 -18.688 1 98.5 202 SER A N 1
ATOM 1634 C CA . SER A 1 202 ? -1.728 -29.625 -18.844 1 98.5 202 SER A CA 1
ATOM 1635 C C . SER A 1 202 ? -0.535 -29.109 -18.047 1 98.5 202 SER A C 1
ATOM 1637 O O . SER A 1 202 ? 0.233 -28.281 -18.531 1 98.5 202 SER A O 1
ATOM 1639 N N . LEU A 1 203 ? -0.395 -29.609 -16.812 1 98.62 203 LEU A N 1
ATOM 1640 C CA . LEU A 1 203 ? 0.758 -29.234 -16 1 98.62 203 LEU A CA 1
ATOM 1641 C C . LEU A 1 203 ? 2.059 -29.656 -16.672 1 98.62 203 LEU A C 1
ATOM 1643 O O . LEU A 1 203 ? 3.025 -28.891 -16.703 1 98.62 203 LEU A O 1
ATOM 1647 N N . SER A 1 204 ? 2.059 -30.875 -17.203 1 98.06 204 SER A N 1
ATOM 1648 C CA . SER A 1 204 ? 3.221 -31.391 -17.906 1 98.06 204 SER A CA 1
ATOM 1649 C C . SER A 1 204 ? 3.588 -30.5 -19.094 1 98.06 204 SER A C 1
ATOM 1651 O O . SER A 1 204 ? 4.766 -30.234 -19.328 1 98.06 204 SER A O 1
ATOM 1653 N N . ALA A 1 205 ? 2.586 -30.109 -19.797 1 98.12 205 ALA A N 1
ATOM 1654 C CA . ALA A 1 205 ? 2.805 -29.266 -20.953 1 98.12 205 ALA A CA 1
ATOM 1655 C C . ALA A 1 205 ? 3.502 -27.969 -20.562 1 98.12 205 ALA A C 1
ATOM 1657 O O . ALA A 1 205 ? 4.441 -27.531 -21.234 1 98.12 205 ALA A O 1
ATOM 1658 N N . LEU A 1 206 ? 3.066 -27.297 -19.469 1 98.38 206 LEU A N 1
ATOM 1659 C CA . LEU A 1 206 ? 3.646 -26.031 -19.031 1 98.38 206 LEU A CA 1
ATOM 1660 C C . LEU A 1 206 ? 5.07 -26.234 -18.516 1 98.38 206 LEU A C 1
ATOM 1662 O O . LE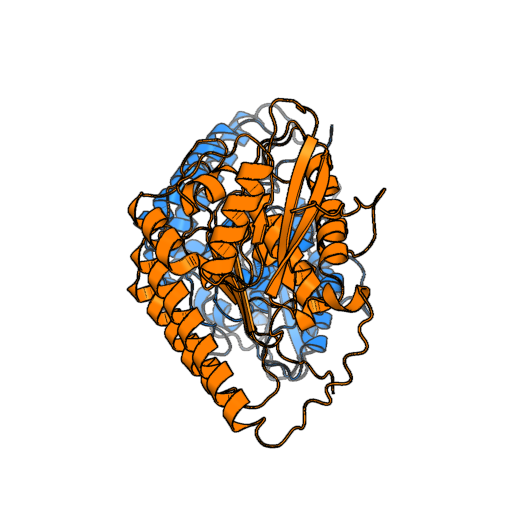U A 1 206 ? 5.945 -25.406 -18.766 1 98.38 206 LEU A O 1
ATOM 1666 N N . LEU A 1 207 ? 5.32 -27.328 -17.797 1 98.25 207 LEU A N 1
ATOM 1667 C CA . LEU A 1 207 ? 6.66 -27.641 -17.312 1 98.25 207 LEU A CA 1
ATOM 1668 C C . LEU A 1 207 ? 7.617 -27.859 -18.469 1 98.25 207 LEU A C 1
ATOM 1670 O O . LEU A 1 207 ? 8.742 -27.359 -18.469 1 98.25 207 LEU A O 1
ATOM 1674 N N . ASN A 1 208 ? 7.164 -28.578 -19.438 1 97.69 208 ASN A N 1
ATOM 1675 C CA . ASN A 1 208 ? 7.992 -28.875 -20.609 1 97.69 208 ASN A CA 1
ATOM 1676 C C . ASN A 1 208 ? 8.273 -27.609 -21.422 1 97.69 208 ASN A C 1
ATOM 1678 O O . ASN A 1 208 ? 9.266 -27.547 -22.156 1 97.69 208 ASN A O 1
ATOM 1682 N N . LYS A 1 209 ? 7.383 -26.672 -21.312 1 97.38 209 LYS A N 1
ATOM 1683 C CA . LYS A 1 209 ? 7.57 -25.422 -22.016 1 97.38 209 LYS A CA 1
ATOM 1684 C C . LYS A 1 209 ? 8.602 -24.547 -21.312 1 97.38 209 LYS A C 1
ATOM 1686 O O . LYS A 1 209 ? 9.102 -23.578 -21.906 1 97.38 209 LYS A O 1
ATOM 1691 N N . GLY A 1 210 ? 8.805 -24.812 -20.016 1 96.69 210 GLY A N 1
ATOM 1692 C CA . GLY A 1 210 ? 9.922 -24.094 -19.406 1 96.69 210 GLY A CA 1
ATOM 1693 C C . GLY A 1 210 ? 9.68 -23.719 -17.969 1 96.69 210 GLY A C 1
ATOM 1694 O O . GLY A 1 210 ? 10.617 -23.375 -17.234 1 96.69 210 GLY A O 1
ATOM 1695 N N . ALA A 1 211 ? 8.422 -23.75 -17.5 1 97.62 211 ALA A N 1
ATOM 1696 C CA . ALA A 1 211 ? 8.141 -23.422 -16.109 1 97.62 211 ALA A CA 1
ATOM 1697 C C . ALA A 1 211 ? 8.859 -24.391 -15.172 1 97.62 211 ALA A C 1
ATOM 1699 O O . ALA A 1 211 ? 8.891 -25.594 -15.43 1 97.62 211 ALA A O 1
ATOM 1700 N N . LYS A 1 212 ? 9.461 -23.875 -14.109 1 97.69 212 LYS A N 1
ATOM 1701 C CA . LYS A 1 212 ? 10.133 -24.75 -13.156 1 97.69 212 LYS A CA 1
ATOM 1702 C C . LYS A 1 212 ? 9.133 -25.422 -12.219 1 97.69 212 LYS A C 1
ATOM 1704 O O . LYS A 1 212 ? 9.367 -26.531 -11.742 1 97.69 212 LYS A O 1
ATOM 1709 N N . MET A 1 213 ? 8.078 -24.703 -11.969 1 98.44 213 MET A N 1
ATOM 1710 C CA . MET A 1 213 ? 7.008 -25.203 -11.117 1 98.44 213 MET A CA 1
ATOM 1711 C C . MET A 1 213 ? 5.664 -24.594 -11.508 1 98.44 213 MET A C 1
ATOM 1713 O O . MET A 1 213 ? 5.59 -23.422 -11.859 1 98.44 213 MET A O 1
ATOM 1717 N N . VAL A 1 214 ? 4.648 -25.391 -11.484 1 98.81 214 VAL A N 1
ATOM 1718 C CA . VAL A 1 214 ? 3.287 -24.906 -11.688 1 98.81 214 VAL A CA 1
ATOM 1719 C C . VAL A 1 214 ? 2.424 -25.266 -10.484 1 98.81 214 VAL A C 1
ATOM 1721 O O . VAL A 1 214 ? 2.396 -26.422 -10.047 1 98.81 214 VAL A O 1
ATOM 1724 N N . ILE A 1 215 ? 1.837 -24.281 -9.906 1 98.88 215 ILE A N 1
ATOM 1725 C CA . ILE A 1 215 ? 0.878 -24.469 -8.82 1 98.88 215 ILE A CA 1
ATOM 1726 C C . ILE A 1 215 ? -0.523 -24.094 -9.305 1 98.88 215 ILE A C 1
ATOM 1728 O O . ILE A 1 215 ? -0.837 -22.922 -9.461 1 98.88 215 ILE A O 1
ATOM 1732 N N . LEU A 1 216 ? -1.296 -25.141 -9.57 1 98.81 216 LEU A N 1
ATOM 1733 C CA . LEU A 1 216 ? -2.701 -24.953 -9.914 1 98.81 216 LEU A CA 1
ATOM 1734 C C . LEU A 1 216 ? -3.531 -24.656 -8.672 1 98.81 216 LEU A C 1
ATOM 1736 O O . LEU A 1 216 ? -3.713 -25.531 -7.824 1 98.81 216 LEU A O 1
ATOM 1740 N N . THR A 1 217 ? -4.062 -23.438 -8.562 1 97.94 217 THR A N 1
ATOM 1741 C CA . THR A 1 217 ? -4.516 -22.922 -7.281 1 97.94 217 THR A CA 1
ATOM 1742 C C . THR A 1 217 ? -5.926 -23.422 -6.969 1 97.94 217 THR A C 1
ATOM 1744 O O . THR A 1 217 ? -6.363 -23.375 -5.816 1 97.94 217 THR A O 1
ATOM 1747 N N . SER A 1 218 ? -6.656 -23.812 -7.98 1 95.5 218 SER A N 1
ATOM 1748 C CA . SER A 1 218 ? -8 -24.312 -7.727 1 95.5 218 SER A CA 1
ATOM 1749 C C . SER A 1 218 ? -8.523 -25.109 -8.914 1 95.5 218 SER A C 1
ATOM 1751 O O . SER A 1 218 ? -8.469 -24.656 -10.055 1 95.5 218 SER A O 1
ATOM 1753 N N . VAL A 1 219 ? -8.984 -26.25 -8.656 1 96.5 219 VAL A N 1
ATOM 1754 C CA . VAL A 1 219 ? -9.695 -27.109 -9.602 1 96.5 219 VAL A CA 1
ATOM 1755 C C . VAL A 1 219 ? -10.961 -27.656 -8.945 1 96.5 219 VAL A C 1
ATOM 1757 O O . VAL A 1 219 ? -10.938 -28.047 -7.777 1 96.5 219 VAL A O 1
ATOM 1760 N N . ARG A 1 220 ? -11.93 -27.625 -9.75 1 94.88 220 ARG A N 1
ATOM 1761 C CA . ARG A 1 220 ? -13.195 -28.219 -9.32 1 94.88 220 ARG A CA 1
ATOM 1762 C C . ARG A 1 220 ? -13.523 -29.469 -10.133 1 94.88 220 ARG A C 1
ATOM 1764 O O . ARG A 1 220 ? -13.398 -29.469 -11.359 1 94.88 220 ARG A O 1
ATOM 1771 N N . TYR A 1 221 ? -13.914 -30.484 -9.445 1 95.31 221 TYR A N 1
ATOM 1772 C CA . TYR A 1 221 ? -14.383 -31.703 -10.117 1 95.31 221 TYR A CA 1
ATOM 1773 C C . TYR A 1 221 ? -15.875 -31.906 -9.898 1 95.31 221 TYR A C 1
ATOM 1775 O O . TYR A 1 221 ? -16.391 -31.641 -8.805 1 95.31 221 TYR A O 1
ATOM 1783 N N . ASN A 1 222 ? -16.516 -32.375 -10.891 1 92.44 222 ASN A N 1
ATOM 1784 C CA . ASN A 1 222 ? -17.969 -32.562 -10.836 1 92.44 222 ASN A CA 1
ATOM 1785 C C . ASN A 1 222 ? -18.359 -33.562 -9.75 1 92.44 222 ASN A C 1
ATOM 1787 O O . ASN A 1 222 ? -19.453 -33.469 -9.18 1 92.44 222 ASN A O 1
ATOM 1791 N N . PHE A 1 223 ? -17.516 -34.531 -9.453 1 92.75 223 PHE A N 1
ATOM 1792 C CA . PHE A 1 223 ? -17.859 -35.594 -8.516 1 92.75 223 PHE A CA 1
ATOM 1793 C C . PHE A 1 223 ? -17.703 -35.125 -7.078 1 92.75 223 PHE A C 1
ATOM 1795 O O . PHE A 1 223 ? -18.109 -35.812 -6.145 1 92.75 223 PHE A O 1
ATOM 1802 N N . ASP A 1 224 ? -17.094 -33.969 -6.781 1 93.62 224 ASP A N 1
ATOM 1803 C CA . ASP A 1 224 ? -16.844 -33.438 -5.445 1 93.62 224 ASP A CA 1
ATOM 1804 C C . ASP A 1 224 ? -17.188 -31.953 -5.379 1 93.62 224 ASP A C 1
ATOM 1806 O O . ASP A 1 224 ? -16.328 -31.109 -5.668 1 93.62 224 ASP A O 1
ATOM 1810 N N . ASN A 1 225 ? -18.312 -31.609 -4.918 1 92.56 225 ASN A N 1
ATOM 1811 C CA . ASN A 1 225 ? -18.781 -30.219 -4.91 1 92.56 225 ASN A CA 1
ATOM 1812 C C . ASN A 1 225 ? -18.406 -29.5 -3.615 1 92.56 225 ASN A C 1
ATOM 1814 O O . ASN A 1 225 ? -18.625 -28.297 -3.475 1 92.56 225 ASN A O 1
ATOM 1818 N N . GLU A 1 226 ? -17.781 -30.172 -2.762 1 95.56 226 GLU A N 1
ATOM 1819 C CA . GLU A 1 226 ? -17.5 -29.625 -1.441 1 95.56 226 GLU A CA 1
ATOM 1820 C C . GLU A 1 226 ? -16.047 -29.203 -1.33 1 95.56 226 GLU A C 1
ATOM 1822 O O . GLU A 1 226 ? -15.664 -28.5 -0.39 1 95.56 226 GLU A O 1
ATOM 1827 N N . HIS A 1 227 ? -15.297 -29.625 -2.33 1 96.88 227 HIS A N 1
ATOM 1828 C CA . HIS A 1 227 ? -13.867 -29.375 -2.197 1 96.88 227 HIS A CA 1
ATOM 1829 C C . HIS A 1 227 ? -13.289 -28.766 -3.473 1 96.88 227 HIS A C 1
ATOM 1831 O O . HIS A 1 227 ? -13.906 -28.859 -4.539 1 96.88 227 HIS A O 1
ATOM 1837 N N . LEU A 1 228 ? -12.164 -28.094 -3.32 1 96.62 228 LEU A N 1
ATOM 1838 C CA . LEU A 1 228 ? -11.258 -27.656 -4.383 1 96.62 228 LEU A CA 1
ATOM 1839 C C . LEU A 1 228 ? -9.914 -28.375 -4.277 1 96.62 228 LEU A C 1
ATOM 1841 O O . LEU A 1 228 ? -9.531 -28.828 -3.195 1 96.62 228 LEU A O 1
ATOM 1845 N N . PHE A 1 229 ? -9.328 -28.484 -5.352 1 97.88 229 PHE A N 1
ATOM 1846 C CA . PHE A 1 229 ? -8.031 -29.141 -5.352 1 97.88 229 PHE A CA 1
ATOM 1847 C C . PHE A 1 229 ? -6.941 -28.188 -5.828 1 97.88 229 PHE A C 1
ATOM 1849 O O . PHE A 1 229 ? -7.145 -27.438 -6.773 1 97.88 229 PHE A O 1
ATOM 1856 N N . VAL A 1 230 ? -5.848 -28.219 -5.105 1 98.69 230 VAL A N 1
ATOM 1857 C CA . VAL A 1 230 ? -4.637 -27.484 -5.461 1 98.69 230 VAL A CA 1
ATOM 1858 C C . VAL A 1 230 ? -3.543 -28.469 -5.879 1 98.69 230 VAL A C 1
ATOM 1860 O O . VAL A 1 230 ? -3.334 -29.484 -5.219 1 98.69 230 VAL A O 1
ATOM 1863 N N . TYR A 1 231 ? -2.91 -28.219 -6.973 1 98.75 231 TYR A N 1
ATOM 1864 C CA . TYR A 1 231 ? -1.839 -29.094 -7.434 1 98.75 231 TYR A CA 1
ATOM 1865 C C . TYR A 1 231 ? -0.501 -28.359 -7.438 1 98.75 231 TYR A C 1
ATOM 1867 O O . TYR A 1 231 ? -0.443 -27.156 -7.719 1 98.75 231 TYR A O 1
ATOM 1875 N N . VAL A 1 232 ? 0.516 -29.047 -7.117 1 98.62 232 VAL A N 1
ATOM 1876 C CA . VAL A 1 232 ? 1.897 -28.594 -7.238 1 98.62 232 VAL A CA 1
ATOM 1877 C C . VAL A 1 232 ? 2.693 -29.578 -8.094 1 98.62 232 VAL A C 1
ATOM 1879 O O . VAL A 1 232 ? 2.717 -30.766 -7.805 1 98.62 232 VAL A O 1
ATOM 1882 N N . SER A 1 233 ? 3.291 -29.078 -9.125 1 98.44 233 SER A N 1
ATOM 1883 C CA . SER A 1 233 ? 4.047 -29.969 -9.992 1 98.44 233 SER A CA 1
ATOM 1884 C C . SER A 1 233 ? 5.363 -29.344 -10.43 1 98.44 233 SER A C 1
ATOM 1886 O O . SER A 1 233 ? 5.434 -28.141 -10.664 1 98.44 233 SER A O 1
ATOM 1888 N N . PHE A 1 234 ? 6.391 -30.078 -10.523 1 97.94 234 PHE A N 1
ATOM 1889 C CA . PHE A 1 234 ? 7.723 -29.703 -10.977 1 97.94 234 PHE A CA 1
ATOM 1890 C C . PHE A 1 234 ? 8.516 -30.922 -11.43 1 97.94 234 PHE A C 1
ATOM 1892 O O . PHE A 1 234 ? 8.062 -32.062 -11.266 1 97.94 234 PHE A O 1
ATOM 1899 N N . PHE A 1 235 ? 9.617 -30.688 -12.156 1 95.81 235 PHE A N 1
ATOM 1900 C CA . PHE A 1 235 ? 10.523 -31.781 -12.5 1 95.81 235 PHE A CA 1
ATOM 1901 C C . PHE A 1 235 ? 11.586 -31.953 -11.422 1 95.81 235 PHE A C 1
ATOM 1903 O O . PHE A 1 235 ? 12.133 -30.984 -10.906 1 95.81 235 PHE A O 1
ATOM 1910 N N . ASN A 1 236 ? 11.773 -33.219 -11.031 1 91 236 ASN A N 1
ATOM 1911 C CA . ASN A 1 236 ? 12.859 -33.469 -10.086 1 91 236 ASN A CA 1
ATOM 1912 C C . ASN A 1 236 ? 14.219 -33.438 -10.773 1 91 236 ASN A C 1
ATOM 1914 O O . ASN A 1 236 ? 14.32 -33.062 -11.945 1 91 236 ASN A O 1
ATOM 1918 N N . LYS A 1 237 ? 15.25 -33.781 -10.078 1 88.12 237 LYS A N 1
ATOM 1919 C CA . LYS A 1 237 ? 16.609 -33.719 -10.586 1 88.12 237 LYS A CA 1
ATOM 1920 C C . LYS A 1 237 ? 16.812 -34.719 -11.742 1 88.12 237 LYS A C 1
ATOM 1922 O O . LYS A 1 237 ? 17.672 -34.5 -12.594 1 88.12 237 LYS A O 1
ATOM 1927 N N . GLN A 1 238 ? 16.016 -35.781 -11.734 1 90.44 238 GLN A N 1
ATOM 1928 C CA . GLN A 1 238 ? 16.109 -36.781 -12.797 1 90.44 238 GLN A CA 1
ATOM 1929 C C . GLN A 1 238 ? 15.156 -36.469 -13.945 1 90.44 238 GLN A C 1
ATOM 1931 O O . GLN A 1 238 ? 14.875 -37.312 -14.789 1 90.44 238 GLN A O 1
ATOM 1936 N N . ASN A 1 239 ? 14.516 -35.25 -13.922 1 91.56 239 ASN A N 1
ATOM 1937 C CA . ASN A 1 239 ? 13.609 -34.75 -14.953 1 91.56 239 ASN A CA 1
ATOM 1938 C C . ASN A 1 239 ? 12.32 -35.562 -14.992 1 91.56 239 ASN A C 1
ATOM 1940 O O . ASN A 1 239 ? 11.727 -35.75 -16.062 1 91.56 239 ASN A O 1
ATOM 1944 N N . LYS A 1 240 ? 12.094 -36.156 -13.867 1 94 240 LYS A N 1
ATOM 1945 C CA . LYS A 1 240 ? 10.789 -36.812 -13.719 1 94 240 LYS A CA 1
ATOM 1946 C C . LYS A 1 240 ? 9.766 -35.844 -13.125 1 94 240 LYS A C 1
ATOM 1948 O O . LYS A 1 240 ? 10.055 -35.156 -12.148 1 94 240 LYS A O 1
ATOM 1953 N N . MET A 1 241 ? 8.641 -35.906 -13.727 1 95.94 241 MET A N 1
ATOM 1954 C CA . MET A 1 241 ? 7.59 -35.031 -13.234 1 95.94 241 MET A CA 1
ATOM 1955 C C . MET A 1 241 ? 7.078 -35.5 -11.875 1 95.94 241 MET A C 1
ATOM 1957 O O . MET A 1 241 ? 6.762 -36.688 -11.703 1 95.94 241 MET A O 1
ATOM 1961 N N . ILE A 1 242 ? 7.062 -34.625 -10.914 1 95.88 242 ILE A N 1
ATOM 1962 C CA . ILE A 1 242 ? 6.473 -34.844 -9.594 1 95.88 242 ILE A CA 1
ATOM 1963 C C . ILE A 1 242 ? 5.191 -34 -9.477 1 95.88 242 ILE A C 1
ATOM 1965 O O . ILE A 1 242 ? 5.129 -32.875 -9.953 1 95.88 242 ILE A O 1
ATOM 1969 N N . CYS A 1 243 ? 4.172 -34.594 -8.945 1 97.81 243 CYS A N 1
ATOM 1970 C CA . CYS A 1 243 ? 2.896 -33.906 -8.789 1 97.81 243 CYS A CA 1
ATOM 1971 C C . CYS A 1 243 ? 2.24 -34.281 -7.457 1 97.81 243 CYS A C 1
ATOM 1973 O O . CYS A 1 243 ? 2.188 -35.438 -7.086 1 97.81 243 CYS A O 1
ATOM 1975 N N . PHE A 1 244 ? 1.854 -33.281 -6.73 1 98.25 244 PHE A N 1
ATOM 1976 C CA . PHE A 1 244 ? 1.1 -33.438 -5.492 1 98.25 244 PHE A CA 1
ATOM 1977 C C . PHE A 1 244 ? -0.215 -32.656 -5.559 1 98.25 244 PHE A C 1
ATOM 1979 O O . PHE A 1 244 ? -0.346 -31.719 -6.332 1 98.25 244 PHE A O 1
ATOM 1986 N N . LYS A 1 245 ? -1.191 -33.094 -4.809 1 98.25 245 LYS A N 1
ATOM 1987 C CA . LYS A 1 245 ? -2.457 -32.375 -4.734 1 98.25 245 LYS A CA 1
ATOM 1988 C C . LYS A 1 245 ? -2.873 -32.125 -3.283 1 98.25 245 LYS A C 1
ATOM 1990 O O . LYS A 1 245 ? -2.48 -32.875 -2.391 1 98.25 245 LYS A O 1
ATOM 1995 N N . TYR A 1 246 ? -3.51 -31.047 -3.002 1 98.44 246 TYR A N 1
ATOM 1996 C CA . TYR A 1 246 ? -4.152 -30.688 -1.741 1 98.44 246 TYR A CA 1
ATOM 1997 C C . TYR A 1 246 ? -5.664 -30.625 -1.898 1 98.44 246 TYR A C 1
ATOM 1999 O O . TYR A 1 246 ? -6.172 -30.016 -2.852 1 98.44 246 TYR A O 1
ATOM 2007 N N . LYS A 1 247 ? -6.34 -31.312 -1.072 1 97.69 247 LYS A N 1
ATOM 2008 C CA . LYS A 1 247 ? -7.793 -31.203 -0.998 1 97.69 247 LYS A CA 1
ATOM 2009 C C . LYS A 1 247 ? -8.211 -30.172 0.05 1 97.69 247 LYS A C 1
ATOM 2011 O O . LYS A 1 247 ? -7.938 -30.344 1.239 1 97.69 247 LYS A O 1
ATOM 2016 N N . ILE A 1 248 ? -8.875 -29.125 -0.433 1 96.94 248 ILE A N 1
ATOM 2017 C CA . ILE A 1 248 ? -9.234 -28.062 0.505 1 96.94 248 ILE A CA 1
ATOM 2018 C C . ILE A 1 248 ? -10.742 -27.828 0.461 1 96.94 248 ILE A C 1
ATOM 2020 O O . ILE A 1 248 ? -11.391 -28.109 -0.552 1 96.94 248 ILE A O 1
ATOM 2024 N N . LYS A 1 249 ? -11.258 -27.344 1.527 1 95.19 249 LYS A N 1
ATOM 2025 C CA . LYS A 1 249 ? -12.688 -27.031 1.604 1 95.19 249 LYS A CA 1
ATOM 2026 C C . LYS A 1 249 ? -13.055 -25.891 0.648 1 95.19 249 LYS A C 1
ATOM 2028 O O . LYS A 1 249 ? -12.32 -24.922 0.526 1 95.19 249 LYS A O 1
ATOM 2033 N N . LYS A 1 250 ? -14.133 -26.125 -0.04 1 94.44 250 LYS A N 1
ATOM 2034 C CA . LYS A 1 250 ? -14.68 -25.062 -0.883 1 94.44 250 LYS A CA 1
ATOM 2035 C C . LYS A 1 250 ? -15.656 -24.188 -0.1 1 94.44 250 LYS A C 1
ATOM 2037 O O . LYS A 1 250 ? -16.578 -24.688 0.55 1 94.44 250 LYS A O 1
ATOM 2042 N N . PHE A 1 251 ? -15.438 -22.906 -0.115 1 93.38 251 PHE A N 1
ATOM 2043 C CA . PHE A 1 251 ? -16.344 -21.953 0.513 1 93.38 251 PHE A CA 1
ATOM 2044 C C . PHE A 1 251 ? -17.266 -21.312 -0.522 1 93.38 251 PHE A C 1
ATOM 2046 O O . PHE A 1 251 ? -16.875 -21.109 -1.674 1 93.38 251 PHE A O 1
ATOM 2053 N N . ASP A 1 252 ? -18.5 -21 -0.139 1 88.06 252 ASP A N 1
ATOM 2054 C CA . ASP A 1 252 ? -19.391 -20.219 -0.983 1 88.06 252 ASP A CA 1
ATOM 2055 C C . ASP A 1 252 ? -19.062 -18.734 -0.892 1 88.06 252 ASP A C 1
ATOM 2057 O O . ASP A 1 252 ? -19.828 -17.953 -0.306 1 88.06 252 ASP A O 1
ATOM 2061 N N . PHE A 1 253 ? -17.938 -18.438 -1.307 1 85.69 253 PHE A N 1
ATOM 2062 C CA . PHE A 1 253 ? -17.391 -17.094 -1.235 1 85.69 253 PHE A CA 1
ATOM 2063 C C . PHE A 1 253 ? -16.625 -16.766 -2.51 1 85.69 253 PHE A C 1
ATOM 2065 O O . PHE A 1 253 ? -15.555 -17.328 -2.77 1 85.69 253 PHE A O 1
ATOM 2072 N N . TYR A 1 254 ? -17.234 -15.984 -3.336 1 81.25 254 TYR A N 1
ATOM 2073 C CA . TYR A 1 254 ? -16.672 -15.633 -4.629 1 81.25 254 TYR A CA 1
ATOM 2074 C C . TYR A 1 254 ? -16.234 -14.172 -4.66 1 81.25 254 TYR A C 1
ATOM 2076 O O . TYR A 1 254 ? -17.062 -13.281 -4.902 1 81.25 254 TYR A O 1
ATOM 2084 N N . VAL A 1 255 ? -14.945 -13.992 -4.293 1 84.12 255 VAL A N 1
ATOM 2085 C CA . VAL A 1 255 ? -14.445 -12.617 -4.32 1 84.12 255 VAL A CA 1
ATOM 2086 C C . VAL A 1 255 ? -13.109 -12.57 -5.062 1 84.12 255 VAL A C 1
ATOM 2088 O O . VAL A 1 255 ? -12.406 -13.578 -5.148 1 84.12 255 VAL A O 1
ATOM 2091 N N . CYS A 1 256 ? -12.828 -11.422 -5.586 1 87.5 256 CYS A N 1
ATOM 2092 C CA . CYS A 1 256 ? -11.531 -11.172 -6.203 1 87.5 256 CYS A CA 1
ATOM 2093 C C . CYS A 1 256 ? -10.445 -11.039 -5.148 1 87.5 256 CYS A C 1
ATOM 2095 O O . CYS A 1 256 ? -10.727 -10.734 -3.988 1 87.5 256 CYS A O 1
ATOM 2097 N N . GLY A 1 257 ? -9.258 -11.352 -5.551 1 94.56 257 GLY A N 1
ATOM 2098 C CA . GLY A 1 257 ? -8.133 -11.062 -4.676 1 94.56 257 GLY A CA 1
ATOM 2099 C C . GLY A 1 257 ? -7.543 -12.297 -4.031 1 94.56 257 GLY A C 1
ATOM 2100 O O . GLY A 1 257 ? -6.441 -12.258 -3.475 1 94.56 257 GLY A O 1
ATOM 2101 N N . THR A 1 258 ? -8.266 -13.461 -4.125 1 96.25 258 THR A N 1
ATOM 2102 C CA . THR A 1 258 ? -7.77 -14.688 -3.5 1 96.25 258 THR A CA 1
ATOM 2103 C C . THR A 1 258 ? -6.465 -15.141 -4.148 1 96.25 258 THR A C 1
ATOM 2105 O O . THR A 1 258 ? -5.543 -15.578 -3.461 1 96.25 258 THR A O 1
ATOM 2108 N N . GLY A 1 259 ? -6.414 -15.055 -5.5 1 97 259 GLY A N 1
ATOM 2109 C CA . GLY A 1 259 ? -5.176 -15.383 -6.188 1 97 259 GLY A CA 1
ATOM 2110 C C . GLY A 1 259 ? -4.02 -14.477 -5.809 1 97 259 GLY A C 1
ATOM 2111 O O . GLY A 1 259 ? -2.885 -14.938 -5.668 1 97 259 GLY A O 1
ATOM 2112 N N . ASP A 1 260 ? -4.301 -13.195 -5.66 1 98.12 260 ASP A N 1
ATOM 2113 C CA . ASP A 1 260 ? -3.289 -12.227 -5.242 1 98.12 260 ASP A CA 1
ATOM 2114 C C . ASP A 1 260 ? -2.76 -12.547 -3.848 1 98.12 260 ASP A C 1
ATOM 2116 O O . ASP A 1 260 ? -1.558 -12.445 -3.598 1 98.12 260 ASP A O 1
ATOM 2120 N N . LEU A 1 261 ? -3.676 -12.852 -2.93 1 98.56 261 LEU A N 1
ATOM 2121 C CA . LEU A 1 261 ? -3.279 -13.227 -1.576 1 98.56 261 LEU A CA 1
ATOM 2122 C C . LEU A 1 261 ? -2.406 -14.477 -1.59 1 98.56 261 LEU A C 1
ATOM 2124 O O . LEU A 1 261 ? -1.36 -14.516 -0.938 1 98.56 261 LEU A O 1
ATOM 2128 N N . PHE A 1 262 ? -2.811 -15.5 -2.346 1 98.62 262 PHE A N 1
ATOM 2129 C CA . PHE A 1 262 ? -2.076 -16.75 -2.445 1 98.62 262 PHE A CA 1
ATOM 2130 C C . PHE A 1 262 ? -0.65 -16.516 -2.928 1 98.62 262 PHE A C 1
ATOM 2132 O O . PHE A 1 262 ? 0.311 -16.938 -2.281 1 98.62 262 PHE A O 1
ATOM 2139 N N . SER A 1 263 ? -0.518 -15.82 -4.074 1 98.81 263 SER A N 1
ATOM 2140 C CA . SER A 1 263 ? 0.79 -15.641 -4.695 1 98.81 263 SER A CA 1
ATOM 2141 C C . SER A 1 263 ? 1.693 -14.758 -3.836 1 98.81 263 SER A C 1
ATOM 2143 O O . SER A 1 263 ? 2.906 -14.969 -3.787 1 98.81 263 SER A O 1
ATOM 2145 N N . SER A 1 264 ? 1.138 -13.734 -3.15 1 98.81 264 SER A N 1
ATOM 2146 C CA . SER A 1 264 ? 1.921 -12.875 -2.268 1 98.81 264 SER A CA 1
ATOM 2147 C C . SER A 1 264 ? 2.457 -13.656 -1.071 1 98.81 264 SER A C 1
ATOM 2149 O O . SER A 1 264 ? 3.623 -13.516 -0.701 1 98.81 264 SER A O 1
ATOM 2151 N N . LEU A 1 265 ? 1.59 -14.453 -0.471 1 98.81 265 LEU A N 1
ATOM 2152 C CA . LEU A 1 265 ? 2.006 -15.297 0.647 1 98.81 265 LEU A CA 1
ATOM 2153 C C . LEU A 1 265 ? 3.068 -16.297 0.209 1 98.81 265 LEU A C 1
ATOM 2155 O O . LEU A 1 265 ? 4.066 -16.5 0.908 1 98.81 265 LEU A O 1
ATOM 2159 N N . LEU A 1 266 ? 2.812 -16.906 -0.949 1 98.81 266 LEU A N 1
ATOM 2160 C CA . LEU A 1 266 ? 3.764 -17.875 -1.481 1 98.81 266 LEU A CA 1
ATOM 2161 C C . LEU A 1 266 ? 5.148 -17.25 -1.622 1 98.81 266 LEU A C 1
ATOM 2163 O O . LEU A 1 266 ? 6.141 -17.812 -1.153 1 98.81 266 LEU A O 1
ATOM 2167 N N . LEU A 1 267 ? 5.191 -16.109 -2.25 1 98.75 267 LEU A N 1
ATOM 2168 C CA . LEU A 1 267 ? 6.453 -15.391 -2.434 1 98.75 267 LEU A CA 1
ATOM 2169 C C . LEU A 1 267 ? 7.117 -15.109 -1.09 1 98.75 267 LEU A C 1
ATOM 2171 O O . LEU A 1 267 ? 8.312 -15.375 -0.916 1 98.75 267 LEU A O 1
ATOM 2175 N N . SER A 1 268 ? 6.367 -14.609 -0.135 1 98.5 268 SER A N 1
ATOM 2176 C CA . SER A 1 268 ? 6.898 -14.273 1.181 1 98.5 268 SER A CA 1
ATOM 2177 C C . SER A 1 268 ? 7.48 -15.508 1.873 1 98.5 268 SER A C 1
ATOM 2179 O O . SER A 1 268 ? 8.594 -15.461 2.4 1 98.5 268 SER A O 1
ATOM 2181 N N . PHE A 1 269 ? 6.75 -16.609 1.896 1 98.12 269 PHE A N 1
ATOM 2182 C CA . PHE A 1 269 ? 7.191 -17.828 2.572 1 98.12 269 PHE A CA 1
ATOM 2183 C C . PHE A 1 269 ? 8.453 -18.375 1.925 1 98.12 269 PHE A C 1
ATOM 2185 O O . PHE A 1 269 ? 9.359 -18.844 2.617 1 98.12 269 PHE A O 1
ATOM 2192 N N . ILE A 1 270 ? 8.508 -18.344 0.599 1 97.88 270 ILE A N 1
ATOM 2193 C CA . ILE A 1 270 ? 9.68 -18.844 -0.103 1 97.88 270 ILE A CA 1
ATOM 2194 C C . ILE A 1 270 ? 10.906 -18.016 0.285 1 97.88 270 ILE A C 1
ATOM 2196 O O . ILE A 1 270 ? 11.969 -18.578 0.595 1 97.88 270 ILE A O 1
ATOM 2200 N N . ILE A 1 271 ? 10.773 -16.703 0.265 1 96.5 271 ILE A N 1
ATOM 2201 C CA . ILE A 1 271 ? 11.891 -15.82 0.549 1 96.5 271 ILE A CA 1
ATOM 2202 C C . ILE A 1 271 ? 12.328 -15.984 2.002 1 96.5 271 ILE A C 1
ATOM 2204 O O . ILE A 1 271 ? 13.523 -16.078 2.293 1 96.5 271 ILE A O 1
ATOM 2208 N N . LYS A 1 272 ? 11.414 -16.094 2.945 1 95.5 272 LYS A N 1
ATOM 2209 C CA . LYS A 1 272 ? 11.719 -16.062 4.375 1 95.5 272 LYS A CA 1
ATOM 2210 C C . LYS A 1 272 ? 12.164 -17.438 4.875 1 95.5 272 LYS A C 1
ATOM 2212 O O . LYS A 1 272 ? 13.039 -17.531 5.734 1 95.5 272 LYS A O 1
ATOM 2217 N N . GLN A 1 273 ? 11.5 -18.406 4.402 1 93.88 273 GLN A N 1
ATOM 2218 C CA . GLN A 1 273 ? 11.656 -19.703 5.043 1 93.88 273 GLN A CA 1
ATOM 2219 C C . GLN A 1 273 ? 12.477 -20.656 4.168 1 93.88 273 GLN A C 1
ATOM 2221 O O . GLN A 1 273 ? 13.312 -21.406 4.672 1 93.88 273 GLN A O 1
ATOM 2226 N N . GLY A 1 274 ? 12.227 -20.609 2.854 1 94.94 274 GLY A N 1
ATOM 2227 C CA . GLY A 1 274 ? 12.75 -21.672 2.016 1 94.94 274 GLY A CA 1
ATOM 2228 C C . GLY A 1 274 ? 12.305 -23.062 2.463 1 94.94 274 GLY A C 1
ATOM 2229 O O . GLY A 1 274 ? 11.227 -23.203 3.043 1 94.94 274 GLY A O 1
ATOM 2230 N N . GLY A 1 275 ? 13.016 -24.109 2 1 95.5 275 GLY A N 1
ATOM 2231 C CA . GLY A 1 275 ? 12.695 -25.453 2.459 1 95.5 275 GLY A CA 1
ATOM 2232 C C . GLY A 1 275 ? 11.695 -26.172 1.572 1 95.5 275 GLY A C 1
ATOM 2233 O O . GLY A 1 275 ? 11.711 -26 0.351 1 95.5 275 GLY A O 1
ATOM 2234 N N . SER A 1 276 ? 10.875 -27 2.211 1 96.69 276 SER A N 1
ATOM 2235 C CA . SER A 1 276 ? 9.945 -27.844 1.467 1 96.69 276 SER A CA 1
ATOM 2236 C C . SER A 1 276 ? 8.836 -27.016 0.836 1 96.69 276 SER A C 1
ATOM 2238 O O . SER A 1 276 ? 8.055 -26.375 1.543 1 96.69 276 SER A O 1
ATOM 2240 N N . ILE A 1 277 ? 8.727 -27.094 -0.456 1 97.44 277 ILE A N 1
ATOM 2241 C CA . ILE A 1 277 ? 7.684 -26.359 -1.162 1 97.44 277 ILE A CA 1
ATOM 2242 C C . ILE A 1 277 ? 6.309 -26.891 -0.745 1 97.44 277 ILE A C 1
ATOM 2244 O O . ILE A 1 277 ? 5.344 -26.125 -0.671 1 97.44 277 ILE A O 1
ATOM 2248 N N . LEU A 1 278 ? 6.203 -28.172 -0.417 1 97.81 278 LEU A N 1
ATOM 2249 C CA . LEU A 1 278 ? 4.93 -28.75 -0.005 1 97.81 278 LEU A CA 1
ATOM 2250 C C . LEU A 1 278 ? 4.48 -28.188 1.335 1 97.81 278 LEU A C 1
ATOM 2252 O O . LEU A 1 278 ? 3.295 -27.906 1.525 1 97.81 278 LEU A O 1
ATOM 2256 N N . LYS A 1 279 ? 5.426 -28.016 2.229 1 96.69 279 LYS A N 1
ATOM 2257 C CA . LYS A 1 279 ? 5.113 -27.391 3.512 1 96.69 279 LYS A CA 1
ATOM 2258 C C . LYS A 1 279 ? 4.703 -25.922 3.332 1 96.69 279 LYS A C 1
ATOM 2260 O O . LYS A 1 279 ? 3.754 -25.469 3.961 1 96.69 279 LYS A O 1
ATOM 2265 N N . ILE A 1 280 ? 5.422 -25.234 2.486 1 97.69 280 ILE A N 1
ATOM 2266 C CA . ILE A 1 280 ? 5.133 -23.828 2.213 1 97.69 280 ILE A CA 1
ATOM 2267 C C . ILE A 1 280 ? 3.707 -23.688 1.687 1 97.69 280 ILE A C 1
ATOM 2269 O O . ILE A 1 280 ? 2.936 -22.859 2.184 1 97.69 280 ILE A O 1
ATOM 2273 N N . VAL A 1 281 ? 3.338 -24.5 0.738 1 98.44 281 VAL A N 1
ATOM 2274 C CA . VAL A 1 281 ? 2.004 -24.422 0.149 1 98.44 281 VAL A CA 1
ATOM 2275 C C . VAL A 1 281 ? 0.953 -24.734 1.21 1 98.44 281 VAL A C 1
ATOM 2277 O O . VAL A 1 281 ? -0.086 -24.078 1.278 1 98.44 281 VAL A O 1
ATOM 2280 N N . SER A 1 282 ? 1.245 -25.719 2.07 1 98.12 282 SER A N 1
ATOM 2281 C CA . SER A 1 282 ? 0.319 -26.062 3.146 1 98.12 282 SER A CA 1
ATOM 2282 C C . SER A 1 282 ? 0.102 -24.875 4.082 1 98.12 282 SER A C 1
ATOM 2284 O O . SER A 1 282 ? -1.026 -24.609 4.5 1 98.12 282 SER A O 1
ATOM 2286 N N . GLN A 1 283 ? 1.137 -24.203 4.398 1 97.88 283 GLN A N 1
ATOM 2287 C CA . GLN A 1 283 ? 1.052 -23.047 5.273 1 97.88 283 GLN A CA 1
ATOM 2288 C C . GLN A 1 283 ? 0.27 -21.922 4.613 1 97.88 283 GLN A C 1
ATOM 2290 O O . GLN A 1 283 ? -0.557 -21.266 5.258 1 97.88 283 GLN A O 1
ATOM 2295 N N . VAL A 1 284 ? 0.546 -21.656 3.326 1 98.38 284 VAL A N 1
ATOM 2296 C CA . VAL A 1 284 ? -0.173 -20.641 2.574 1 98.38 284 VAL A CA 1
ATOM 2297 C C . VAL A 1 284 ? -1.664 -20.969 2.551 1 98.38 284 VAL A C 1
ATOM 2299 O O . VAL A 1 284 ? -2.5 -20.094 2.822 1 98.38 284 VAL A O 1
ATOM 2302 N N . LEU A 1 285 ? -1.977 -22.234 2.287 1 98.19 285 LEU A N 1
ATOM 2303 C CA . LEU A 1 285 ? -3.367 -22.672 2.209 1 98.19 285 LEU A CA 1
ATOM 2304 C C . LEU A 1 285 ? -4.062 -22.516 3.557 1 98.19 285 LEU A C 1
ATOM 2306 O O . LEU A 1 285 ? -5.258 -22.203 3.609 1 98.19 285 LEU A O 1
ATOM 2310 N N . ASN A 1 286 ? -3.363 -22.75 4.605 1 98.25 286 ASN A N 1
ATOM 2311 C CA . ASN A 1 286 ? -3.926 -22.562 5.941 1 98.25 286 ASN A CA 1
ATOM 2312 C C . ASN A 1 286 ? -4.332 -21.109 6.176 1 98.25 286 ASN A C 1
ATOM 2314 O O . ASN A 1 286 ? -5.426 -20.844 6.676 1 98.25 286 ASN A O 1
ATOM 2318 N N . ILE A 1 287 ? -3.473 -20.203 5.832 1 98.12 287 ILE A N 1
ATOM 2319 C CA . ILE A 1 287 ? -3.775 -18.781 5.98 1 98.12 287 ILE A CA 1
ATOM 2320 C C . ILE A 1 287 ? -4.953 -18.406 5.082 1 98.12 287 ILE A C 1
ATOM 2322 O O . ILE A 1 287 ? -5.895 -17.75 5.523 1 98.12 287 ILE A O 1
ATOM 2326 N N . MET A 1 288 ? -4.883 -18.906 3.816 1 97.25 288 MET A N 1
ATOM 2327 C CA . MET A 1 288 ? -5.969 -18.656 2.873 1 97.25 288 MET A CA 1
ATOM 2328 C C . MET A 1 288 ? -7.309 -19.109 3.453 1 97.25 288 MET A C 1
ATOM 2330 O O . MET A 1 288 ? -8.289 -18.359 3.404 1 97.25 288 MET A O 1
ATOM 2334 N N . HIS A 1 289 ? -7.293 -20.281 3.955 1 96.69 289 HIS A N 1
ATOM 2335 C CA . HIS A 1 289 ? -8.508 -20.859 4.516 1 96.69 289 HIS A CA 1
ATOM 2336 C C . HIS A 1 289 ? -9.086 -19.969 5.609 1 96.69 289 HIS A C 1
ATOM 2338 O O . HIS A 1 289 ? -10.281 -19.656 5.605 1 96.69 289 HIS A O 1
ATOM 2344 N N . ASN A 1 290 ? -8.305 -19.562 6.496 1 97.19 290 ASN A N 1
ATOM 2345 C CA . ASN A 1 290 ? -8.758 -18.766 7.625 1 97.19 290 ASN A CA 1
ATOM 2346 C C . ASN A 1 290 ? -9.234 -17.391 7.172 1 97.19 290 ASN A C 1
ATOM 2348 O O . ASN A 1 290 ? -10.273 -16.906 7.625 1 97.19 290 ASN A O 1
ATOM 2352 N N . VAL A 1 291 ? -8.5 -16.719 6.285 1 97.5 291 VAL A N 1
ATOM 2353 C CA . VAL A 1 291 ? -8.867 -15.398 5.801 1 97.5 291 VAL A CA 1
ATOM 2354 C C . VAL A 1 291 ? -10.188 -15.469 5.047 1 97.5 291 VAL A C 1
ATOM 2356 O O . VAL A 1 291 ? -11.07 -14.625 5.242 1 97.5 291 VAL A O 1
ATOM 2359 N N . ILE A 1 292 ? -10.336 -16.484 4.16 1 96.94 292 ILE A N 1
ATOM 2360 C CA . ILE A 1 292 ? -11.547 -16.641 3.365 1 96.94 292 ILE A CA 1
ATOM 2361 C C . ILE A 1 292 ? -12.734 -16.938 4.285 1 96.94 292 ILE A C 1
ATOM 2363 O O . ILE A 1 292 ? -13.789 -16.312 4.168 1 96.94 292 ILE A O 1
ATOM 2367 N N . GLU A 1 293 ? -12.523 -17.875 5.191 1 95.94 293 GLU A N 1
ATOM 2368 C CA . GLU A 1 293 ? -13.586 -18.219 6.129 1 95.94 293 GLU A CA 1
ATOM 2369 C C . GLU A 1 293 ? -14.039 -17 6.918 1 95.94 293 GLU A C 1
ATOM 2371 O O . GLU A 1 293 ? -15.242 -16.766 7.082 1 95.94 293 GLU A O 1
ATOM 2376 N N . ASN A 1 294 ? -13.109 -16.188 7.359 1 96.25 294 ASN A N 1
ATOM 2377 C CA . ASN A 1 294 ? -13.398 -14.992 8.148 1 96.25 294 ASN A CA 1
ATOM 2378 C C . ASN A 1 294 ? -14.023 -13.891 7.301 1 96.25 294 ASN A C 1
ATOM 2380 O O . ASN A 1 294 ? -14.445 -12.859 7.824 1 96.25 294 ASN A O 1
ATOM 2384 N N . SER A 1 295 ? -14.047 -14.062 5.969 1 96.25 295 SER A N 1
ATOM 2385 C CA . SER A 1 295 ? -14.531 -13.023 5.07 1 96.25 295 SER A CA 1
ATOM 2386 C C . SER A 1 295 ? -15.898 -13.375 4.5 1 96.25 295 SER A C 1
ATOM 2388 O O . SER A 1 295 ? -16.484 -12.586 3.76 1 96.25 295 SER A O 1
ATOM 2390 N N . ILE A 1 296 ? -16.422 -14.547 4.789 1 94.88 296 ILE A N 1
ATOM 2391 C CA . ILE A 1 296 ? -17.688 -15.016 4.223 1 94.88 296 ILE A CA 1
ATOM 2392 C C . ILE A 1 296 ? -18.797 -14.031 4.566 1 94.88 296 ILE A C 1
ATOM 2394 O O . ILE A 1 296 ? -18.891 -13.57 5.707 1 94.88 296 ILE A O 1
ATOM 2398 N N . GLY A 1 297 ? -19.641 -13.703 3.605 1 91.25 297 GLY A N 1
ATOM 2399 C CA . GLY A 1 297 ? -20.734 -12.773 3.809 1 91.25 297 GLY A CA 1
ATOM 2400 C C . GLY A 1 297 ? -20.375 -11.336 3.488 1 91.25 297 GLY A C 1
ATOM 2401 O O . GLY A 1 297 ? -21.234 -10.469 3.412 1 91.25 297 GLY A O 1
ATOM 2402 N N . SER A 1 298 ? -19.062 -11.133 3.318 1 90.5 298 SER A N 1
ATOM 2403 C CA . SER A 1 298 ? -18.578 -9.805 2.955 1 90.5 298 SER A CA 1
ATOM 2404 C C . SER A 1 298 ? -18.438 -9.664 1.443 1 90.5 298 SER A C 1
ATOM 2406 O O . SER A 1 298 ? -18.469 -10.656 0.715 1 90.5 298 SER A O 1
ATOM 2408 N N . MET A 1 299 ? -18.312 -8.461 0.992 1 87.25 299 MET A N 1
ATOM 2409 C CA . MET A 1 299 ? -18.172 -8.18 -0.435 1 87.25 299 MET A CA 1
ATOM 2410 C C . MET A 1 299 ? -16.703 -8.164 -0.845 1 87.25 299 MET A C 1
ATOM 2412 O O . MET A 1 299 ? -16.375 -8.031 -2.027 1 87.25 299 MET A O 1
ATOM 2416 N N . GLU A 1 300 ? -15.828 -8.305 0.227 1 91.69 300 GLU A N 1
ATOM 2417 C CA . GLU A 1 300 ? -14.383 -8.234 0.001 1 91.69 300 GLU A CA 1
ATOM 2418 C C . GLU A 1 300 ? -13.633 -9.164 0.949 1 91.69 300 GLU A C 1
ATOM 2420 O O . GLU A 1 300 ? -14.148 -9.531 2.008 1 91.69 300 GLU A O 1
ATOM 2425 N N . LEU A 1 301 ? -12.414 -9.539 0.448 1 94.69 301 LEU A N 1
ATOM 2426 C CA . LEU A 1 301 ? -11.531 -10.227 1.385 1 94.69 301 LEU A CA 1
ATOM 2427 C C . LEU A 1 301 ? -11.18 -9.328 2.564 1 94.69 301 LEU A C 1
ATOM 2429 O O . LEU A 1 301 ? -10.805 -8.172 2.377 1 94.69 301 LEU A O 1
ATOM 2433 N N . HIS A 1 302 ? -11.391 -9.836 3.768 1 96.62 302 HIS A N 1
ATOM 2434 C CA . HIS A 1 302 ? -11.047 -9.102 4.98 1 96.62 302 HIS A CA 1
ATOM 2435 C C . HIS A 1 302 ? -9.555 -9.195 5.277 1 96.62 302 HIS A C 1
ATOM 2437 O O . HIS A 1 302 ? -9.148 -9.828 6.258 1 96.62 302 HIS A O 1
ATOM 2443 N N . ILE A 1 303 ? -8.758 -8.492 4.477 1 98.12 303 ILE A N 1
ATOM 2444 C CA . ILE A 1 303 ? -7.301 -8.531 4.551 1 98.12 303 ILE A CA 1
ATOM 2445 C C . ILE A 1 303 ? -6.832 -7.875 5.848 1 98.12 303 ILE A C 1
ATOM 2447 O O . ILE A 1 303 ? -6.039 -8.461 6.594 1 98.12 303 ILE A O 1
ATOM 2451 N N . ILE A 1 304 ? -7.367 -6.68 6.125 1 98.06 304 ILE A N 1
ATOM 2452 C CA . ILE A 1 304 ? -6.902 -5.891 7.262 1 98.06 304 ILE A CA 1
ATOM 2453 C C . ILE A 1 304 ? -7.355 -6.551 8.562 1 98.06 304 ILE A C 1
ATOM 2455 O O . ILE A 1 304 ? -6.578 -6.664 9.516 1 98.06 304 ILE A O 1
ATOM 2459 N N . GLU A 1 305 ? -8.586 -7.008 8.617 1 97.19 305 GLU A N 1
ATOM 2460 C CA . GLU A 1 305 ? -9.141 -7.664 9.805 1 97.19 305 GLU A CA 1
ATOM 2461 C C . GLU A 1 305 ? -8.352 -8.922 10.156 1 97.19 305 GLU A C 1
ATOM 2463 O O . GLU A 1 305 ? -8.312 -9.328 11.32 1 97.19 305 GLU A O 1
ATOM 2468 N N . ASN A 1 306 ? -7.715 -9.562 9.141 1 98.06 306 ASN A N 1
ATOM 2469 C CA . ASN A 1 306 ? -6.988 -10.805 9.344 1 98.06 306 ASN A CA 1
ATOM 2470 C C . ASN A 1 306 ? -5.477 -10.594 9.258 1 98.06 306 ASN A C 1
ATOM 2472 O O . ASN A 1 306 ? -4.727 -11.539 9 1 98.06 306 ASN A O 1
ATOM 2476 N N . GLN A 1 307 ? -4.992 -9.367 9.422 1 98.44 307 GLN A N 1
ATOM 2477 C CA . GLN A 1 307 ? -3.596 -9.039 9.148 1 98.44 307 GLN A CA 1
ATOM 2478 C C . GLN A 1 307 ? -2.656 -9.828 10.055 1 98.44 307 GLN A C 1
ATOM 2480 O O . GLN A 1 307 ? -1.548 -10.188 9.648 1 98.44 307 GLN A O 1
ATOM 2485 N N . ASP A 1 308 ? -3.07 -10.219 11.273 1 97.69 308 ASP A N 1
ATOM 2486 C CA . ASP A 1 308 ? -2.205 -10.977 12.172 1 97.69 308 ASP A CA 1
ATOM 2487 C C . ASP A 1 308 ? -2.061 -12.422 11.703 1 97.69 308 ASP A C 1
ATOM 2489 O O . ASP A 1 308 ? -0.985 -13.016 11.82 1 97.69 308 ASP A O 1
ATOM 2493 N N . ILE A 1 309 ? -3.121 -12.984 11.188 1 97.94 309 ILE A N 1
ATOM 2494 C CA . ILE A 1 309 ? -3.068 -14.32 10.602 1 97.94 309 ILE A CA 1
ATOM 2495 C C . ILE A 1 309 ? -2.17 -14.305 9.367 1 97.94 309 ILE A C 1
ATOM 2497 O O . ILE A 1 309 ? -1.327 -15.188 9.195 1 97.94 309 ILE A O 1
ATOM 2501 N N . ILE A 1 310 ? -2.314 -13.273 8.547 1 98.38 310 ILE A N 1
ATOM 2502 C CA . ILE A 1 310 ? -1.598 -13.125 7.289 1 98.38 310 ILE A CA 1
ATOM 2503 C C . ILE A 1 310 ? -0.1 -13 7.559 1 98.38 310 ILE A C 1
ATOM 2505 O O . ILE A 1 310 ? 0.718 -13.562 6.828 1 98.38 310 ILE A O 1
ATOM 2509 N N . ALA A 1 311 ? 0.227 -12.312 8.609 1 96.88 311 ALA A N 1
ATOM 2510 C CA . ALA A 1 311 ? 1.627 -12.016 8.898 1 96.88 311 ALA A CA 1
ATOM 2511 C C . ALA A 1 311 ? 2.285 -13.148 9.672 1 96.88 311 ALA A C 1
ATOM 2513 O O . ALA A 1 311 ? 3.514 -13.25 9.719 1 96.88 311 ALA A O 1
ATOM 2514 N N . GLY A 1 312 ? 1.48 -13.938 10.328 1 92.56 312 GLY A N 1
ATOM 2515 C CA . GLY A 1 312 ? 2.033 -14.938 11.234 1 92.56 312 GLY A CA 1
ATOM 2516 C C . GLY A 1 312 ? 2.373 -16.25 10.547 1 92.56 312 GLY A C 1
ATOM 2517 O O . GLY A 1 312 ? 1.941 -16.484 9.414 1 92.56 312 GLY A O 1
ATOM 2518 N N . ASP A 1 313 ? 3.166 -17 11.289 1 90.75 313 ASP A N 1
ATOM 2519 C CA . ASP A 1 313 ? 3.545 -18.328 10.805 1 90.75 313 ASP A CA 1
ATOM 2520 C C . ASP A 1 313 ? 2.834 -19.422 11.594 1 90.75 313 ASP A C 1
ATOM 2522 O O . ASP A 1 313 ? 3.051 -20.609 11.352 1 90.75 313 ASP A O 1
ATOM 2526 N N . LYS A 1 314 ? 1.968 -18.906 12.492 1 89.19 314 LYS A N 1
ATOM 2527 C CA . LYS A 1 314 ? 1.193 -19.859 13.289 1 89.19 314 LYS A CA 1
ATOM 2528 C C . LYS A 1 314 ? 0.187 -20.609 12.422 1 89.19 314 LYS A C 1
ATOM 2530 O O . LYS A 1 314 ? -0.39 -20.047 11.492 1 89.19 314 LYS A O 1
ATOM 2535 N N . VAL A 1 315 ? -0 -21.844 12.773 1 91.19 315 VAL A N 1
ATOM 2536 C CA . VAL A 1 315 ? -0.989 -22.672 12.094 1 91.19 315 VAL A CA 1
ATOM 2537 C C . VAL A 1 315 ? -2.316 -22.609 12.852 1 91.19 315 VAL A C 1
ATOM 2539 O O . VAL A 1 315 ? -2.363 -22.875 14.055 1 91.19 315 VAL A O 1
ATOM 2542 N N . TYR A 1 316 ? -3.256 -22.172 12.211 1 90.56 316 TYR A N 1
ATOM 2543 C CA . TYR A 1 316 ? -4.602 -22.172 12.773 1 90.56 316 TYR A CA 1
ATOM 2544 C C . TYR A 1 316 ? -5.398 -23.375 12.289 1 90.56 316 TYR A C 1
ATOM 2546 O O . TYR A 1 316 ? -5.688 -23.5 11.102 1 90.56 316 TYR A O 1
ATOM 2554 N N . GLY A 1 317 ? -5.719 -24.266 13.164 1 90.69 317 GLY A N 1
ATOM 2555 C CA . GLY A 1 317 ? -6.352 -25.5 12.766 1 90.69 317 GLY A CA 1
ATOM 2556 C C . GLY A 1 317 ? -5.367 -26.531 12.242 1 90.69 317 GLY A C 1
ATOM 2557 O O . GLY A 1 317 ? -4.266 -26.672 12.781 1 90.69 317 GLY A O 1
ATOM 2558 N N . THR A 1 318 ? -5.824 -27.344 11.273 1 89.69 318 THR A N 1
ATOM 2559 C CA . THR A 1 318 ? -4.996 -28.406 10.734 1 89.69 318 THR A CA 1
ATOM 2560 C C .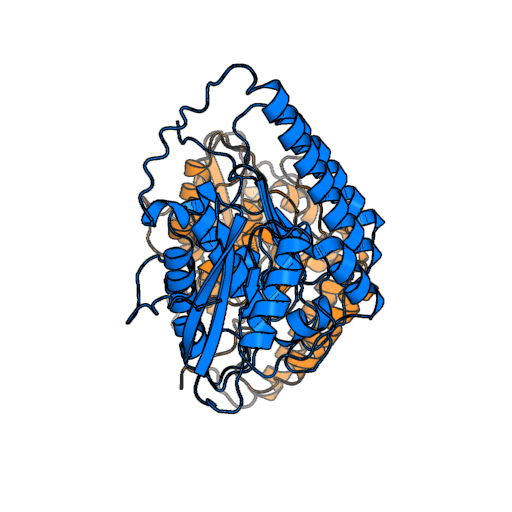 THR A 1 318 ? -4.441 -28.031 9.367 1 89.69 318 THR A C 1
ATOM 2562 O O . THR A 1 318 ? -5.152 -27.453 8.547 1 89.69 318 THR A O 1
ATOM 2565 N N . LEU A 1 319 ? -3.229 -28.375 9.234 1 92.19 319 LEU A N 1
ATOM 2566 C CA . LEU A 1 319 ? -2.633 -28.188 7.914 1 92.19 319 LEU A CA 1
ATOM 2567 C C . LEU A 1 319 ? -3.146 -29.234 6.934 1 92.19 319 LEU A C 1
ATOM 2569 O O . LEU A 1 319 ? -3.285 -30.406 7.289 1 92.19 319 LEU A O 1
ATOM 2573 N N . VAL A 1 320 ? -3.369 -28.781 5.773 1 94.06 320 VAL A N 1
ATOM 2574 C CA . VAL A 1 320 ? -3.713 -29.734 4.719 1 94.06 320 VAL A CA 1
ATOM 2575 C C . VAL A 1 320 ? -2.447 -30.422 4.211 1 94.06 320 VAL A C 1
ATOM 2577 O O . VAL A 1 320 ? -1.435 -29.766 3.957 1 94.06 320 VAL A O 1
ATOM 2580 N N . ASN A 1 321 ? -2.508 -31.703 4.07 1 94.38 321 ASN A N 1
ATOM 2581 C CA . ASN A 1 321 ? -1.351 -32.469 3.619 1 94.38 321 ASN A CA 1
ATOM 2582 C C . ASN A 1 321 ? -1.348 -32.625 2.104 1 94.38 321 ASN A C 1
ATOM 2584 O O . ASN A 1 321 ? -2.404 -32.812 1.491 1 94.38 321 ASN A O 1
ATOM 2588 N N . ALA A 1 322 ? -0.13 -32.625 1.599 1 96.62 322 ALA A N 1
ATOM 2589 C CA . ALA A 1 322 ? 0.041 -32.938 0.183 1 96.62 322 ALA A CA 1
ATOM 2590 C C . ALA A 1 322 ? -0.125 -34.438 -0.069 1 96.62 322 ALA A C 1
ATOM 2592 O O . ALA A 1 322 ? 0.372 -35.281 0.702 1 96.62 322 ALA A O 1
ATOM 2593 N N . GLU A 1 323 ? -0.813 -34.812 -1.059 1 97.12 323 GLU A N 1
ATOM 2594 C CA . GLU A 1 323 ? -0.95 -36.188 -1.509 1 97.12 323 GLU A CA 1
ATOM 2595 C C . GLU A 1 323 ? -0.273 -36.406 -2.859 1 97.12 323 GLU A C 1
ATOM 2597 O O . GLU A 1 323 ? -0.51 -35.625 -3.803 1 97.12 323 GLU A O 1
ATOM 2602 N N . PRO A 1 324 ? 0.535 -37.375 -2.975 1 95.88 324 PRO A N 1
ATOM 2603 C CA . PRO A 1 324 ? 1.156 -37.625 -4.277 1 95.88 324 PRO A CA 1
ATOM 2604 C C . PRO A 1 324 ? 0.144 -38.031 -5.348 1 95.88 324 PRO A C 1
ATOM 2606 O O . PRO A 1 324 ? -0.812 -38.75 -5.059 1 95.88 324 PRO A O 1
ATOM 2609 N N . VAL A 1 325 ? 0.356 -37.438 -6.484 1 95.25 325 VAL A N 1
ATOM 2610 C CA . VAL A 1 325 ? -0.438 -37.844 -7.641 1 95.25 325 VAL A CA 1
ATOM 2611 C C . VAL A 1 325 ? 0.345 -38.844 -8.492 1 95.25 325 VAL A C 1
ATOM 2613 O O . VAL A 1 325 ? 1.486 -38.562 -8.875 1 95.25 325 VAL A O 1
ATOM 2616 N N . TYR A 1 326 ? -0.206 -40 -8.68 1 85.56 326 TYR A N 1
ATOM 2617 C CA . TYR A 1 326 ? 0.481 -41.031 -9.453 1 85.56 326 TYR A CA 1
ATOM 2618 C C . TYR A 1 326 ? 0.327 -40.781 -10.953 1 85.56 326 TYR A C 1
ATOM 2620 O O . TYR A 1 326 ? -0.792 -40.688 -11.461 1 85.56 326 TYR A O 1
ATOM 2628 N N . ILE A 1 327 ? 1.463 -40.469 -11.57 1 84.31 327 ILE A N 1
ATOM 2629 C CA . ILE A 1 327 ? 1.495 -40.094 -12.984 1 84.31 327 ILE A CA 1
ATOM 2630 C C . ILE A 1 327 ? 1.896 -41.312 -13.828 1 84.31 327 ILE A C 1
ATOM 2632 O O . ILE A 1 327 ? 2.762 -42.094 -13.43 1 84.31 327 ILE A O 1
ATOM 2636 N N . MET B 1 1 ? -23.812 -8.07 15.406 1 22.25 1 MET B N 1
ATOM 2637 C CA . MET B 1 1 ? -23.734 -7.34 14.141 1 22.25 1 MET B CA 1
ATOM 2638 C C . MET B 1 1 ? -22.531 -6.418 14.109 1 22.25 1 MET B C 1
ATOM 2640 O O . MET B 1 1 ? -22.391 -5.531 14.953 1 22.25 1 MET B O 1
ATOM 2644 N N . VAL B 1 2 ? -21.359 -6.941 13.891 1 29.48 2 VAL B N 1
ATOM 2645 C CA . VAL B 1 2 ? -20.188 -6.078 13.898 1 29.48 2 VAL B CA 1
ATOM 2646 C C . VAL B 1 2 ? -20.516 -4.746 13.234 1 29.48 2 VAL B C 1
ATOM 2648 O O . VAL B 1 2 ? -20.922 -4.707 12.07 1 29.48 2 VAL B O 1
ATOM 2651 N N . ASN B 1 3 ? -21.156 -3.955 13.844 1 32.38 3 ASN B N 1
ATOM 2652 C CA . ASN B 1 3 ? -21.484 -2.59 13.445 1 32.38 3 ASN B CA 1
ATOM 2653 C C . ASN B 1 3 ? -20.359 -1.963 12.617 1 32.38 3 ASN B C 1
ATOM 2655 O O . ASN B 1 3 ? -19.359 -1.513 13.164 1 32.38 3 ASN B O 1
ATOM 2659 N N . VAL B 1 4 ? -20.062 -2.537 11.586 1 39.56 4 VAL B N 1
ATOM 2660 C CA . VAL B 1 4 ? -18.969 -2.053 10.75 1 39.56 4 VAL B CA 1
ATOM 2661 C C . VAL B 1 4 ? -19.203 -0.588 10.391 1 39.56 4 VAL B C 1
ATOM 2663 O O . VAL B 1 4 ? -20.094 -0.271 9.594 1 39.56 4 VAL B O 1
ATOM 2666 N N . ASN B 1 5 ? -19.547 0.326 11.367 1 45.12 5 ASN B N 1
ATOM 2667 C CA . ASN B 1 5 ? -19.484 1.748 11.047 1 45.12 5 ASN B CA 1
ATOM 2668 C C . ASN B 1 5 ? -18.438 2.041 9.977 1 45.12 5 ASN B C 1
ATOM 2670 O O . ASN B 1 5 ? -17.266 1.729 10.156 1 45.12 5 ASN B O 1
ATOM 2674 N N . LYS B 1 6 ? -18.859 2.037 8.609 1 64.06 6 LYS B N 1
ATOM 2675 C CA . LYS B 1 6 ? -18 1.951 7.434 1 64.06 6 LYS B CA 1
ATOM 2676 C C . LYS B 1 6 ? -17.328 3.291 7.145 1 64.06 6 LYS B C 1
ATOM 2678 O O . LYS B 1 6 ? -17.969 4.223 6.66 1 64.06 6 LYS B O 1
ATOM 2683 N N . ASP B 1 7 ? -16.234 3.793 8.008 1 86.81 7 ASP B N 1
ATOM 2684 C CA . ASP B 1 7 ? -15.375 4.941 7.727 1 86.81 7 ASP B CA 1
ATOM 2685 C C . ASP B 1 7 ? -14.836 4.895 6.297 1 86.81 7 ASP B C 1
ATOM 2687 O O . ASP B 1 7 ? -14.32 3.863 5.855 1 86.81 7 ASP B O 1
ATOM 2691 N N . ASN B 1 8 ? -15.273 6.02 5.609 1 93.12 8 ASN B N 1
ATOM 2692 C CA . ASN B 1 8 ? -14.625 6.223 4.32 1 93.12 8 ASN B CA 1
ATOM 2693 C C . ASN B 1 8 ? -13.375 7.094 4.453 1 93.12 8 ASN B C 1
ATOM 2695 O O . ASN B 1 8 ? -13.484 8.305 4.672 1 93.12 8 ASN B O 1
ATOM 2699 N N . ILE B 1 9 ? -12.281 6.488 4.406 1 97.38 9 ILE B N 1
ATOM 2700 C CA . ILE B 1 9 ? -10.992 7.172 4.496 1 97.38 9 ILE B CA 1
ATOM 2701 C C . ILE B 1 9 ? -10.344 7.223 3.117 1 97.38 9 ILE B C 1
ATOM 2703 O O . ILE B 1 9 ? -10.133 6.188 2.484 1 97.38 9 ILE B O 1
ATOM 2707 N N . VAL B 1 10 ? -10.055 8.422 2.627 1 98.5 10 VAL B N 1
ATOM 2708 C CA . VAL B 1 10 ? -9.469 8.602 1.305 1 98.5 10 VAL B CA 1
ATOM 2709 C C . VAL B 1 10 ? -8.102 9.281 1.433 1 98.5 10 VAL B C 1
ATOM 2711 O O . VAL B 1 10 ? -7.98 10.32 2.086 1 98.5 10 VAL B O 1
ATOM 2714 N N . THR B 1 11 ? -7.105 8.703 0.926 1 98.81 11 THR B N 1
ATOM 2715 C CA . THR B 1 11 ? -5.793 9.336 0.838 1 98.81 11 THR B CA 1
ATOM 2716 C C . THR B 1 11 ? -5.453 9.68 -0.609 1 98.81 11 THR B C 1
ATOM 2718 O O . THR B 1 11 ? -5.457 8.805 -1.479 1 98.81 11 THR B O 1
ATOM 2721 N N . ILE B 1 12 ? -5.188 10.906 -0.898 1 98.88 12 ILE B N 1
ATOM 2722 C CA . ILE B 1 12 ? -4.816 11.406 -2.215 1 98.88 12 ILE B CA 1
ATOM 2723 C C . ILE B 1 12 ? -3.408 12 -2.162 1 98.88 12 ILE B C 1
ATOM 2725 O O . ILE B 1 12 ? -3.209 13.109 -1.661 1 98.88 12 ILE B O 1
ATOM 2729 N N . GLN B 1 13 ? -2.443 11.312 -2.672 1 98.31 13 GLN B N 1
ATOM 2730 C CA . GLN B 1 13 ? -1.064 11.781 -2.613 1 98.31 13 GLN B CA 1
ATOM 2731 C C . GLN B 1 13 ? -0.149 10.906 -3.469 1 98.31 13 GLN B C 1
ATOM 2733 O O . GLN B 1 13 ? -0.622 10.039 -4.207 1 98.31 13 GLN B O 1
ATOM 2738 N N . SER B 1 14 ? 1.136 11.172 -3.477 1 98.06 14 SER B N 1
ATOM 2739 C CA . SER B 1 14 ? 2.102 10.539 -4.371 1 98.06 14 SER B CA 1
ATOM 2740 C C . SER B 1 14 ? 2.346 9.086 -3.988 1 98.06 14 SER B C 1
ATOM 2742 O O . SER B 1 14 ? 2.084 8.68 -2.852 1 98.06 14 SER B O 1
ATOM 2744 N N . GLN B 1 15 ? 2.809 8.305 -4.934 1 98.5 15 GLN B N 1
ATOM 2745 C CA . GLN B 1 15 ? 3.383 6.973 -4.77 1 98.5 15 GLN B CA 1
ATOM 2746 C C . GLN B 1 15 ? 4.703 6.844 -5.52 1 98.5 15 GLN B C 1
ATOM 2748 O O . GLN B 1 15 ? 4.863 7.402 -6.605 1 98.5 15 GLN B O 1
ATOM 2753 N N . VAL B 1 16 ? 5.652 6.129 -4.957 1 98.25 16 VAL B N 1
ATOM 2754 C CA . VAL B 1 16 ? 6.91 5.863 -5.648 1 98.25 16 VAL B CA 1
ATOM 2755 C C . VAL B 1 16 ? 7.117 4.355 -5.785 1 98.25 16 VAL B C 1
ATOM 2757 O O . VAL B 1 16 ? 6.684 3.584 -4.926 1 98.25 16 VAL B O 1
ATOM 2760 N N . PHE B 1 17 ? 7.812 4.023 -6.855 1 98.56 17 PHE B N 1
ATOM 2761 C CA . PHE B 1 17 ? 8.172 2.635 -7.129 1 98.56 17 PHE B CA 1
ATOM 2762 C C . PHE B 1 17 ? 9.094 2.092 -6.043 1 98.56 17 PHE B C 1
ATOM 2764 O O . PHE B 1 17 ? 8.836 1.02 -5.484 1 98.56 17 PHE B O 1
ATOM 2771 N N . ASP B 1 18 ? 10.062 2.797 -5.727 1 96.56 18 ASP B N 1
ATOM 2772 C CA . ASP B 1 18 ? 11.078 2.408 -4.754 1 96.56 18 ASP B CA 1
ATOM 2773 C C . ASP B 1 18 ? 11.195 3.445 -3.639 1 96.56 18 ASP B C 1
ATOM 2775 O O . ASP B 1 18 ? 11.633 4.574 -3.881 1 96.56 18 ASP B O 1
ATOM 2779 N N . GLY B 1 19 ? 10.758 2.977 -2.396 1 95.38 19 GLY B N 1
ATOM 2780 C CA . GLY B 1 19 ? 10.969 3.861 -1.261 1 95.38 19 GLY B CA 1
ATOM 2781 C C . GLY B 1 19 ? 9.688 4.184 -0.515 1 95.38 19 GLY B C 1
ATOM 2782 O O . GLY B 1 19 ? 8.617 3.676 -0.856 1 95.38 19 GLY B O 1
ATOM 2783 N N . PHE B 1 20 ? 9.836 5.023 0.562 1 96.5 20 PHE B N 1
ATOM 2784 C CA . PHE B 1 20 ? 8.711 5.324 1.441 1 96.5 20 PHE B CA 1
ATOM 2785 C C . PHE B 1 20 ? 8.438 6.824 1.475 1 96.5 20 PHE B C 1
ATOM 2787 O O . PHE B 1 20 ? 9.203 7.586 2.068 1 96.5 20 PHE B O 1
ATOM 2794 N N . CYS B 1 21 ? 7.406 7.262 0.917 1 96.62 21 CYS B N 1
ATOM 2795 C CA . CYS B 1 21 ? 6.758 8.562 0.982 1 96.62 21 CYS B CA 1
ATOM 2796 C C . CYS B 1 21 ? 5.332 8.5 0.442 1 96.62 21 CYS B C 1
ATOM 2798 O O . CYS B 1 21 ? 4.926 7.477 -0.117 1 96.62 21 CYS B O 1
ATOM 2800 N N . GLY B 1 22 ? 4.59 9.516 0.699 1 97.94 22 GLY B N 1
ATOM 2801 C CA . GLY B 1 22 ? 3.23 9.555 0.181 1 97.94 22 GLY B CA 1
ATOM 2802 C C . GLY B 1 22 ? 2.412 8.336 0.564 1 97.94 22 GLY B C 1
ATOM 2803 O O . GLY B 1 22 ? 2.414 7.922 1.725 1 97.94 22 GLY B O 1
ATOM 2804 N N . ASN B 1 23 ? 1.759 7.746 -0.424 1 98.81 23 ASN B N 1
ATOM 2805 C CA . ASN B 1 23 ? 0.841 6.637 -0.18 1 98.81 23 ASN B CA 1
ATOM 2806 C C . ASN B 1 23 ? 1.591 5.352 0.145 1 98.81 23 ASN B C 1
ATOM 2808 O O . ASN B 1 23 ? 0.994 4.383 0.621 1 98.81 23 ASN B O 1
ATOM 2812 N N . ASN B 1 24 ? 2.91 5.289 -0.15 1 98.56 24 ASN B N 1
ATOM 2813 C CA . ASN B 1 24 ? 3.672 4.145 0.344 1 98.56 24 ASN B CA 1
ATOM 2814 C C . ASN B 1 24 ? 3.693 4.102 1.869 1 98.56 24 ASN B C 1
ATOM 2816 O O . ASN B 1 24 ? 3.812 3.029 2.463 1 98.56 24 ASN B O 1
ATOM 2820 N N . ILE B 1 25 ? 3.57 5.27 2.484 1 98.62 25 ILE B N 1
ATOM 2821 C CA . ILE B 1 25 ? 3.539 5.34 3.941 1 98.62 25 ILE B CA 1
ATOM 2822 C C . ILE B 1 25 ? 2.092 5.348 4.426 1 98.62 25 ILE B C 1
ATOM 2824 O O . ILE B 1 25 ? 1.698 4.508 5.242 1 98.62 25 ILE B O 1
ATOM 2828 N N . ALA B 1 26 ? 1.264 6.211 3.885 1 98.81 26 ALA B N 1
ATOM 2829 C CA . ALA B 1 26 ? -0.091 6.434 4.383 1 98.81 26 ALA B CA 1
ATOM 2830 C C . ALA B 1 26 ? -0.919 5.152 4.312 1 98.81 26 ALA B C 1
ATOM 2832 O O . ALA B 1 26 ? -1.583 4.785 5.285 1 98.81 26 ALA B O 1
ATOM 2833 N N . SER B 1 27 ? -0.857 4.5 3.156 1 98.62 27 SER B N 1
ATOM 2834 C CA . SER B 1 27 ? -1.657 3.291 2.984 1 98.62 27 SER B CA 1
ATOM 2835 C C . SER B 1 27 ? -1.243 2.209 3.979 1 98.62 27 SER B C 1
ATOM 2837 O O . SER B 1 27 ? -2.096 1.557 4.582 1 98.62 27 SER B O 1
ATOM 2839 N N . PHE B 1 28 ? 0.068 2.01 4.199 1 98.81 28 PHE B N 1
ATOM 2840 C CA . PHE B 1 28 ? 0.533 0.958 5.094 1 98.81 28 PHE B CA 1
ATOM 2841 C C . PHE B 1 28 ? 0.217 1.303 6.543 1 98.81 28 PHE B C 1
ATOM 2843 O O . PHE B 1 28 ? -0.257 0.453 7.301 1 98.81 28 PHE B O 1
ATOM 2850 N N . VAL B 1 29 ? 0.507 2.559 6.957 1 98.81 29 VAL B N 1
ATOM 2851 C CA . VAL B 1 29 ? 0.287 3 8.328 1 98.81 29 VAL B CA 1
ATOM 2852 C C . VAL B 1 29 ? -1.191 2.861 8.688 1 98.81 29 VAL B C 1
ATOM 2854 O O . VAL B 1 29 ? -1.535 2.273 9.711 1 98.81 29 VAL B O 1
ATOM 2857 N N . LEU B 1 30 ? -2.078 3.346 7.816 1 98.69 30 LEU B N 1
ATOM 2858 C CA . LEU B 1 30 ? -3.512 3.283 8.078 1 98.69 30 LEU B CA 1
ATOM 2859 C C . LEU B 1 30 ? -3.996 1.839 8.117 1 98.69 30 LEU B C 1
ATOM 2861 O O . LEU B 1 30 ? -4.742 1.452 9.023 1 98.69 30 LEU B O 1
ATOM 2865 N N . ARG B 1 31 ? -3.508 1.042 7.168 1 98.56 31 ARG B N 1
ATOM 2866 C CA . ARG B 1 31 ? -3.926 -0.355 7.129 1 98.56 31 ARG B CA 1
ATOM 2867 C C . ARG B 1 31 ? -3.385 -1.123 8.328 1 98.56 31 ARG B C 1
ATOM 2869 O O . ARG B 1 31 ? -4.109 -1.904 8.953 1 98.56 31 ARG B O 1
ATOM 2876 N N . ARG B 1 32 ? -2.121 -0.895 8.641 1 98.56 32 ARG B N 1
ATOM 2877 C CA . ARG B 1 32 ? -1.518 -1.557 9.789 1 98.56 32 ARG B CA 1
ATOM 2878 C C . ARG B 1 32 ? -2.277 -1.228 11.07 1 98.56 32 ARG B C 1
ATOM 2880 O O . ARG B 1 32 ? -2.375 -2.061 11.969 1 98.56 32 ARG B O 1
ATOM 2887 N N . ARG B 1 33 ? -2.838 -0.056 11.117 1 98.25 33 ARG B N 1
ATOM 2888 C CA . ARG B 1 33 ? -3.555 0.396 12.305 1 98.25 33 ARG B CA 1
ATOM 2889 C C . ARG B 1 33 ? -5.031 0.018 12.234 1 98.25 33 ARG B C 1
ATOM 2891 O O . ARG B 1 33 ? -5.832 0.462 13.055 1 98.25 33 ARG B O 1
ATOM 2898 N N . GLY B 1 34 ? -5.43 -0.703 11.203 1 97.31 34 GLY B N 1
ATOM 2899 C CA . GLY B 1 34 ? -6.742 -1.336 11.195 1 97.31 34 GLY B CA 1
ATOM 2900 C C . GLY B 1 34 ? -7.742 -0.618 10.312 1 97.31 34 GLY B C 1
ATOM 2901 O O . GLY B 1 34 ? -8.93 -0.964 10.297 1 97.31 34 GLY B O 1
ATOM 2902 N N . HIS B 1 35 ? -7.332 0.389 9.602 1 97.38 35 HIS B N 1
ATOM 2903 C CA . HIS B 1 35 ? -8.219 1.124 8.703 1 97.38 35 HIS B CA 1
ATOM 2904 C C . HIS B 1 35 ? -8.211 0.529 7.301 1 97.38 35 HIS B C 1
ATOM 2906 O O . HIS B 1 35 ? -7.301 -0.229 6.953 1 97.38 35 HIS B O 1
ATOM 2912 N N . VAL B 1 36 ? -9.211 0.813 6.504 1 96.69 36 VAL B N 1
ATOM 2913 C CA . VAL B 1 36 ? -9.297 0.413 5.102 1 96.69 36 VAL B CA 1
ATOM 2914 C C . VAL B 1 36 ? -9.422 1.652 4.219 1 96.69 36 VAL B C 1
ATOM 2916 O O . VAL B 1 36 ? -10.523 2.016 3.797 1 96.69 36 VAL B O 1
ATOM 2919 N N . PRO B 1 37 ? -8.289 2.254 3.92 1 97.62 37 PRO B N 1
ATOM 2920 C CA . PRO B 1 37 ? -8.328 3.492 3.139 1 97.62 37 PRO B CA 1
ATOM 2921 C C . PRO B 1 37 ? -8.547 3.24 1.647 1 97.62 37 PRO B C 1
ATOM 2923 O O . PRO B 1 37 ? -8.18 2.18 1.137 1 97.62 37 PRO B O 1
ATOM 2926 N N . LYS B 1 38 ? -9.234 4.156 1.068 1 98 38 LYS B N 1
ATOM 2927 C CA . LYS B 1 38 ? -9.234 4.293 -0.385 1 98 38 LYS B CA 1
ATOM 2928 C C . LYS B 1 38 ? -8.039 5.105 -0.865 1 98 38 LYS B C 1
ATOM 2930 O O . LYS B 1 38 ? -7.754 6.176 -0.325 1 98 38 LYS B O 1
ATOM 2935 N N . ILE B 1 39 ? -7.277 4.586 -1.845 1 98.69 39 ILE B N 1
ATOM 2936 C CA . ILE B 1 39 ? -5.961 5.133 -2.154 1 98.69 39 ILE B CA 1
ATOM 2937 C C . ILE B 1 39 ? -5.957 5.707 -3.568 1 98.69 39 ILE B C 1
ATOM 2939 O O . ILE B 1 39 ? -6.215 4.988 -4.539 1 98.69 39 ILE B O 1
ATOM 2943 N N . LEU B 1 40 ? -5.746 6.926 -3.711 1 98.88 40 LEU B N 1
ATOM 2944 C CA . LEU B 1 40 ? -5.582 7.578 -5.004 1 98.88 40 LEU B CA 1
ATOM 2945 C C . LEU B 1 40 ? -4.16 8.109 -5.168 1 98.88 40 LEU B C 1
ATOM 2947 O O . LEU B 1 40 ? -3.783 9.086 -4.523 1 98.88 40 LEU B O 1
ATOM 2951 N N . ASN B 1 41 ? -3.4 7.473 -6.008 1 98.81 41 ASN B N 1
ATOM 2952 C CA . ASN B 1 41 ? -2.045 7.922 -6.309 1 98.81 41 ASN B CA 1
ATOM 2953 C C . ASN B 1 41 ? -2.037 9.008 -7.379 1 98.81 41 ASN B C 1
ATOM 2955 O O . ASN B 1 41 ? -2.523 8.797 -8.492 1 98.81 41 ASN B O 1
ATOM 2959 N N . THR B 1 42 ? -1.438 10.094 -7.09 1 98.5 42 THR B N 1
ATOM 2960 C CA . THR B 1 42 ? -1.426 11.211 -8.031 1 98.5 42 THR B CA 1
ATOM 2961 C C . THR B 1 42 ? -0.233 11.109 -8.977 1 98.5 42 THR B C 1
ATOM 2963 O O . THR B 1 42 ? -0.255 11.672 -10.07 1 98.5 42 THR B O 1
ATOM 2966 N N . VAL B 1 43 ? 0.812 10.516 -8.492 1 98.38 43 VAL B N 1
ATOM 2967 C CA . VAL B 1 43 ? 1.961 10.164 -9.32 1 98.38 43 VAL B CA 1
ATOM 2968 C C . VAL B 1 43 ? 2.484 8.789 -8.938 1 98.38 43 VAL B C 1
ATOM 2970 O O . VAL B 1 43 ? 2.209 8.297 -7.836 1 98.38 43 VAL B O 1
ATOM 2973 N N . GLN B 1 44 ? 3.154 8.133 -9.836 1 98.44 44 GLN B N 1
ATOM 2974 C CA . GLN B 1 44 ? 3.982 6.949 -9.633 1 98.44 44 GLN B CA 1
ATOM 2975 C C . GLN B 1 44 ? 5.387 7.156 -10.195 1 98.44 44 GLN B C 1
ATOM 2977 O O . GLN B 1 44 ? 5.648 6.824 -11.352 1 98.44 44 GLN B O 1
ATOM 2982 N N . TYR B 1 45 ? 6.281 7.691 -9.367 1 98.38 45 TYR B N 1
ATOM 2983 C CA . TYR B 1 45 ? 7.66 7.945 -9.766 1 98.38 45 TYR B CA 1
ATOM 2984 C C . TYR B 1 45 ? 8.562 6.785 -9.367 1 98.38 45 TYR B C 1
ATOM 2986 O O . TYR B 1 45 ? 8.18 5.941 -8.555 1 98.38 45 TYR B O 1
ATOM 2994 N N . TYR B 1 46 ? 9.742 6.746 -10.016 1 98.31 46 TYR B N 1
ATOM 2995 C CA . TYR B 1 46 ? 10.695 5.715 -9.641 1 98.31 46 TYR B CA 1
ATOM 2996 C C . TYR B 1 46 ? 11.055 5.805 -8.164 1 98.31 46 TYR B C 1
ATOM 2998 O O . TYR B 1 46 ? 11.039 4.801 -7.449 1 98.31 46 TYR B O 1
ATOM 3006 N N . SER B 1 47 ? 11.375 6.957 -7.691 1 96 47 SER B N 1
ATOM 3007 C CA . SER B 1 47 ? 11.688 7.223 -6.289 1 96 47 SER B CA 1
ATOM 3008 C C . SER B 1 47 ? 11.453 8.688 -5.941 1 96 47 SER B C 1
ATOM 3010 O O . SER B 1 47 ? 11.125 9.5 -6.812 1 96 47 SER B O 1
ATOM 3012 N N . LYS B 1 48 ? 11.578 9.031 -4.668 1 90.88 48 LYS B N 1
ATOM 3013 C CA . LYS B 1 48 ? 11.422 10.406 -4.211 1 90.88 48 LYS B CA 1
ATOM 3014 C C . LYS B 1 48 ? 12.523 11.305 -4.781 1 90.88 48 LYS B C 1
ATOM 3016 O O . LYS B 1 48 ? 12.375 12.523 -4.812 1 90.88 48 LYS B O 1
ATOM 3021 N N . TYR B 1 49 ? 13.609 10.719 -5.305 1 89.56 49 TYR B N 1
ATOM 3022 C CA . TYR B 1 49 ? 14.742 11.469 -5.82 1 89.56 49 TYR B CA 1
ATOM 3023 C C . TYR B 1 49 ? 14.742 11.484 -7.344 1 89.56 49 TYR B C 1
ATOM 3025 O O . TYR B 1 49 ? 15.398 12.336 -7.961 1 89.56 49 TYR B O 1
ATOM 3033 N N . LYS B 1 50 ? 14.102 10.492 -7.91 1 93.88 50 LYS B N 1
ATOM 3034 C CA . LYS B 1 50 ? 14.023 10.359 -9.359 1 93.88 50 LYS B CA 1
ATOM 3035 C C . LYS B 1 50 ? 12.578 10.414 -9.844 1 93.88 50 LYS B C 1
ATOM 3037 O O . LYS B 1 50 ? 11.891 9.391 -9.867 1 93.88 50 LYS B O 1
ATOM 3042 N N . HIS B 1 51 ? 12.227 11.523 -10.367 1 94.81 51 HIS B N 1
ATOM 3043 C CA . HIS B 1 51 ? 10.836 11.781 -10.703 1 94.81 51 HIS B CA 1
ATOM 3044 C C . HIS B 1 51 ? 10.539 11.375 -12.141 1 94.81 51 HIS B C 1
ATOM 3046 O O . HIS B 1 51 ? 10.016 12.172 -12.922 1 94.81 51 HIS B O 1
ATOM 3052 N N . CYS B 1 52 ? 10.82 10.195 -12.492 1 97.06 52 CYS B N 1
ATOM 3053 C CA . CYS B 1 52 ? 10.422 9.625 -13.773 1 97.06 52 CYS B CA 1
ATOM 3054 C C . CYS B 1 52 ? 9.328 8.57 -13.578 1 97.06 52 CYS B C 1
ATOM 3056 O O . CYS B 1 52 ? 9.383 7.785 -12.633 1 97.06 52 CYS B O 1
ATOM 3058 N N . GLY B 1 53 ? 8.305 8.578 -14.406 1 97.88 53 GLY B N 1
ATOM 3059 C CA . GLY B 1 53 ? 7.188 7.66 -14.297 1 97.88 53 GLY B CA 1
ATOM 3060 C C . GLY B 1 53 ? 5.863 8.289 -14.688 1 97.88 53 GLY B C 1
ATOM 3061 O O . GLY B 1 53 ? 5.805 9.109 -15.602 1 97.88 53 GLY B O 1
ATOM 3062 N N . MET B 1 54 ? 4.824 7.902 -14 1 98 54 MET B N 1
ATOM 3063 C CA . MET B 1 54 ? 3.455 8.25 -14.367 1 98 54 MET B CA 1
ATOM 3064 C C . MET B 1 54 ? 2.945 9.414 -13.523 1 98 54 MET B C 1
ATOM 3066 O O . MET B 1 54 ? 3.178 9.453 -12.312 1 98 54 MET B O 1
ATOM 3070 N N . GLU B 1 55 ? 2.316 10.406 -14.148 1 97.94 55 GLU B N 1
ATOM 3071 C CA . GLU B 1 55 ? 1.551 11.469 -13.508 1 97.94 55 GLU B CA 1
ATOM 3072 C C . GLU B 1 55 ? 0.07 11.383 -13.867 1 97.94 55 GLU B C 1
ATOM 3074 O O . GLU B 1 55 ? -0.287 11.359 -15.047 1 97.94 55 GLU B O 1
ATOM 3079 N N . LEU B 1 56 ? -0.741 11.297 -12.875 1 98.19 56 LEU B N 1
ATOM 3080 C CA . LEU B 1 56 ? -2.18 11.172 -13.078 1 98.19 56 LEU B CA 1
ATOM 3081 C C . LEU B 1 56 ? -2.73 12.391 -13.82 1 98.19 56 LEU B C 1
ATOM 3083 O O . LEU B 1 56 ? -2.471 13.531 -13.43 1 98.19 56 LEU B O 1
ATOM 3087 N N . ASN B 1 57 ? -3.434 12.141 -14.891 1 97.56 57 ASN B N 1
ATOM 3088 C CA . ASN B 1 57 ? -4.035 13.266 -15.594 1 97.56 57 ASN B CA 1
ATOM 3089 C C . ASN B 1 57 ? -5.414 13.609 -15.023 1 97.56 57 ASN B C 1
ATOM 3091 O O . ASN B 1 57 ? -6.012 12.805 -14.312 1 97.56 57 ASN B O 1
ATOM 3095 N N . ILE B 1 58 ? -5.859 14.781 -15.383 1 98.06 58 ILE B N 1
ATOM 3096 C CA . ILE B 1 58 ? -7.074 15.344 -14.805 1 98.06 58 ILE B CA 1
ATOM 3097 C C . ILE B 1 58 ? -8.273 14.477 -15.18 1 98.06 58 ILE B C 1
ATOM 3099 O O . ILE B 1 58 ? -9.195 14.305 -14.375 1 98.06 58 ILE B O 1
ATOM 3103 N N . CYS B 1 59 ? -8.32 13.93 -16.344 1 98.25 59 CYS B N 1
ATOM 3104 C CA . CYS B 1 59 ? -9.445 13.117 -16.797 1 98.25 59 CYS B CA 1
ATOM 3105 C C . CYS B 1 59 ? -9.57 11.836 -15.984 1 98.25 59 CYS B C 1
ATOM 3107 O O . CYS B 1 59 ? -10.664 11.469 -15.562 1 98.25 59 CYS B O 1
ATOM 3109 N N . ASP B 1 60 ? -8.453 11.164 -15.773 1 98.38 60 ASP B N 1
ATOM 3110 C CA . ASP B 1 60 ? -8.445 9.938 -14.992 1 98.38 60 ASP B CA 1
ATOM 3111 C C . ASP B 1 60 ? -8.812 10.211 -13.531 1 98.38 60 ASP B C 1
ATOM 3113 O O . ASP B 1 60 ? -9.57 9.453 -12.922 1 98.38 60 ASP B O 1
ATOM 3117 N N . MET B 1 61 ? -8.258 11.281 -12.969 1 98.69 61 MET B N 1
ATOM 3118 C CA . MET B 1 61 ? -8.594 11.641 -11.594 1 98.69 61 MET B CA 1
ATOM 3119 C C . MET B 1 61 ? -10.094 11.891 -11.445 1 98.69 61 MET B C 1
ATOM 3121 O O . MET B 1 61 ? -10.727 11.367 -10.531 1 98.69 61 MET B O 1
ATOM 3125 N N . LYS B 1 62 ? -10.656 12.641 -12.391 1 98.5 62 LYS B N 1
ATOM 3126 C CA . LYS B 1 62 ? -12.086 12.953 -12.352 1 98.5 62 LYS B CA 1
ATOM 3127 C C . LYS B 1 62 ? -12.93 11.695 -12.477 1 98.5 62 LYS B C 1
ATOM 3129 O O . LYS B 1 62 ? -13.969 11.562 -11.82 1 98.5 62 LYS B O 1
ATOM 3134 N N . SER B 1 63 ? -12.492 10.828 -13.328 1 98.38 63 SER B N 1
ATOM 3135 C CA . SER B 1 63 ? -13.234 9.586 -13.531 1 98.38 63 SER B CA 1
ATOM 3136 C C . SER B 1 63 ? -13.359 8.805 -12.227 1 98.38 63 SER B C 1
ATOM 3138 O O . SER B 1 63 ? -14.438 8.297 -11.914 1 98.38 63 SER B O 1
ATOM 3140 N N . ILE B 1 64 ? -12.312 8.719 -11.469 1 98.69 64 ILE B N 1
ATOM 3141 C CA . ILE B 1 64 ? -12.297 7.98 -10.211 1 98.69 64 ILE B CA 1
ATOM 3142 C C . ILE B 1 64 ? -13.102 8.742 -9.156 1 98.69 64 ILE B C 1
ATOM 3144 O O . ILE B 1 64 ? -13.969 8.172 -8.492 1 98.69 64 ILE B O 1
ATOM 3148 N N . LEU B 1 65 ? -12.867 10.047 -9.023 1 98.38 65 LEU B N 1
ATOM 3149 C CA . LEU B 1 65 ? -13.484 10.836 -7.965 1 98.38 65 LEU B CA 1
ATOM 3150 C C . LEU B 1 65 ? -14.977 11.023 -8.219 1 98.38 65 LEU B C 1
ATOM 3152 O O . LEU B 1 65 ? -15.773 11.078 -7.281 1 98.38 65 LEU B O 1
ATOM 3156 N N . ASN B 1 66 ? -15.359 11.102 -9.5 1 96.94 66 ASN B N 1
ATOM 3157 C CA . ASN B 1 66 ? -16.781 11.18 -9.82 1 96.94 66 ASN B CA 1
ATOM 3158 C C . ASN B 1 66 ? -17.516 9.914 -9.391 1 96.94 66 ASN B C 1
ATOM 3160 O O . ASN B 1 66 ? -18.641 9.992 -8.867 1 96.94 66 ASN B O 1
ATOM 3164 N N . GLU B 1 67 ? -16.922 8.789 -9.656 1 95.94 67 GLU B N 1
ATOM 3165 C CA . GLU B 1 67 ? -17.516 7.539 -9.195 1 95.94 67 GLU B CA 1
ATOM 3166 C C . GLU B 1 67 ? -17.609 7.5 -7.676 1 95.94 67 GLU B C 1
ATOM 3168 O O . GLU B 1 67 ? -18.594 7 -7.121 1 95.94 67 GLU B O 1
ATOM 3173 N N . PHE B 1 68 ? -16.641 8.031 -7.012 1 96.12 68 PHE B N 1
ATOM 3174 C CA . PHE B 1 68 ? -16.625 8.07 -5.555 1 96.12 68 PHE B CA 1
ATOM 3175 C C . PHE B 1 68 ? -17.75 8.953 -5.027 1 96.12 68 PHE B C 1
ATOM 3177 O O . PHE B 1 68 ? -18.453 8.578 -4.09 1 96.12 68 PHE B O 1
ATOM 3184 N N . ILE B 1 69 ? -17.891 10.117 -5.621 1 94.44 69 ILE B N 1
ATOM 3185 C CA . ILE B 1 69 ? -18.953 11.039 -5.25 1 94.44 69 ILE B CA 1
ATOM 3186 C C . ILE B 1 69 ? -20.312 10.336 -5.371 1 94.44 69 ILE B C 1
ATOM 3188 O O . ILE B 1 69 ? -21.141 10.422 -4.469 1 94.44 69 ILE B O 1
ATOM 3192 N N . LEU B 1 70 ? -20.5 9.594 -6.449 1 91.44 70 LEU B N 1
ATOM 3193 C CA . LEU B 1 70 ? -21.75 8.883 -6.68 1 91.44 70 LEU B CA 1
ATOM 3194 C C . LEU B 1 70 ? -21.984 7.832 -5.602 1 91.44 70 LEU B C 1
ATOM 3196 O O . LEU B 1 70 ? -23.109 7.684 -5.105 1 91.44 70 LEU B O 1
ATOM 3200 N N . ASP B 1 71 ? -20.984 7.145 -5.242 1 88.69 71 ASP B N 1
ATOM 3201 C CA . ASP B 1 71 ? -21.094 6.047 -4.285 1 88.69 71 ASP B CA 1
ATOM 3202 C C . ASP B 1 71 ? -21.391 6.57 -2.883 1 88.69 71 ASP B C 1
ATOM 3204 O O . ASP B 1 71 ? -22.156 5.949 -2.133 1 88.69 71 ASP B O 1
ATOM 3208 N N . VAL B 1 72 ? -20.828 7.664 -2.473 1 88.12 72 VAL B N 1
ATOM 3209 C CA . VAL B 1 72 ? -20.953 8.117 -1.092 1 88.12 72 VAL B CA 1
ATOM 3210 C C . VAL B 1 72 ? -22.156 9.047 -0.965 1 88.12 72 VAL B C 1
ATOM 3212 O O . VAL B 1 72 ? -22.641 9.297 0.141 1 88.12 72 VAL B O 1
ATOM 3215 N N . SER B 1 73 ? -22.547 9.633 -2.105 1 76.94 73 SER B N 1
ATOM 3216 C CA . SER B 1 73 ? -23.75 10.469 -2.045 1 76.94 73 SER B CA 1
ATOM 3217 C C . SER B 1 73 ? -24.984 9.633 -1.795 1 76.94 73 SER B C 1
ATOM 3219 O O . SER B 1 73 ? -25.969 10.109 -1.209 1 76.94 73 SER B O 1
ATOM 3221 N N . ASN B 1 74 ? -24.891 8.398 -2.33 1 64.75 74 ASN B N 1
ATOM 3222 C CA . ASN B 1 74 ? -26.031 7.496 -2.174 1 64.75 74 ASN B CA 1
ATOM 3223 C C . ASN B 1 74 ? -26.062 6.871 -0.783 1 64.75 74 ASN B C 1
ATOM 3225 O O . ASN B 1 74 ? -27.047 6.234 -0.405 1 64.75 74 ASN B O 1
ATOM 3229 N N . LEU B 1 75 ? -24.922 6.965 -0.15 1 59.31 75 LEU B N 1
ATOM 3230 C CA . LEU B 1 75 ? -24.812 6.344 1.164 1 59.31 75 LEU B CA 1
ATOM 3231 C C . LEU B 1 75 ? -25.453 7.215 2.236 1 59.31 75 LEU B C 1
ATOM 3233 O O . LEU B 1 75 ? -24.984 7.246 3.379 1 59.31 75 LEU B O 1
ATOM 3237 N N . TYR B 1 76 ? -26.438 8.047 1.786 1 49.66 76 TYR B N 1
ATOM 3238 C CA . TYR B 1 76 ? -26.969 9.109 2.637 1 49.66 76 TYR B CA 1
ATOM 3239 C C . TYR B 1 76 ? -27.453 8.555 3.971 1 49.66 76 TYR B C 1
ATOM 3241 O O . TYR B 1 76 ? -27.844 9.312 4.863 1 49.66 76 TYR B O 1
ATOM 3249 N N . GLU B 1 77 ? -27.672 7.379 4.043 1 51.66 77 GLU B N 1
ATOM 3250 C CA . GLU B 1 77 ? -28.062 7.172 5.43 1 51.66 77 GLU B CA 1
ATOM 3251 C C . GLU B 1 77 ? -26.922 7.461 6.391 1 51.66 77 GLU B C 1
ATOM 3253 O O . GLU B 1 77 ? -25.781 7.645 5.961 1 51.66 77 GLU B O 1
ATOM 3258 N N . ASP B 1 78 ? -27.266 7.867 7.781 1 50.66 78 ASP B N 1
ATOM 3259 C CA . ASP B 1 78 ? -26.531 8.422 8.914 1 50.66 78 ASP B CA 1
ATOM 3260 C C . ASP B 1 78 ? -25.062 8.023 8.867 1 50.66 78 ASP B C 1
ATOM 3262 O O . ASP B 1 78 ? -24.203 8.734 9.406 1 50.66 78 ASP B O 1
ATOM 3266 N N . LYS B 1 79 ? -24.703 6.754 8.82 1 54.81 79 LYS B N 1
ATOM 3267 C CA . LYS B 1 79 ? -23.578 6.203 9.562 1 54.81 79 LYS B CA 1
ATOM 3268 C C . LYS B 1 79 ? -22.328 6.137 8.695 1 54.81 79 LYS B C 1
ATOM 3270 O O . LYS B 1 79 ? -21.469 5.266 8.883 1 54.81 79 LYS B O 1
ATOM 3275 N N . ASN B 1 80 ? -22.109 7.273 7.523 1 75.94 80 ASN B N 1
ATOM 3276 C CA . ASN B 1 80 ? -20.844 6.988 6.871 1 75.94 80 ASN B CA 1
ATOM 3277 C C . ASN B 1 80 ? -19.875 8.164 6.98 1 75.94 80 ASN B C 1
ATOM 3279 O O . ASN B 1 80 ? -20.125 9.234 6.41 1 75.94 80 ASN B O 1
ATOM 3283 N N . ASN B 1 81 ? -18.938 8.188 7.855 1 89.69 81 ASN B N 1
ATOM 3284 C CA . ASN B 1 81 ? -17.875 9.172 8.047 1 89.69 81 ASN B CA 1
ATOM 3285 C C . ASN B 1 81 ? -16.969 9.266 6.824 1 89.69 81 ASN B C 1
ATOM 3287 O O . ASN B 1 81 ? -16.734 8.266 6.141 1 89.69 81 ASN B O 1
ATOM 3291 N N . LEU B 1 82 ? -16.656 10.508 6.492 1 94.12 82 LEU B N 1
ATOM 3292 C CA . LEU B 1 82 ? -15.758 10.773 5.375 1 94.12 82 LEU B CA 1
ATOM 3293 C C . LEU B 1 82 ? -14.477 11.461 5.852 1 94.12 82 LEU B C 1
ATOM 3295 O O . LEU B 1 82 ? -14.531 12.547 6.426 1 94.12 82 LEU B O 1
ATOM 3299 N N . TYR B 1 83 ? -13.398 10.867 5.68 1 97.31 83 TYR B N 1
ATOM 3300 C CA . TYR B 1 83 ? -12.094 11.391 6.078 1 97.31 83 TYR B CA 1
ATOM 3301 C C . TYR B 1 83 ? -11.156 11.484 4.879 1 97.31 83 TYR B C 1
ATOM 3303 O O . TYR B 1 83 ? -11.055 10.539 4.09 1 97.31 83 TYR B O 1
ATOM 3311 N N . PHE B 1 84 ? -10.508 12.625 4.711 1 98.56 84 PHE B N 1
ATOM 3312 C CA . PHE B 1 84 ? -9.562 12.836 3.617 1 98.56 84 PHE B CA 1
ATOM 3313 C C . PHE B 1 84 ? -8.18 13.195 4.152 1 98.56 84 PHE B C 1
ATOM 3315 O O . PHE B 1 84 ? -8.055 13.984 5.09 1 98.56 84 PHE B O 1
ATOM 3322 N N . LEU B 1 85 ? -7.195 12.609 3.615 1 98.88 85 LEU B N 1
ATOM 3323 C CA . LEU B 1 85 ? -5.797 12.984 3.779 1 98.88 85 LEU B CA 1
ATOM 3324 C C . LEU B 1 85 ? -5.16 13.312 2.432 1 98.88 85 LEU B C 1
ATOM 3326 O O . LEU B 1 85 ? -5.082 12.453 1.552 1 98.88 85 LEU B O 1
ATOM 3330 N N . THR B 1 86 ? -4.75 14.555 2.244 1 98.81 86 THR B N 1
ATOM 3331 C CA . THR B 1 86 ? -4.094 14.938 0.999 1 98.81 86 THR B CA 1
ATOM 3332 C C . THR B 1 86 ? -2.621 15.258 1.239 1 98.81 86 THR B C 1
ATOM 3334 O O . THR B 1 86 ? -2.266 15.828 2.271 1 98.81 86 THR B O 1
ATOM 3337 N N . GLY B 1 87 ? -1.792 14.836 0.329 1 98.12 87 GLY B N 1
ATOM 3338 C CA . GLY B 1 87 ? -0.365 15.109 0.315 1 98.12 87 GLY B CA 1
ATOM 3339 C C . GLY B 1 87 ? 0.123 15.664 -1.012 1 98.12 87 GLY B C 1
ATOM 3340 O O . GLY B 1 87 ? -0.457 16.609 -1.547 1 98.12 87 GLY B O 1
ATOM 3341 N N . PHE B 1 88 ? 1.161 15.117 -1.557 1 97.56 88 PHE B N 1
ATOM 3342 C CA . PHE B 1 88 ? 1.804 15.633 -2.764 1 97.56 88 PHE B CA 1
ATOM 3343 C C . PHE B 1 88 ? 0.933 15.375 -3.988 1 97.56 88 PHE B C 1
ATOM 3345 O O . PHE B 1 88 ? 0.579 14.234 -4.277 1 97.56 88 PHE B O 1
ATOM 3352 N N . ILE B 1 89 ? 0.641 16.375 -4.676 1 97.44 89 ILE B N 1
ATOM 3353 C CA . ILE B 1 89 ? -0.043 16.375 -5.965 1 97.44 89 ILE B CA 1
ATOM 3354 C C . ILE B 1 89 ? 0.726 17.234 -6.961 1 97.44 89 ILE B C 1
ATOM 3356 O O . ILE B 1 89 ? 1.015 18.406 -6.688 1 97.44 89 ILE B O 1
ATOM 3360 N N . LYS B 1 90 ? 1.002 16.703 -8.055 1 95.81 90 LYS B N 1
ATOM 3361 C CA . LYS B 1 90 ? 2.004 17.266 -8.953 1 95.81 90 LYS B CA 1
ATOM 3362 C C . LYS B 1 90 ? 1.443 18.453 -9.719 1 95.81 90 LYS B C 1
ATOM 3364 O O . LYS B 1 90 ? 2.141 19.453 -9.93 1 95.81 90 LYS B O 1
ATOM 3369 N N . THR B 1 91 ? 0.207 18.375 -10.188 1 95.75 91 THR B N 1
ATOM 3370 C CA . THR B 1 91 ? -0.284 19.406 -11.102 1 95.75 91 THR B CA 1
ATOM 3371 C C . THR B 1 91 ? -1.353 20.266 -10.43 1 95.75 91 THR B C 1
ATOM 3373 O O . THR B 1 91 ? -2.105 19.781 -9.586 1 95.75 91 THR B O 1
ATOM 3376 N N . LYS B 1 92 ? -1.404 21.531 -10.859 1 96.75 92 LYS B N 1
ATOM 3377 C CA . LYS B 1 92 ? -2.387 22.469 -10.344 1 96.75 92 LYS B CA 1
ATOM 3378 C C . LYS B 1 92 ? -3.809 21.969 -10.562 1 96.75 92 LYS B C 1
ATOM 3380 O O . LYS B 1 92 ? -4.645 22.031 -9.656 1 96.75 92 LYS B O 1
ATOM 3385 N N . GLU B 1 93 ? -4.059 21.453 -11.734 1 96.94 93 GLU B N 1
ATOM 3386 C CA . GLU B 1 93 ? -5.387 20.953 -12.086 1 96.94 93 GLU B CA 1
ATOM 3387 C C . GLU B 1 93 ? -5.832 19.844 -11.156 1 96.94 93 GLU B C 1
ATOM 3389 O O . GLU B 1 93 ? -6.984 19.797 -10.727 1 96.94 93 GLU B O 1
ATOM 3394 N N . CYS B 1 94 ? -4.91 18.969 -10.852 1 97.94 94 CYS B N 1
ATOM 3395 C CA . CYS B 1 94 ? -5.246 17.844 -9.992 1 97.94 94 CYS B CA 1
ATOM 3396 C C . CYS B 1 94 ? -5.445 18.297 -8.555 1 97.94 94 CYS B C 1
ATOM 3398 O O . CYS B 1 94 ? -6.301 17.766 -7.844 1 97.94 94 CYS B O 1
ATOM 3400 N N . VAL B 1 95 ? -4.629 19.266 -8.07 1 98 95 VAL B N 1
ATOM 3401 C CA . VAL B 1 95 ? -4.82 19.828 -6.738 1 98 95 VAL B CA 1
ATOM 3402 C C . VAL B 1 95 ? -6.219 20.422 -6.625 1 98 95 VAL B C 1
ATOM 3404 O O . VAL B 1 95 ? -6.953 20.141 -5.676 1 98 95 VAL B O 1
ATOM 3407 N N . GLU B 1 96 ? -6.555 21.203 -7.562 1 97.94 96 GLU B N 1
ATOM 3408 C CA . GLU B 1 96 ? -7.863 21.859 -7.566 1 97.94 96 GLU B CA 1
ATOM 3409 C C . GLU B 1 96 ? -8.992 20.828 -7.637 1 97.94 96 GLU B C 1
ATOM 3411 O O . GLU B 1 96 ? -10.008 20.969 -6.949 1 97.94 96 GLU B O 1
ATOM 3416 N N . CYS B 1 97 ? -8.82 19.844 -8.461 1 98.25 97 CYS B N 1
ATOM 3417 C CA . CYS B 1 97 ? -9.82 18.781 -8.586 1 98.25 97 CYS B CA 1
ATOM 3418 C C . CYS B 1 97 ? -10.031 18.078 -7.254 1 98.25 97 CYS B C 1
ATOM 3420 O O . CYS B 1 97 ? -11.172 17.844 -6.848 1 98.25 97 CYS B O 1
ATOM 3422 N N . ALA B 1 98 ? -8.961 17.734 -6.617 1 98.56 98 ALA B N 1
ATOM 3423 C CA . ALA B 1 98 ? -9.047 17.078 -5.316 1 98.56 98 ALA B 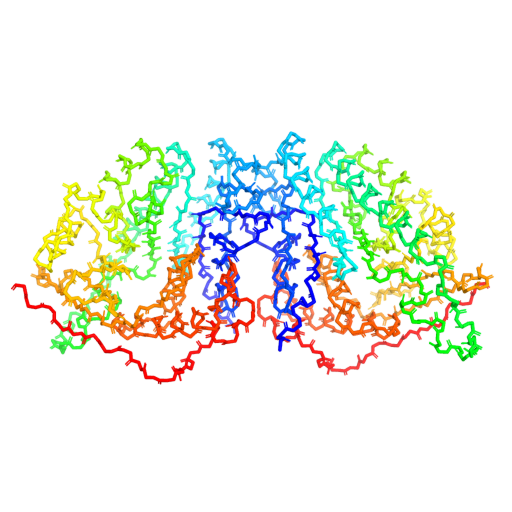CA 1
ATOM 3424 C C . ALA B 1 98 ? -9.766 17.969 -4.301 1 98.56 98 ALA B C 1
ATOM 3426 O O . ALA B 1 98 ? -10.711 17.516 -3.641 1 98.56 98 ALA B O 1
ATOM 3427 N N . ILE B 1 99 ? -9.352 19.234 -4.195 1 98.06 99 ILE B N 1
ATOM 3428 C CA . ILE B 1 99 ? -9.898 20.156 -3.217 1 98.06 99 ILE B CA 1
ATOM 3429 C C . ILE B 1 99 ? -11.375 20.391 -3.498 1 98.06 99 ILE B C 1
ATOM 3431 O O . ILE B 1 99 ? -12.203 20.359 -2.582 1 98.06 99 ILE B O 1
ATOM 3435 N N . ASN B 1 100 ? -11.695 20.578 -4.727 1 97.44 100 ASN B N 1
ATOM 3436 C CA . ASN B 1 100 ? -13.086 20.828 -5.094 1 97.44 100 ASN B CA 1
ATOM 3437 C C . ASN B 1 100 ? -13.969 19.625 -4.754 1 97.44 100 ASN B C 1
ATOM 3439 O O . ASN B 1 100 ? -15.102 19.797 -4.305 1 97.44 100 ASN B O 1
ATOM 3443 N N . THR B 1 101 ? -13.492 18.469 -5.043 1 97.69 101 THR B N 1
ATOM 3444 C CA . THR B 1 101 ? -14.227 17.266 -4.703 1 97.69 101 THR B CA 1
ATOM 3445 C C . THR B 1 101 ? -14.477 17.188 -3.201 1 97.69 101 THR B C 1
ATOM 3447 O O . THR B 1 101 ? -15.602 16.906 -2.768 1 97.69 101 THR B O 1
ATOM 3450 N N . ILE B 1 102 ? -13.477 17.422 -2.424 1 97.56 102 ILE B N 1
ATOM 3451 C CA . ILE B 1 102 ? -13.562 17.359 -0.969 1 97.56 102 ILE B CA 1
ATOM 3452 C C . ILE B 1 102 ? -14.57 18.391 -0.464 1 97.56 102 ILE B C 1
ATOM 3454 O O . ILE B 1 102 ? -15.438 18.078 0.354 1 97.56 102 ILE B O 1
ATOM 3458 N N . LEU B 1 103 ? -14.484 19.594 -0.972 1 96.19 103 LEU B N 1
ATOM 3459 C CA . LEU B 1 103 ? -15.375 20.672 -0.541 1 96.19 103 LEU B CA 1
ATOM 3460 C C . LEU B 1 103 ? -16.812 20.391 -0.954 1 96.19 103 LEU B C 1
ATOM 3462 O O . LEU B 1 103 ? -17.75 20.688 -0.214 1 96.19 103 LEU B O 1
ATOM 3466 N N . GLU B 1 104 ? -16.969 19.828 -2.127 1 94.31 104 GLU B N 1
ATOM 3467 C CA . GLU B 1 104 ? -18.297 19.438 -2.576 1 94.31 104 GLU B CA 1
ATOM 3468 C C . GLU B 1 104 ? -18.938 18.438 -1.613 1 94.31 104 GLU B C 1
ATOM 3470 O O . GLU B 1 104 ? -20.094 18.578 -1.235 1 94.31 104 GLU B O 1
ATOM 3475 N N . LEU B 1 105 ? -18.219 17.453 -1.254 1 93.12 105 LEU B N 1
ATOM 3476 C CA . LEU B 1 105 ? -18.719 16.422 -0.359 1 93.12 105 LEU B CA 1
ATOM 3477 C C . LEU B 1 105 ? -18.938 16.969 1.044 1 93.12 105 LEU B C 1
ATOM 3479 O O . LEU B 1 105 ? -19.891 16.578 1.726 1 93.12 105 LEU B O 1
ATOM 3483 N N . LYS B 1 106 ? -18.062 17.891 1.475 1 91.88 106 LYS B N 1
ATOM 3484 C CA . LYS B 1 106 ? -18.25 18.562 2.758 1 91.88 106 LYS B CA 1
ATOM 3485 C C . LYS B 1 106 ? -19.562 19.344 2.797 1 91.88 106 LYS B C 1
ATOM 3487 O O . LYS B 1 106 ? -20.328 19.219 3.752 1 91.88 106 LYS B O 1
ATOM 3492 N N . ASN B 1 107 ? -19.781 20.062 1.798 1 90.12 107 ASN B N 1
ATOM 3493 C CA . ASN B 1 107 ? -20.969 20.891 1.716 1 90.12 107 ASN B CA 1
ATOM 3494 C C . ASN B 1 107 ? -22.25 20.047 1.675 1 90.12 107 ASN B C 1
ATOM 3496 O O . ASN B 1 107 ? -23.266 20.422 2.266 1 90.12 107 ASN B O 1
ATOM 3500 N N . LYS B 1 108 ? -22.172 19 1.008 1 84.38 108 LYS B N 1
ATOM 3501 C CA . LYS B 1 108 ? -23.312 18.094 0.941 1 84.38 108 LYS B CA 1
ATOM 3502 C C . LYS B 1 108 ? -23.656 17.547 2.32 1 84.38 108 LYS B C 1
ATOM 3504 O O . LYS B 1 108 ? -24.828 17.312 2.633 1 84.38 108 LYS B O 1
ATOM 3509 N N . ARG B 1 109 ? -22.719 17.359 3.125 1 82.94 109 ARG B N 1
ATOM 3510 C CA . ARG B 1 109 ? -22.922 16.781 4.453 1 82.94 109 ARG B CA 1
ATOM 3511 C C . ARG B 1 109 ? -23.438 17.844 5.422 1 82.94 109 ARG B C 1
ATOM 3513 O O . ARG B 1 109 ? -24.281 17.547 6.277 1 82.94 109 ARG B O 1
ATOM 3520 N N . ILE B 1 110 ? -22.984 19 5.34 1 79.25 110 ILE B N 1
ATOM 3521 C CA . ILE B 1 110 ? -23.422 20.094 6.188 1 79.25 110 ILE B CA 1
ATOM 3522 C C . ILE B 1 110 ? -24.891 20.406 5.91 1 79.25 110 ILE B C 1
ATOM 3524 O O . ILE B 1 110 ? -25.688 20.609 6.836 1 79.25 110 ILE B O 1
ATOM 3528 N N . ASN B 1 111 ? -25.219 20.406 4.727 1 76.19 111 ASN B N 1
ATOM 3529 C CA . ASN B 1 111 ? -26.594 20.719 4.336 1 76.19 111 ASN B CA 1
ATOM 3530 C C . ASN B 1 111 ? -27.578 19.656 4.812 1 76.19 111 ASN B C 1
ATOM 3532 O O . ASN B 1 111 ? -28.703 19.969 5.188 1 76.19 111 ASN B O 1
ATOM 3536 N N . LYS B 1 112 ? -27.156 18.5 4.957 1 67.69 112 LYS B N 1
ATOM 3537 C CA . LYS B 1 112 ? -28.031 17.422 5.395 1 67.69 112 LYS B CA 1
ATOM 3538 C C . LYS B 1 112 ? -28.234 17.469 6.906 1 67.69 112 LYS B C 1
ATOM 3540 O O . LYS B 1 112 ? -29.328 17.141 7.398 1 67.69 112 LYS B O 1
ATOM 3545 N N . CYS B 1 113 ? -27.141 17.766 7.566 1 63.34 113 CYS B N 1
ATOM 3546 C CA . CYS B 1 113 ? -27.234 17.875 9.016 1 63.34 113 CYS B CA 1
ATOM 3547 C C . CYS B 1 113 ? -28.188 19 9.414 1 63.34 113 CYS B C 1
ATOM 3549 O O . CYS B 1 113 ? -28.938 18.875 10.391 1 63.34 113 CYS B O 1
ATOM 3551 N N . ILE B 1 114 ? -28.172 20.047 8.695 1 60.34 114 ILE B N 1
ATOM 3552 C CA . ILE B 1 114 ? -29.094 21.141 8.969 1 60.34 114 ILE B CA 1
ATOM 3553 C C . ILE B 1 114 ? -30.531 20.703 8.734 1 60.34 114 ILE B C 1
ATOM 3555 O O . ILE B 1 114 ? -31.422 21.031 9.523 1 60.34 114 ILE B O 1
ATOM 3559 N N . ASN B 1 115 ? -30.609 19.844 7.805 1 57.5 115 ASN B N 1
ATOM 3560 C CA . ASN B 1 115 ? -31.969 19.359 7.516 1 57.5 115 ASN B CA 1
ATOM 3561 C C . ASN B 1 115 ? -32.438 18.359 8.555 1 57.5 115 ASN B C 1
ATOM 3563 O O . ASN B 1 115 ? -33.625 18.297 8.867 1 57.5 115 ASN B O 1
ATOM 3567 N N . ASN B 1 116 ? -31.406 17.578 9.109 1 54.03 116 ASN B N 1
ATOM 3568 C CA . ASN B 1 116 ? -31.797 16.562 10.094 1 54.03 116 ASN B CA 1
ATOM 3569 C C . ASN B 1 116 ? -31.859 17.156 11.5 1 54.03 116 ASN B C 1
ATOM 3571 O O . ASN B 1 116 ? -32.531 16.641 12.375 1 54.03 116 ASN B O 1
ATOM 3575 N N . ASN B 1 117 ? -30.906 17.984 11.891 1 48.75 117 ASN B N 1
ATOM 3576 C CA . ASN B 1 117 ? -30.844 18.531 13.234 1 48.75 117 ASN B CA 1
ATOM 3577 C C . ASN B 1 117 ? -31.922 19.594 13.453 1 48.75 117 ASN B C 1
ATOM 3579 O O . ASN B 1 117 ? -31.812 20.406 14.375 1 48.75 117 ASN B O 1
ATOM 3583 N N . ASN B 1 118 ? -32.938 19.75 12.656 1 42.22 118 ASN B N 1
ATOM 3584 C CA . ASN B 1 118 ? -33.969 20.609 13.242 1 42.22 118 ASN B CA 1
ATOM 3585 C C . ASN B 1 118 ? -34.375 20.156 14.641 1 42.22 118 ASN B C 1
ATOM 3587 O O . ASN B 1 118 ? -35.062 20.875 15.367 1 42.22 118 ASN B O 1
ATOM 3591 N N . ASN B 1 119 ? -34.5 18.766 14.836 1 36.94 119 ASN B N 1
ATOM 3592 C CA . ASN B 1 119 ? -35.125 18.406 16.094 1 36.94 119 ASN B CA 1
ATOM 3593 C C . ASN B 1 119 ? -34.094 18.234 17.219 1 36.94 119 ASN B C 1
ATOM 3595 O O . ASN B 1 119 ? -34.438 17.75 18.297 1 36.94 119 ASN B O 1
ATOM 3599 N N . ALA B 1 120 ? -32.969 17.859 16.922 1 40.88 120 ALA B N 1
ATOM 3600 C CA . ALA B 1 120 ? -32.219 17.438 18.109 1 40.88 120 ALA B CA 1
ATOM 3601 C C . ALA B 1 120 ? -31.672 18.625 18.875 1 40.88 120 ALA B C 1
ATOM 3603 O O . ALA B 1 120 ? -30.984 19.469 18.297 1 40.88 120 ALA B O 1
ATOM 3604 N N . THR B 1 121 ? -32.25 18.984 19.938 1 33.25 121 THR B N 1
ATOM 3605 C CA . THR B 1 121 ? -31.891 19.969 20.969 1 33.25 121 THR B CA 1
ATOM 3606 C C . THR B 1 121 ? -30.469 19.703 21.484 1 33.25 121 THR B C 1
ATOM 3608 O O . THR B 1 121 ? -30.172 18.609 21.984 1 33.25 121 THR B O 1
ATOM 3611 N N . ILE B 1 122 ? -29.453 20.188 20.859 1 38.06 122 ILE B N 1
ATOM 3612 C CA . ILE B 1 122 ? -28.109 20.109 21.406 1 38.06 122 ILE B CA 1
ATOM 3613 C C . ILE B 1 122 ? -28.109 20.562 22.859 1 38.06 122 ILE B C 1
ATOM 3615 O O . ILE B 1 122 ? -28.516 21.688 23.156 1 38.06 122 ILE B O 1
ATOM 3619 N N . ASN B 1 123 ? -28.312 19.609 23.703 1 34.84 123 ASN B N 1
ATOM 3620 C CA . ASN B 1 123 ? -28.172 19.906 25.125 1 34.84 123 ASN B CA 1
ATOM 3621 C C . ASN B 1 123 ? -26.797 20.5 25.438 1 34.84 123 ASN B C 1
ATOM 3623 O O . ASN B 1 123 ? -25.766 19.906 25.141 1 34.84 123 ASN B O 1
ATOM 3627 N N . ASP B 1 124 ? -26.703 21.766 25.422 1 36.78 124 ASP B N 1
ATOM 3628 C CA . ASP B 1 124 ? -25.672 22.719 25.812 1 36.78 124 ASP B CA 1
ATOM 3629 C C . ASP B 1 124 ? -25.109 22.406 27.188 1 36.78 124 ASP B C 1
ATOM 3631 O O . ASP B 1 124 ? -25.281 23.203 28.125 1 36.78 124 ASP B O 1
ATOM 3635 N N . ASN B 1 125 ? -25.281 21.219 27.656 1 36.44 125 ASN B N 1
ATOM 3636 C CA . ASN B 1 125 ? -24.672 21.25 28.984 1 36.44 125 ASN B CA 1
ATOM 3637 C C . ASN B 1 125 ? -23.156 21.5 28.891 1 36.44 125 ASN B C 1
ATOM 3639 O O . ASN B 1 125 ? -22.406 20.594 28.5 1 36.44 125 ASN B O 1
ATOM 3643 N N . ILE B 1 126 ? -22.719 22.734 28.625 1 39.84 126 ILE B N 1
ATOM 3644 C CA . ILE B 1 126 ? -21.406 23.375 28.656 1 39.84 126 ILE B CA 1
ATOM 3645 C C . ILE B 1 126 ? -20.734 23.109 30 1 39.84 126 ILE B C 1
ATOM 3647 O O . ILE B 1 126 ? -21.031 23.781 30.984 1 39.84 126 ILE B O 1
ATOM 3651 N N . THR B 1 127 ? -20.688 21.953 30.484 1 39.75 127 THR B N 1
ATOM 3652 C CA . THR B 1 127 ? -19.75 22.016 31.609 1 39.75 127 THR B CA 1
ATOM 3653 C C . THR B 1 127 ? -18.391 22.5 31.156 1 39.75 127 THR B C 1
ATOM 3655 O O . THR B 1 127 ? -17.844 22.016 30.156 1 39.75 127 THR B O 1
ATOM 3658 N N . ASN B 1 128 ? -17.969 23.719 31.375 1 42.5 128 ASN B N 1
ATOM 3659 C CA . ASN B 1 128 ? -16.781 24.547 31.234 1 42.5 128 ASN B CA 1
ATOM 3660 C C . ASN B 1 128 ? -15.523 23.812 31.719 1 42.5 128 ASN B C 1
ATOM 3662 O O . ASN B 1 128 ? -14.719 24.391 32.469 1 42.5 128 ASN B O 1
ATOM 3666 N N . ASN B 1 129 ? -15.508 22.547 31.844 1 50.81 129 ASN B N 1
ATOM 3667 C CA . ASN B 1 129 ? -14.195 22.078 32.25 1 50.81 129 ASN B CA 1
ATOM 3668 C C . ASN B 1 129 ? -13.164 22.219 31.141 1 50.81 129 ASN B C 1
ATOM 3670 O O . ASN B 1 129 ? -13.438 21.844 30 1 50.81 129 ASN B O 1
ATOM 3674 N N . ASN B 1 130 ? -12.078 23.109 31.359 1 58.66 130 ASN B N 1
ATOM 3675 C CA . ASN B 1 130 ? -10.922 23.453 30.531 1 58.66 130 ASN B CA 1
ATOM 3676 C C . ASN B 1 130 ? -10.445 22.25 29.703 1 58.66 130 ASN B C 1
ATOM 3678 O O . ASN B 1 130 ? -10.039 22.406 28.562 1 58.66 130 ASN B O 1
ATOM 3682 N N . GLU B 1 131 ? -10.633 21.125 30.234 1 64.12 131 GLU B N 1
ATOM 3683 C CA . GLU B 1 131 ? -10.133 19.938 29.547 1 64.12 131 GLU B CA 1
ATOM 3684 C C . GLU B 1 131 ? -10.992 19.594 28.344 1 64.12 131 GLU B C 1
ATOM 3686 O O . GLU B 1 131 ? -10.492 19.016 27.359 1 64.12 131 GLU B O 1
ATOM 3691 N N . GLU B 1 132 ? -12.141 20.078 28.328 1 74 132 GLU B N 1
ATOM 3692 C CA . GLU B 1 132 ? -13.062 19.781 27.25 1 74 132 GLU B CA 1
ATOM 3693 C C . GLU B 1 132 ? -12.742 20.594 26 1 74 132 GLU B C 1
ATOM 3695 O O . GLU B 1 132 ? -13.078 20.203 24.891 1 74 132 GLU B O 1
ATOM 3700 N N . GLU B 1 133 ? -12.016 21.672 26.281 1 82.56 133 GLU B N 1
ATOM 3701 C CA . GLU B 1 133 ? -11.727 22.594 25.203 1 82.56 133 GLU B CA 1
ATOM 3702 C C . GLU B 1 133 ? -10.742 22 24.203 1 82.56 133 GLU B C 1
ATOM 3704 O O . GLU B 1 133 ? -10.688 22.422 23.047 1 82.56 133 GLU B O 1
ATOM 3709 N N . TYR B 1 134 ? -10.117 21 24.609 1 90.81 134 TYR B N 1
ATOM 3710 C CA . TYR B 1 134 ? -9.07 20.453 23.766 1 90.81 134 TYR B CA 1
ATOM 3711 C C . TYR B 1 134 ? -9.508 19.141 23.141 1 90.81 134 TYR B C 1
ATOM 3713 O O . TYR B 1 134 ? -8.688 18.406 22.562 1 90.81 134 TYR B O 1
ATOM 3721 N N . LEU B 1 135 ? -10.75 18.891 23.297 1 95.19 135 LEU B N 1
ATOM 3722 C CA . LEU B 1 135 ? -11.289 17.688 22.656 1 95.19 135 LEU B CA 1
ATOM 3723 C C . LEU B 1 135 ? -11.492 17.922 21.156 1 95.19 135 LEU B C 1
ATOM 3725 O O . LEU B 1 135 ? -12.141 18.891 20.75 1 95.19 135 LEU B O 1
ATOM 3729 N N . ILE B 1 136 ? -10.945 17.047 20.359 1 96.62 136 ILE B N 1
ATOM 3730 C CA . ILE B 1 136 ? -11.008 17.188 18.906 1 96.62 136 ILE B CA 1
ATOM 3731 C C . ILE B 1 136 ? -12.469 17.234 18.453 1 96.62 136 ILE B C 1
ATOM 3733 O O . ILE B 1 136 ? -12.805 17.953 17.5 1 96.62 136 ILE B O 1
ATOM 3737 N N . GLU B 1 137 ? -13.391 16.531 19.125 1 93.94 137 GLU B N 1
ATOM 3738 C CA . GLU B 1 137 ? -14.812 16.484 18.797 1 93.94 137 GLU B CA 1
ATOM 3739 C C . GLU B 1 137 ? -15.469 17.844 18.969 1 93.94 137 GLU B C 1
ATOM 3741 O O . GLU B 1 137 ? -16.531 18.094 18.406 1 93.94 137 GLU B O 1
ATOM 3746 N N . ASN B 1 138 ? -14.844 18.641 19.812 1 93.56 138 ASN B N 1
ATOM 3747 C CA . ASN B 1 138 ? -15.375 19.984 20.062 1 93.56 138 ASN B CA 1
ATOM 3748 C C . ASN B 1 138 ? -14.789 21.016 19.094 1 93.56 138 ASN B C 1
ATOM 3750 O O . ASN B 1 138 ? -15.273 22.141 19.016 1 93.56 138 ASN B O 1
ATOM 3754 N N . ILE B 1 139 ? -13.75 20.594 18.422 1 94.06 139 ILE B N 1
ATOM 3755 C CA . ILE B 1 139 ? -13.047 21.516 17.531 1 94.06 139 ILE B CA 1
ATOM 3756 C C . ILE B 1 139 ? -13.469 21.281 16.094 1 94.06 139 ILE B C 1
ATOM 3758 O O . ILE B 1 139 ? -13.633 22.219 15.32 1 94.06 139 ILE B O 1
ATOM 3762 N N . ILE B 1 140 ? -13.641 20.047 15.742 1 93.69 140 ILE B N 1
ATOM 3763 C CA . ILE B 1 140 ? -13.93 19.672 14.359 1 93.69 140 ILE B CA 1
ATOM 3764 C C . ILE B 1 140 ? -15.117 18.719 14.32 1 93.69 140 ILE B C 1
ATOM 3766 O O . ILE B 1 140 ? -15.312 17.922 15.242 1 93.69 140 ILE B O 1
ATOM 3770 N N . ASN B 1 141 ? -15.93 18.797 13.211 1 89.81 141 ASN B N 1
ATOM 3771 C CA . ASN B 1 141 ? -16.969 17.797 12.953 1 89.81 141 ASN B CA 1
ATOM 3772 C C . ASN B 1 141 ? -16.359 16.438 12.625 1 89.81 141 ASN B C 1
ATOM 3774 O O . ASN B 1 141 ? -15.758 16.266 11.562 1 89.81 141 ASN B O 1
ATOM 3778 N N . MET B 1 142 ? -16.688 15.477 13.398 1 89.5 142 MET B N 1
ATOM 3779 C CA . MET B 1 142 ? -16.016 14.18 13.297 1 89.5 142 MET B CA 1
ATOM 3780 C C . MET B 1 142 ? -16.609 13.352 12.164 1 89.5 142 MET B C 1
ATOM 3782 O O . MET B 1 142 ? -16.047 12.328 11.773 1 89.5 142 MET B O 1
ATOM 3786 N N . ASN B 1 143 ? -17.703 13.75 11.617 1 89.06 143 ASN B N 1
ATOM 3787 C CA . ASN B 1 143 ? -18.297 13.008 10.5 1 89.06 143 ASN B CA 1
ATOM 3788 C C . ASN B 1 143 ? -17.594 13.336 9.18 1 89.06 143 ASN B C 1
ATOM 3790 O O . ASN B 1 143 ? -17.766 12.633 8.188 1 89.06 143 ASN B O 1
ATOM 3794 N N . PHE B 1 144 ? -16.906 14.453 9.203 1 94.12 144 PHE B N 1
ATOM 3795 C CA . PHE B 1 144 ? -16.109 14.875 8.062 1 94.12 144 PHE B CA 1
ATOM 3796 C C . PHE B 1 144 ? -14.789 15.484 8.516 1 94.12 144 PHE B C 1
ATOM 3798 O O . PHE B 1 144 ? -14.773 16.375 9.367 1 94.12 144 PHE B O 1
ATOM 3805 N N . LEU B 1 145 ? -13.75 15.039 8.023 1 97.19 145 LEU B N 1
ATOM 3806 C CA . LEU B 1 145 ? -12.43 15.555 8.375 1 97.19 145 LEU B CA 1
ATOM 3807 C C . LEU B 1 145 ? -11.508 15.555 7.16 1 97.19 145 LEU B C 1
ATOM 3809 O O . LEU B 1 145 ? -11.352 14.531 6.488 1 97.19 145 LEU B O 1
ATOM 3813 N N . TRP B 1 146 ? -11.031 16.688 6.824 1 98.56 146 TRP B N 1
ATOM 3814 C CA . TRP B 1 146 ? -9.992 16.812 5.805 1 98.56 146 TRP B CA 1
ATOM 3815 C C . TRP B 1 146 ? -8.68 17.297 6.422 1 98.56 146 TRP B C 1
ATOM 3817 O O . TRP B 1 146 ? -8.594 18.438 6.898 1 98.56 146 TRP B O 1
ATOM 3827 N N . ILE B 1 147 ? -7.684 16.438 6.508 1 98.88 147 ILE B N 1
ATOM 3828 C CA . ILE B 1 147 ? -6.316 16.812 6.859 1 98.88 147 ILE B CA 1
ATOM 3829 C C . ILE B 1 147 ? -5.512 17.094 5.59 1 98.88 147 ILE B C 1
ATOM 3831 O O . ILE B 1 147 ? -5.418 16.234 4.711 1 98.88 147 ILE B O 1
ATOM 3835 N N . CYS B 1 148 ? -4.941 18.266 5.531 1 98.81 148 CYS B N 1
ATOM 3836 C CA . CYS B 1 148 ? -4.141 18.672 4.383 1 98.81 148 CYS B CA 1
ATOM 3837 C C . CYS B 1 148 ? -2.674 18.828 4.773 1 98.81 148 CYS B C 1
ATOM 3839 O O . CYS B 1 148 ? -2.32 19.734 5.535 1 98.81 148 CYS B O 1
ATOM 3841 N N . ASP B 1 149 ? -1.858 17.969 4.316 1 98.31 149 ASP B N 1
ATOM 3842 C CA . ASP B 1 149 ? -0.414 18.188 4.285 1 98.31 149 ASP B CA 1
ATOM 3843 C C . ASP B 1 149 ? 0.012 18.859 2.98 1 98.31 149 ASP B C 1
ATOM 3845 O O . ASP B 1 149 ? 0.077 18.203 1.935 1 98.31 149 ASP B O 1
ATOM 3849 N N . PRO B 1 150 ? 0.219 20.234 2.965 1 96.38 150 PRO B N 1
ATOM 3850 C CA . PRO B 1 150 ? 0.441 20.953 1.712 1 96.38 150 PRO B CA 1
ATOM 3851 C C . PRO B 1 150 ? 1.809 20.672 1.097 1 96.38 150 PRO B C 1
ATOM 3853 O O . PRO B 1 150 ? 2.4 21.547 0.458 1 96.38 150 PRO B O 1
ATOM 3856 N N . VAL B 1 151 ? 2.348 19.5 1.07 1 96.12 151 VAL B N 1
ATOM 3857 C CA . VAL B 1 151 ? 3.666 19.047 0.638 1 96.12 151 VAL B CA 1
ATOM 3858 C C . VAL B 1 151 ? 4.164 19.922 -0.51 1 96.12 151 VAL B C 1
ATOM 3860 O O . VAL B 1 151 ? 3.918 19.625 -1.681 1 96.12 151 VAL B O 1
ATOM 3863 N N . MET B 1 152 ? 4.906 20.969 -0.136 1 96.06 152 MET B N 1
ATOM 3864 C CA . MET B 1 152 ? 5.367 21.922 -1.146 1 96.06 152 MET B CA 1
ATOM 3865 C C . MET B 1 152 ? 6.883 22.078 -1.089 1 96.06 152 MET B C 1
ATOM 3867 O O . MET B 1 152 ? 7.5 22.547 -2.049 1 96.06 152 MET B O 1
ATOM 3871 N N . GLY B 1 153 ? 7.434 21.906 0.007 1 93 153 GLY B N 1
ATOM 3872 C CA . GLY B 1 153 ? 8.867 22.094 0.174 1 93 153 GLY B CA 1
ATOM 3873 C C . GLY B 1 153 ? 9.328 21.938 1.611 1 93 153 GLY B C 1
ATOM 3874 O O . GLY B 1 153 ? 8.508 21.766 2.516 1 93 153 GLY B O 1
ATOM 3875 N N . ASP B 1 154 ? 10.633 21.906 1.74 1 90.38 154 ASP B N 1
ATOM 3876 C CA . ASP B 1 154 ? 11.266 21.75 3.043 1 90.38 154 ASP B CA 1
ATOM 3877 C C . ASP B 1 154 ? 12.672 22.344 3.045 1 90.38 154 ASP B C 1
ATOM 3879 O O . ASP B 1 154 ? 13.398 22.234 2.053 1 90.38 154 ASP B O 1
ATOM 3883 N N . ASP B 1 155 ? 12.977 23.031 4.098 1 89.06 155 ASP B N 1
ATOM 3884 C CA . ASP B 1 155 ? 14.328 23.531 4.328 1 89.06 155 ASP B CA 1
ATOM 3885 C C . ASP B 1 155 ? 14.797 24.422 3.172 1 89.06 155 ASP B C 1
ATOM 3887 O O . ASP B 1 155 ? 15.867 24.188 2.609 1 89.06 155 ASP B O 1
ATOM 3891 N N . GLY B 1 156 ? 13.953 25.219 2.789 1 88.44 156 GLY B N 1
ATOM 3892 C CA . GLY B 1 156 ? 14.289 26.203 1.778 1 88.44 156 GLY B CA 1
ATOM 3893 C C . GLY B 1 156 ? 14.195 25.672 0.363 1 88.44 156 GLY B C 1
ATOM 3894 O O . GLY B 1 156 ? 14.43 26.406 -0.601 1 88.44 156 GLY B O 1
ATOM 3895 N N . LYS B 1 157 ? 13.875 24.469 0.207 1 89.19 157 LYS B N 1
ATOM 3896 C CA . LYS B 1 157 ? 13.758 23.859 -1.116 1 89.19 157 LYS B CA 1
ATOM 3897 C C . LYS B 1 157 ? 12.297 23.641 -1.485 1 89.19 157 LYS B C 1
ATOM 3899 O O . LYS B 1 157 ? 11.57 22.938 -0.772 1 89.19 157 LYS B O 1
ATOM 3904 N N . ILE B 1 158 ? 11.953 24.109 -2.617 1 91.81 158 ILE B N 1
ATOM 3905 C CA . ILE B 1 158 ? 10.578 23.984 -3.096 1 91.81 158 ILE B CA 1
ATOM 3906 C C . ILE B 1 158 ? 10.445 22.75 -3.977 1 91.81 158 ILE B C 1
ATOM 3908 O O . ILE B 1 158 ? 11.328 22.453 -4.785 1 91.81 158 ILE B O 1
ATOM 3912 N N . TYR B 1 159 ? 9.375 21.969 -3.857 1 89.31 159 TYR B N 1
ATOM 3913 C CA . TYR B 1 159 ? 9.164 20.719 -4.566 1 89.31 159 TYR B CA 1
ATOM 3914 C C . TYR B 1 159 ? 8.172 20.891 -5.707 1 89.31 159 TYR B C 1
ATOM 3916 O O . TYR B 1 159 ? 8.016 20 -6.543 1 89.31 159 TYR B O 1
ATOM 3924 N N . VAL B 1 160 ? 7.422 22 -5.723 1 93.75 160 VAL B N 1
ATOM 3925 C CA . VAL B 1 160 ? 6.301 22.156 -6.645 1 93.75 160 VAL B CA 1
ATOM 3926 C C . VAL B 1 160 ? 6.449 23.469 -7.422 1 93.75 160 VAL B C 1
ATOM 3928 O O . VAL B 1 160 ? 7.277 24.312 -7.074 1 93.75 160 VAL B O 1
ATOM 3931 N N . ASN B 1 161 ? 5.664 23.609 -8.414 1 93.56 161 ASN B N 1
ATOM 3932 C CA . ASN B 1 161 ? 5.629 24.844 -9.18 1 93.56 161 ASN B CA 1
ATOM 3933 C C . ASN B 1 161 ? 4.898 25.953 -8.422 1 93.56 161 ASN B C 1
ATOM 3935 O O . ASN B 1 161 ? 4.105 25.672 -7.52 1 93.56 161 ASN B O 1
ATOM 3939 N N . LYS B 1 162 ? 5.168 27.141 -8.836 1 94.06 162 LYS B N 1
ATOM 3940 C CA . LYS B 1 162 ? 4.602 28.312 -8.18 1 94.06 162 LYS B CA 1
ATOM 3941 C C . LYS B 1 162 ? 3.076 28.297 -8.234 1 94.06 162 LYS B C 1
ATOM 3943 O O . LYS B 1 162 ? 2.406 28.75 -7.305 1 94.06 162 LYS B O 1
ATOM 3948 N N . ASP B 1 163 ? 2.557 27.844 -9.297 1 95.69 163 ASP B N 1
ATOM 3949 C CA . ASP B 1 163 ? 1.105 27.828 -9.445 1 95.69 163 ASP B CA 1
ATOM 3950 C C . ASP B 1 163 ? 0.457 26.922 -8.398 1 95.69 163 ASP B C 1
ATOM 3952 O O . ASP B 1 163 ? -0.683 27.156 -7.992 1 95.69 163 ASP B O 1
ATOM 3956 N N . ILE B 1 164 ? 1.106 25.875 -8 1 96.12 164 ILE B N 1
ATOM 3957 C CA . ILE B 1 164 ? 0.609 24.984 -6.953 1 96.12 164 ILE B CA 1
ATOM 3958 C C . ILE B 1 164 ? 0.611 25.703 -5.613 1 96.12 164 ILE B C 1
ATOM 3960 O O . ILE B 1 164 ? -0.332 25.578 -4.828 1 96.12 164 ILE B O 1
ATOM 3964 N N . VAL B 1 165 ? 1.688 26.484 -5.359 1 96.75 165 VAL B N 1
ATOM 3965 C CA . VAL B 1 165 ? 1.771 27.281 -4.141 1 96.75 165 VAL B CA 1
ATOM 3966 C C . VAL B 1 165 ? 0.582 28.234 -4.059 1 96.75 165 VAL B C 1
ATOM 3968 O O . VAL B 1 165 ? -0.048 28.359 -3.008 1 96.75 165 VAL B O 1
ATOM 3971 N N . ASP B 1 166 ? 0.254 28.797 -5.172 1 96.94 166 ASP B N 1
ATOM 3972 C CA . ASP B 1 166 ? -0.852 29.75 -5.234 1 96.94 166 ASP B CA 1
ATOM 3973 C C . ASP B 1 166 ? -2.182 29.078 -4.93 1 96.94 166 ASP B C 1
ATOM 3975 O O . ASP B 1 166 ? -3.045 29.641 -4.262 1 96.94 166 ASP B O 1
ATOM 3979 N N . VAL B 1 167 ? -2.326 27.906 -5.414 1 97 167 VAL B N 1
ATOM 3980 C CA . VAL B 1 167 ? -3.547 27.141 -5.156 1 97 167 VAL B CA 1
ATOM 3981 C C . VAL B 1 167 ? -3.674 26.875 -3.658 1 97 167 VAL B C 1
ATOM 3983 O O . VAL B 1 167 ? -4.746 27.047 -3.076 1 97 167 VAL B O 1
ATOM 3986 N N . TYR B 1 168 ? -2.592 26.469 -3.041 1 97.44 168 TYR B N 1
ATOM 3987 C CA . TYR B 1 168 ? -2.637 26.156 -1.617 1 97.44 168 TYR B CA 1
ATOM 3988 C C . TYR B 1 168 ? -2.854 27.422 -0.787 1 97.44 168 TYR B C 1
ATOM 3990 O O . TYR B 1 168 ? -3.57 27.391 0.217 1 97.44 168 TYR B O 1
ATOM 3998 N N . LYS B 1 169 ? -2.268 28.516 -1.16 1 96.94 169 LYS B N 1
ATOM 3999 C CA . LYS B 1 169 ? -2.5 29.781 -0.469 1 96.94 169 LYS B CA 1
ATOM 4000 C C . LYS B 1 169 ? -3.98 30.141 -0.482 1 96.94 169 LYS B C 1
ATOM 4002 O O . LYS B 1 169 ? -4.492 30.719 0.484 1 96.94 169 LYS B O 1
ATOM 4007 N N . ARG B 1 170 ? -4.598 29.797 -1.527 1 95.81 170 ARG B N 1
ATOM 4008 C CA . ARG B 1 170 ? -5.988 30.188 -1.727 1 95.81 170 ARG B CA 1
ATOM 4009 C C . ARG B 1 170 ? -6.938 29.219 -1.026 1 95.81 170 ARG B C 1
ATOM 4011 O O . ARG B 1 170 ? -7.965 29.641 -0.485 1 95.81 170 ARG B O 1
ATOM 4018 N N . TYR B 1 171 ? -6.539 27.875 -1.007 1 96.06 171 TYR B N 1
ATOM 4019 C CA . TYR B 1 171 ? -7.602 26.922 -0.713 1 96.06 171 TYR B CA 1
ATOM 4020 C C . TYR B 1 171 ? -7.238 26.062 0.485 1 96.06 171 TYR B C 1
ATOM 4022 O O . TYR B 1 171 ? -8.109 25.406 1.069 1 96.06 171 TYR B O 1
ATOM 4030 N N . ALA B 1 172 ? -5.988 25.969 0.873 1 94.62 172 ALA B N 1
ATOM 4031 C CA . ALA B 1 172 ? -5.547 25.016 1.886 1 94.62 172 ALA B CA 1
ATOM 4032 C C . ALA B 1 172 ? -6.246 25.266 3.219 1 94.62 172 ALA B C 1
ATOM 4034 O O . ALA B 1 172 ? -6.512 24.328 3.975 1 94.62 172 ALA B O 1
ATOM 4035 N N . SER B 1 173 ? -6.625 26.516 3.525 1 96.56 173 SER B N 1
ATOM 4036 C CA . SER B 1 173 ? -7.227 26.891 4.805 1 96.56 173 SER B CA 1
ATOM 4037 C C . SER B 1 173 ? -8.656 26.375 4.906 1 96.56 173 SER B C 1
ATOM 4039 O O . SER B 1 173 ? -9.273 26.469 5.973 1 96.56 173 SER B O 1
ATOM 4041 N N . ASN B 1 174 ? -9.195 25.828 3.779 1 96.94 174 ASN B N 1
ATOM 4042 C CA . ASN B 1 174 ? -10.492 25.172 3.842 1 96.94 174 ASN B CA 1
ATOM 4043 C C . ASN B 1 174 ? -10.398 23.812 4.531 1 96.94 174 ASN B C 1
ATOM 4045 O O . ASN B 1 174 ? -11.414 23.219 4.898 1 96.94 174 ASN B O 1
ATOM 4049 N N . ALA B 1 175 ? -9.164 23.297 4.664 1 98.12 175 ALA B N 1
ATOM 4050 C CA . ALA B 1 175 ? -8.969 22.031 5.375 1 98.12 175 ALA B CA 1
ATOM 4051 C C . ALA B 1 175 ? -9.32 22.172 6.852 1 98.12 175 ALA B C 1
ATOM 4053 O O . ALA B 1 175 ? -9.219 23.266 7.418 1 98.12 175 ALA B O 1
ATOM 4054 N N . ASP B 1 176 ? -9.797 21.125 7.441 1 98.19 176 ASP B N 1
ATOM 4055 C CA . ASP B 1 176 ? -10.039 21.141 8.883 1 98.19 176 ASP B CA 1
ATOM 4056 C C . ASP B 1 176 ? -8.727 21.203 9.656 1 98.19 176 ASP B C 1
ATOM 4058 O O . ASP B 1 176 ? -8.602 21.953 10.625 1 98.19 176 ASP B O 1
ATOM 4062 N N . ILE B 1 177 ? -7.73 20.453 9.242 1 98.81 177 ILE B N 1
ATOM 4063 C CA . ILE B 1 177 ? -6.406 20.484 9.852 1 98.81 177 ILE B CA 1
ATOM 4064 C C . ILE B 1 177 ? -5.34 20.672 8.781 1 98.81 177 ILE B C 1
ATOM 4066 O O . ILE B 1 177 ? -5.316 19.938 7.781 1 98.81 177 ILE B O 1
ATOM 4070 N N . LEU B 1 178 ? -4.504 21.641 8.961 1 98.75 178 LEU B N 1
ATOM 4071 C CA . LEU B 1 178 ? -3.322 21.859 8.133 1 98.75 178 LEU B CA 1
ATOM 4072 C C . LEU B 1 178 ? -2.057 21.453 8.883 1 98.75 178 LEU B C 1
ATOM 4074 O O . LEU B 1 178 ? -1.9 21.75 10.062 1 98.75 178 LEU B O 1
ATOM 4078 N N . THR B 1 179 ? -1.11 20.75 8.141 1 98.81 179 THR B N 1
ATOM 4079 C CA . THR B 1 179 ? 0.098 20.266 8.805 1 98.81 179 THR B CA 1
ATOM 4080 C C . THR B 1 179 ? 1.345 20.75 8.07 1 98.81 179 THR B C 1
ATOM 4082 O O . THR B 1 179 ? 2.17 19.938 7.641 1 98.81 179 THR B O 1
ATOM 4085 N N . PRO B 1 180 ? 1.586 21.984 8.031 1 98.56 180 PRO B N 1
ATOM 4086 C CA . PRO B 1 180 ? 2.768 22.516 7.34 1 98.56 180 PRO B CA 1
ATOM 4087 C C . PRO B 1 180 ? 4.039 22.406 8.18 1 98.56 180 PRO B C 1
ATOM 4089 O O . PRO B 1 180 ? 3.965 22.359 9.414 1 98.56 180 PRO B O 1
ATOM 4092 N N . ASN B 1 181 ? 5.172 22.281 7.5 1 97.5 181 ASN B N 1
ATOM 4093 C CA . ASN B 1 181 ? 6.441 22.578 8.156 1 97.5 181 ASN B CA 1
ATOM 4094 C C . ASN B 1 181 ? 6.758 24.078 8.117 1 97.5 181 ASN B C 1
ATOM 4096 O O . ASN B 1 181 ? 5.957 24.875 7.629 1 97.5 181 ASN B O 1
ATOM 4100 N N . GLN B 1 182 ? 7.867 24.422 8.648 1 97.81 182 GLN B N 1
ATOM 4101 C CA . GLN B 1 182 ? 8.227 25.844 8.75 1 97.81 182 GLN B CA 1
ATOM 4102 C C . GLN B 1 182 ? 8.242 26.5 7.371 1 97.81 182 GLN B C 1
ATOM 4104 O O . GLN B 1 182 ? 7.664 27.578 7.188 1 97.81 182 GLN B O 1
ATOM 4109 N N . TYR B 1 183 ? 8.906 25.875 6.438 1 97.44 183 TYR B N 1
ATOM 4110 C CA . TYR B 1 183 ? 9.039 26.438 5.098 1 97.44 183 TYR B CA 1
ATOM 4111 C C . TYR B 1 183 ? 7.68 26.594 4.426 1 97.44 183 TYR B C 1
ATOM 4113 O O . TYR B 1 183 ? 7.398 27.609 3.797 1 97.44 183 TYR B O 1
ATOM 4121 N N . GLU B 1 184 ? 6.871 25.609 4.57 1 98.19 184 GLU B N 1
ATOM 4122 C CA . GLU B 1 184 ? 5.531 25.625 3.992 1 98.19 184 GLU B CA 1
ATOM 4123 C C . GLU B 1 184 ? 4.66 26.703 4.641 1 98.19 184 GLU B C 1
ATOM 4125 O O . GLU B 1 184 ? 3.881 27.359 3.959 1 98.19 184 GLU B O 1
ATOM 4130 N N . LEU B 1 185 ? 4.809 26.828 5.926 1 98.5 185 LEU B N 1
ATOM 4131 C CA . LEU B 1 185 ? 4.086 27.906 6.602 1 98.5 185 LEU B CA 1
ATOM 4132 C C . LEU B 1 185 ? 4.512 29.266 6.062 1 98.5 185 LEU B C 1
ATOM 4134 O O . LEU B 1 185 ? 3.666 30.141 5.832 1 98.5 185 LEU B O 1
ATOM 4138 N N . GLU B 1 186 ? 5.805 29.438 5.922 1 98.25 186 GLU B N 1
ATOM 4139 C CA . GLU B 1 186 ? 6.324 30.688 5.352 1 98.25 186 GLU B CA 1
ATOM 4140 C C . GLU B 1 186 ? 5.738 30.938 3.967 1 98.25 186 GLU B C 1
ATOM 4142 O O . GLU B 1 186 ? 5.367 32.062 3.643 1 98.25 186 GLU B O 1
ATOM 4147 N N . LEU B 1 187 ? 5.629 29.891 3.172 1 97.69 187 LEU B N 1
ATOM 4148 C CA . LEU B 1 187 ? 5.062 30.016 1.833 1 97.69 187 LEU B CA 1
ATOM 4149 C C . LEU B 1 187 ? 3.584 30.375 1.899 1 97.69 187 LEU B C 1
ATOM 4151 O O . LEU B 1 187 ? 3.127 31.281 1.193 1 97.69 187 LEU B O 1
ATOM 4155 N N . LEU B 1 188 ? 2.855 29.688 2.752 1 98 188 LEU B N 1
ATOM 4156 C CA . LEU B 1 188 ? 1.411 29.859 2.848 1 98 188 LEU B CA 1
ATOM 4157 C C . LEU B 1 188 ? 1.065 31.266 3.324 1 98 188 LEU B C 1
ATOM 4159 O O . LEU B 1 188 ? 0.044 31.828 2.924 1 98 188 LEU B O 1
ATOM 4163 N N . CYS B 1 189 ? 1.886 31.875 4.152 1 97.94 189 CYS B N 1
ATOM 4164 C CA . CYS B 1 189 ? 1.578 33.156 4.781 1 97.94 189 CYS B CA 1
ATOM 4165 C C . CYS B 1 189 ? 2.4 34.281 4.164 1 97.94 189 CYS B C 1
ATOM 4167 O O . CYS B 1 189 ? 2.223 35.438 4.512 1 97.94 189 CYS B O 1
ATOM 4169 N N . ASP B 1 190 ? 3.312 33.938 3.25 1 96.56 190 ASP B N 1
ATOM 4170 C CA . ASP B 1 190 ? 4.223 34.906 2.65 1 96.56 190 ASP B CA 1
ATOM 4171 C C . ASP B 1 190 ? 4.965 35.719 3.723 1 96.56 190 ASP B C 1
ATOM 4173 O O . ASP B 1 190 ? 4.984 36.938 3.688 1 96.56 190 ASP B O 1
ATOM 4177 N N . LYS B 1 191 ? 5.496 35.031 4.676 1 96.75 191 LYS B N 1
ATOM 4178 C CA . LYS B 1 191 ? 6.18 35.625 5.812 1 96.75 191 LYS B CA 1
ATOM 4179 C C . LYS B 1 191 ? 7.297 34.719 6.328 1 96.75 191 LYS B C 1
ATOM 4181 O O . LYS B 1 191 ? 7.102 33.531 6.484 1 96.75 191 LYS B O 1
ATOM 4186 N N . LYS B 1 192 ? 8.445 35.312 6.551 1 96.69 192 LYS B N 1
ATOM 4187 C CA . LYS B 1 192 ? 9.539 34.562 7.141 1 96.69 192 LYS B CA 1
ATOM 4188 C C . LYS B 1 192 ? 9.312 34.312 8.625 1 96.69 192 LYS B C 1
ATOM 4190 O O . LYS B 1 192 ? 8.773 35.188 9.32 1 96.69 192 LYS B O 1
ATOM 4195 N N . ILE B 1 193 ? 9.727 33.188 9.094 1 96.94 193 ILE B N 1
ATOM 4196 C CA . ILE B 1 193 ? 9.602 32.844 10.5 1 96.94 193 ILE B CA 1
ATOM 4197 C C . ILE B 1 193 ? 10.977 32.875 11.172 1 96.94 193 ILE B C 1
ATOM 4199 O O . ILE B 1 193 ? 11.852 32.062 10.859 1 96.94 193 ILE B O 1
ATOM 4203 N N . LEU B 1 194 ? 11.141 33.781 12.07 1 95.06 194 LEU B N 1
ATOM 4204 C CA . LEU B 1 194 ? 12.43 33.969 12.734 1 95.06 194 LEU B CA 1
ATOM 4205 C C . LEU B 1 194 ? 12.297 33.75 14.234 1 95.06 194 LEU B C 1
ATOM 4207 O O . LEU B 1 194 ? 13.289 33.438 14.906 1 95.06 194 LEU B O 1
ATOM 4211 N N . ASN B 1 195 ? 11.133 33.969 14.734 1 95.44 195 ASN B N 1
ATOM 4212 C CA . ASN B 1 195 ? 10.867 33.812 16.156 1 95.44 195 ASN B CA 1
ATOM 4213 C C . ASN B 1 195 ? 9.445 33.344 16.422 1 95.44 195 ASN B C 1
ATOM 4215 O O . ASN B 1 195 ? 8.68 33.125 15.484 1 95.44 195 ASN B O 1
ATOM 4219 N N . GLU B 1 196 ? 9.117 33.094 17.656 1 96.62 196 GLU B N 1
ATOM 4220 C CA . GLU B 1 196 ? 7.832 32.5 18.031 1 96.62 196 GLU B CA 1
ATOM 4221 C C . GLU B 1 196 ? 6.68 33.438 17.672 1 96.62 196 GLU B C 1
ATOM 4223 O O . GLU B 1 196 ? 5.59 33 17.328 1 96.62 196 GLU B O 1
ATOM 4228 N N . LYS B 1 197 ? 6.91 34.781 17.812 1 97.06 197 LYS B N 1
ATOM 4229 C CA . LYS B 1 197 ? 5.871 35.75 17.453 1 97.06 197 LYS B CA 1
ATOM 4230 C C . LYS B 1 197 ? 5.465 35.562 15.984 1 97.06 197 LYS B C 1
ATOM 4232 O O . LYS B 1 197 ? 4.281 35.656 15.656 1 97.06 197 LYS B O 1
ATOM 4237 N N . ASP B 1 198 ? 6.48 35.375 15.117 1 97.88 198 ASP B N 1
ATOM 4238 C CA . ASP B 1 198 ? 6.211 35.156 13.703 1 97.88 198 ASP B CA 1
ATOM 4239 C C . ASP B 1 198 ? 5.355 33.906 13.508 1 97.88 198 ASP B C 1
ATOM 4241 O O . ASP B 1 198 ? 4.465 33.875 12.656 1 97.88 198 ASP B O 1
ATOM 4245 N N . VAL B 1 199 ? 5.652 32.812 14.297 1 98.31 199 VAL B N 1
ATOM 4246 C CA . VAL B 1 199 ? 4.883 31.562 14.25 1 98.31 199 VAL B CA 1
ATOM 4247 C C . VAL B 1 199 ? 3.428 31.844 14.617 1 98.31 199 VAL B C 1
ATOM 4249 O O . VAL B 1 199 ? 2.512 31.5 13.867 1 98.31 199 VAL B O 1
ATOM 4252 N N . ILE B 1 200 ? 3.242 32.562 15.719 1 98.06 200 ILE B N 1
ATOM 4253 C CA . ILE B 1 200 ? 1.91 32.812 16.25 1 98.06 200 ILE B CA 1
ATOM 4254 C C . ILE B 1 200 ? 1.117 33.656 15.242 1 98.06 200 ILE B C 1
ATOM 4256 O O . ILE B 1 200 ? -0.045 33.344 14.953 1 98.06 200 ILE B O 1
ATOM 4260 N N . ASP B 1 201 ? 1.739 34.625 14.656 1 98.19 201 ASP B N 1
ATOM 4261 C CA . ASP B 1 201 ? 1.088 35.5 13.664 1 98.19 201 ASP B CA 1
ATOM 4262 C C . ASP B 1 201 ? 0.661 34.688 12.438 1 98.19 201 ASP B C 1
ATOM 4264 O O . ASP B 1 201 ? -0.441 34.875 11.922 1 98.19 201 ASP B O 1
ATOM 4268 N N . SER B 1 202 ? 1.54 33.844 11.984 1 98.5 202 SER B N 1
ATOM 4269 C CA . SER B 1 202 ? 1.271 33.062 10.797 1 98.5 202 SER B CA 1
ATOM 4270 C C . SER B 1 202 ? 0.167 32.031 11.055 1 98.5 202 SER B C 1
ATOM 4272 O O . SER B 1 202 ? -0.711 31.844 10.211 1 98.5 202 SER B O 1
ATOM 4274 N N . LEU B 1 203 ? 0.222 31.391 12.211 1 98.62 203 LEU B N 1
ATOM 4275 C CA . LEU B 1 203 ? -0.832 30.438 12.586 1 98.62 203 LEU B CA 1
ATOM 4276 C C . LEU B 1 203 ? -2.18 31.156 12.68 1 98.62 203 LEU B C 1
ATOM 4278 O O . LEU B 1 203 ? -3.191 30.641 12.195 1 98.62 203 LEU B O 1
ATOM 4282 N N . SER B 1 204 ? -2.168 32.344 13.297 1 98.12 204 SER B N 1
ATOM 4283 C CA . SER B 1 204 ? -3.379 33.156 13.414 1 98.12 204 SER B CA 1
ATOM 4284 C C . SER B 1 204 ? -3.961 33.469 12.039 1 98.12 204 SER B C 1
ATOM 4286 O O . SER B 1 204 ? -5.176 33.406 11.844 1 98.12 204 SER B O 1
ATOM 4288 N N . ALA B 1 205 ? -3.092 33.812 11.172 1 98.19 205 ALA B N 1
ATOM 4289 C CA . ALA B 1 205 ? -3.521 34.156 9.82 1 98.19 205 ALA B CA 1
ATOM 4290 C C . ALA B 1 205 ? -4.242 33 9.156 1 98.19 205 ALA B C 1
ATOM 4292 O O . ALA B 1 205 ? -5.285 33.188 8.523 1 98.19 205 ALA B O 1
ATOM 4293 N N . LEU B 1 206 ? -3.705 31.766 9.25 1 98.38 206 LEU B N 1
ATOM 4294 C CA . LEU B 1 206 ? -4.301 30.594 8.625 1 98.38 206 LEU B CA 1
ATOM 4295 C C . LEU B 1 206 ? -5.625 30.234 9.289 1 98.38 206 LEU B C 1
ATOM 4297 O O . LEU B 1 206 ? -6.582 29.844 8.617 1 98.38 206 LEU B O 1
ATOM 4301 N N . LEU B 1 207 ? -5.707 30.328 10.633 1 98.25 207 LEU B N 1
ATOM 4302 C CA . LEU B 1 207 ? -6.949 30.078 11.344 1 98.25 207 LEU B CA 1
ATOM 4303 C C . LEU B 1 207 ? -8.039 31.047 10.93 1 98.25 207 LEU B C 1
ATOM 4305 O O . LEU B 1 207 ? -9.18 30.656 10.695 1 98.25 207 LEU B O 1
ATOM 4309 N N . ASN B 1 208 ? -7.668 32.281 10.82 1 97.69 208 ASN B N 1
ATOM 4310 C CA . ASN B 1 208 ? -8.625 33.312 10.43 1 97.69 208 ASN B CA 1
ATOM 4311 C C . ASN B 1 208 ? -9.094 33.156 8.992 1 97.69 208 ASN B C 1
ATOM 4313 O O . ASN B 1 208 ? -10.18 33.594 8.617 1 97.69 208 ASN B O 1
ATOM 4317 N N . LYS B 1 209 ? -8.266 32.5 8.227 1 97.44 209 LYS B N 1
ATOM 4318 C CA . LYS B 1 209 ? -8.625 32.25 6.836 1 97.44 209 LYS B CA 1
ATOM 4319 C C . LYS B 1 209 ? -9.609 31.094 6.734 1 97.44 209 LYS B C 1
ATOM 4321 O O . LYS B 1 209 ? -10.25 30.906 5.695 1 97.44 209 LYS B O 1
ATOM 4326 N N . GLY B 1 210 ? -9.625 30.234 7.785 1 96.69 210 GLY B N 1
ATOM 4327 C CA . GLY B 1 210 ? -10.688 29.25 7.746 1 96.69 210 GLY B CA 1
ATOM 4328 C C . GLY B 1 210 ? -10.281 27.906 8.328 1 96.69 210 GLY B C 1
ATOM 4329 O O . GLY B 1 210 ? -11.141 27.078 8.633 1 96.69 210 GLY B O 1
ATOM 4330 N N . ALA B 1 211 ? -8.977 27.656 8.453 1 97.69 211 ALA B N 1
ATOM 4331 C CA . ALA B 1 211 ? -8.531 26.391 9.031 1 97.69 211 ALA B CA 1
ATOM 4332 C C . ALA B 1 211 ? -9.047 26.219 10.461 1 97.69 211 ALA B C 1
ATOM 4334 O O . ALA B 1 211 ? -9.031 27.188 11.242 1 97.69 211 ALA B O 1
ATOM 4335 N N . LYS B 1 212 ? -9.523 25.031 10.797 1 97.75 212 LYS B N 1
ATOM 4336 C CA . LYS B 1 212 ? -10.008 24.812 12.164 1 97.75 212 LYS B CA 1
ATOM 4337 C C . LYS B 1 212 ? -8.844 24.578 13.117 1 97.75 212 LYS B C 1
ATOM 4339 O O . LYS B 1 212 ? -8.938 24.891 14.305 1 97.75 212 LYS B O 1
ATOM 4344 N N . MET B 1 213 ? -7.816 23.984 12.57 1 98.5 213 MET B N 1
ATOM 4345 C CA . MET B 1 213 ? -6.609 23.719 13.352 1 98.5 213 MET B CA 1
ATOM 4346 C C . MET B 1 213 ? -5.375 23.719 12.453 1 98.5 213 MET B C 1
ATOM 4348 O O . MET B 1 213 ? -5.426 23.25 11.312 1 98.5 213 MET B O 1
ATOM 4352 N N . VAL B 1 214 ? -4.312 24.266 12.938 1 98.81 214 VAL B N 1
ATOM 4353 C CA . VAL B 1 214 ? -3.025 24.203 12.25 1 98.81 214 VAL B CA 1
ATOM 4354 C C . VAL B 1 214 ? -1.985 23.562 13.156 1 98.81 214 VAL B C 1
ATOM 4356 O O . VAL B 1 214 ? -1.823 23.953 14.312 1 98.81 214 VAL B O 1
ATOM 4359 N N . ILE B 1 215 ? -1.389 22.531 12.672 1 98.88 215 ILE B N 1
ATOM 4360 C CA . ILE B 1 215 ? -0.28 21.875 13.367 1 98.88 215 ILE B CA 1
ATOM 4361 C C . ILE B 1 215 ? 1.016 22.109 12.594 1 98.88 215 ILE B C 1
ATOM 4363 O O . ILE B 1 215 ? 1.229 21.5 11.539 1 98.88 215 ILE B O 1
ATOM 4367 N N . LEU B 1 216 ? 1.807 23.031 13.125 1 98.81 216 LEU B N 1
ATOM 4368 C CA . LEU B 1 216 ? 3.139 23.25 12.578 1 98.81 216 LEU B CA 1
ATOM 4369 C C . LEU B 1 216 ? 4.105 22.156 13.016 1 98.81 216 LEU B C 1
ATOM 4371 O O . LEU B 1 216 ? 4.457 22.078 14.195 1 98.81 216 LEU B O 1
ATOM 4375 N N . THR B 1 217 ? 4.57 21.344 12.062 1 98 217 THR B N 1
ATOM 4376 C CA . THR B 1 217 ? 5.16 20.047 12.391 1 98 217 THR B CA 1
ATOM 4377 C C . THR B 1 217 ? 6.629 20.219 12.781 1 98 217 THR B C 1
ATOM 4379 O O . THR B 1 217 ? 7.211 19.328 13.406 1 98 217 THR B O 1
ATOM 4382 N N . SER B 1 218 ? 7.234 21.297 12.359 1 95.62 218 SER B N 1
ATOM 4383 C CA . SER B 1 218 ? 8.633 21.5 12.727 1 95.62 218 SER B CA 1
ATOM 4384 C C . SER B 1 218 ? 9.031 22.969 12.539 1 95.62 218 SER B C 1
ATOM 4386 O O . SER B 1 218 ? 8.789 23.547 11.477 1 95.62 218 SER B O 1
ATOM 4388 N N . VAL B 1 219 ? 9.602 23.5 13.508 1 96.56 219 VAL B N 1
ATOM 4389 C CA . VAL B 1 219 ? 10.234 24.828 13.484 1 96.56 219 VAL B CA 1
ATOM 4390 C C . VAL B 1 219 ? 11.609 24.75 14.141 1 96.56 219 VAL B C 1
ATOM 4392 O O . VAL B 1 219 ? 11.781 24.094 15.172 1 96.56 219 VAL B O 1
ATOM 4395 N N . ARG B 1 220 ? 12.469 25.406 13.484 1 94.88 220 ARG B N 1
ATOM 4396 C CA . ARG B 1 220 ? 13.812 25.531 14.047 1 94.88 220 ARG B CA 1
ATOM 4397 C C . ARG B 1 220 ? 14.109 26.969 14.453 1 94.88 220 ARG B C 1
ATOM 4399 O O . ARG B 1 220 ? 13.828 27.906 13.703 1 94.88 220 ARG B O 1
ATOM 4406 N N . TYR B 1 221 ? 14.641 27.125 15.625 1 95.31 221 TYR B N 1
ATOM 4407 C CA . TYR B 1 221 ? 15.086 28.438 16.078 1 95.31 221 TYR B CA 1
ATOM 4408 C C . TYR B 1 221 ? 16.609 28.484 16.156 1 95.31 221 TYR B C 1
ATOM 4410 O O . TYR B 1 221 ? 17.25 27.516 16.578 1 95.31 221 TYR B O 1
ATOM 4418 N N . ASN B 1 222 ? 17.141 29.594 15.82 1 92.31 222 ASN B N 1
ATOM 4419 C CA . ASN B 1 222 ? 18.594 29.766 15.789 1 92.31 222 ASN B CA 1
ATOM 4420 C C . ASN B 1 222 ? 19.203 29.562 17.172 1 92.31 222 ASN B C 1
ATOM 4422 O O . ASN B 1 222 ? 20.359 29.141 17.297 1 92.31 222 ASN B O 1
ATOM 4426 N N . PHE B 1 223 ? 18.484 29.891 18.219 1 92.75 223 PHE B N 1
ATOM 4427 C CA . PHE B 1 223 ? 19.016 29.859 19.578 1 92.75 223 PHE B CA 1
ATOM 4428 C C . PHE B 1 223 ? 19.031 28.438 20.125 1 92.75 223 PHE B C 1
ATOM 4430 O O . PHE B 1 223 ? 19.609 28.172 21.172 1 92.75 223 PHE B O 1
ATOM 4437 N N . ASP B 1 224 ? 18.391 27.453 19.516 1 93.62 224 ASP B N 1
ATOM 4438 C CA . ASP B 1 224 ? 18.281 26.062 19.953 1 93.62 224 ASP B CA 1
ATOM 4439 C C . ASP B 1 224 ? 18.516 25.094 18.797 1 93.62 224 ASP B C 1
ATOM 4441 O O . ASP B 1 224 ? 17.594 24.734 18.094 1 93.62 224 ASP B O 1
ATOM 4445 N N . ASN B 1 225 ? 19.688 24.594 18.688 1 92.56 225 ASN B N 1
ATOM 4446 C CA . ASN B 1 225 ? 20.062 23.734 17.562 1 92.56 225 ASN B CA 1
ATOM 4447 C C . ASN B 1 225 ? 19.812 22.266 17.859 1 92.56 225 ASN B C 1
ATOM 4449 O O . ASN B 1 225 ? 19.969 21.406 17 1 92.56 225 ASN B O 1
ATOM 4453 N N . GLU B 1 226 ? 19.375 22 19 1 95.56 226 GLU B N 1
ATOM 4454 C CA . GLU B 1 226 ? 19.234 20.609 19.438 1 95.56 226 GLU B CA 1
ATOM 4455 C C . GLU B 1 226 ? 17.781 20.156 19.375 1 95.56 226 GLU B C 1
ATOM 4457 O O . GLU B 1 226 ? 17.484 18.969 19.469 1 95.56 226 GLU B O 1
ATOM 4462 N N . HIS B 1 227 ? 16.938 21.156 19.188 1 96.88 227 HIS B N 1
ATOM 4463 C CA . HIS B 1 227 ? 15.523 20.797 19.266 1 96.88 227 HIS B CA 1
ATOM 4464 C C . HIS B 1 227 ? 14.742 21.359 18.094 1 96.88 227 HIS B C 1
ATOM 4466 O O . HIS B 1 227 ? 15.203 22.281 17.422 1 96.88 227 HIS B O 1
ATOM 4472 N N . LEU B 1 228 ? 13.594 20.734 17.812 1 96.62 228 LEU B N 1
ATOM 4473 C CA . LEU B 1 228 ? 12.531 21.234 16.938 1 96.62 228 LEU B CA 1
ATOM 4474 C C . LEU B 1 228 ? 11.258 21.516 17.734 1 96.62 228 LEU B C 1
ATOM 4476 O O . LEU B 1 228 ? 11.062 20.938 18.812 1 96.62 228 LEU B O 1
ATOM 4480 N N . PHE B 1 229 ? 10.539 22.391 17.234 1 97.94 229 PHE B N 1
ATOM 4481 C CA . PHE B 1 229 ? 9.297 22.719 17.922 1 97.94 229 PHE B CA 1
ATOM 4482 C C . PHE B 1 229 ? 8.094 22.422 17.047 1 97.94 229 PHE B C 1
ATOM 4484 O O . PHE B 1 229 ? 8.117 22.688 15.844 1 97.94 229 PHE B O 1
ATOM 4491 N N . VAL B 1 230 ? 7.109 21.797 17.656 1 98.69 230 VAL B N 1
ATOM 4492 C CA . VAL B 1 230 ? 5.816 21.531 17.031 1 98.69 230 VAL B CA 1
ATOM 4493 C C . VAL B 1 230 ? 4.746 22.406 17.688 1 98.69 230 VAL B C 1
ATOM 4495 O O . VAL B 1 230 ? 4.691 22.516 18.906 1 98.69 230 VAL B O 1
ATOM 4498 N N . TYR B 1 231 ? 3.955 23.062 16.906 1 98.75 231 TYR B N 1
ATOM 4499 C CA . TYR B 1 231 ? 2.889 23.906 17.438 1 98.75 231 TYR B CA 1
ATOM 4500 C C . TYR B 1 231 ? 1.52 23.359 17.047 1 98.75 231 TYR B C 1
ATOM 4502 O O . TYR B 1 231 ? 1.345 22.812 15.953 1 98.75 231 TYR B O 1
ATOM 4510 N N . VAL B 1 232 ? 0.598 23.453 17.906 1 98.62 232 VAL B N 1
ATOM 4511 C CA . VAL B 1 232 ? -0.814 23.172 17.672 1 98.62 232 VAL B CA 1
ATOM 4512 C C . VAL B 1 232 ? -1.652 24.406 18.016 1 98.62 232 VAL B C 1
ATOM 4514 O O . VAL B 1 232 ? -1.564 24.938 19.125 1 98.62 232 VAL B O 1
ATOM 4517 N N . SER B 1 233 ? -2.418 24.859 17.062 1 98.5 233 SER B N 1
ATOM 4518 C CA . SER B 1 233 ? -3.221 26.047 17.328 1 98.5 233 SER B CA 1
ATOM 4519 C C . SER B 1 233 ? -4.625 25.906 16.75 1 98.5 233 SER B C 1
ATOM 4521 O O . SER B 1 233 ? -4.805 25.312 15.68 1 98.5 233 SER B O 1
ATOM 4523 N N . PHE B 1 234 ? -5.605 26.375 17.391 1 97.94 234 PHE B N 1
ATOM 4524 C CA . PHE B 1 234 ? -7.008 26.406 17 1 97.94 234 PHE B CA 1
ATOM 4525 C C . PHE B 1 234 ? -7.773 27.469 17.766 1 97.94 234 PHE B C 1
ATOM 4527 O O . PHE B 1 234 ? -7.238 28.094 18.688 1 97.94 234 PHE B O 1
ATOM 4534 N N . PHE B 1 235 ? -8.977 27.828 17.281 1 95.88 235 PHE B N 1
ATOM 4535 C CA . PHE B 1 235 ? -9.852 28.719 18.031 1 95.88 235 PHE B CA 1
ATOM 4536 C C . PHE B 1 235 ? -10.742 27.922 18.984 1 95.88 235 PHE B C 1
ATOM 4538 O O . PHE B 1 235 ? -11.273 26.875 18.625 1 95.88 235 PHE B O 1
ATOM 4545 N N . ASN B 1 236 ? -10.797 28.406 20.234 1 91.12 236 ASN B N 1
ATOM 4546 C CA . ASN B 1 236 ? -11.727 27.75 21.156 1 91.12 236 ASN B CA 1
ATOM 4547 C C . ASN B 1 236 ? -13.164 28.188 20.891 1 91.12 236 ASN B C 1
ATOM 4549 O O . ASN B 1 236 ? -13.445 28.859 19.891 1 91.12 236 ASN B O 1
ATOM 4553 N N . LYS B 1 237 ? -14.062 27.812 21.734 1 88.31 237 LYS B N 1
ATOM 4554 C CA . LYS B 1 237 ? -15.492 28.078 21.562 1 88.31 237 LYS B CA 1
ATOM 4555 C C . LYS B 1 237 ? -15.781 29.562 21.625 1 88.31 237 LYS B C 1
ATOM 4557 O O . LYS B 1 237 ? -16.766 30.047 21.047 1 88.31 237 LYS B O 1
ATOM 4562 N N . GLN B 1 238 ? -14.914 30.297 22.359 1 90.5 238 GLN B N 1
ATOM 4563 C CA . GLN B 1 238 ? -15.086 31.734 22.484 1 90.5 238 GLN B CA 1
ATOM 4564 C C . GLN B 1 238 ? -14.328 32.469 21.391 1 90.5 238 GLN B C 1
ATOM 4566 O O . GLN B 1 238 ? -14.109 33.688 21.484 1 90.5 238 GLN B O 1
ATOM 4571 N N . ASN B 1 239 ? -13.766 31.734 20.391 1 91.56 239 ASN B N 1
ATOM 4572 C CA . ASN B 1 239 ? -13.039 32.281 19.25 1 91.56 239 ASN B CA 1
ATOM 4573 C C . ASN B 1 239 ? -11.719 32.906 19.688 1 91.56 239 ASN B C 1
ATOM 4575 O O . ASN B 1 239 ? -11.266 33.906 19.078 1 91.56 239 ASN B O 1
ATOM 4579 N N . LYS B 1 240 ? -11.305 32.438 20.797 1 94.06 240 LYS B N 1
ATOM 4580 C CA . LYS B 1 240 ? -9.961 32.812 21.219 1 94.06 240 LYS B CA 1
ATOM 4581 C C . LYS B 1 240 ? -8.922 31.812 20.703 1 94.06 240 LYS B C 1
ATOM 4583 O O . LYS B 1 240 ? -9.117 30.609 20.812 1 94.06 240 LYS B O 1
ATOM 4588 N N . MET B 1 241 ? -7.883 32.406 20.219 1 95.94 241 MET B N 1
ATOM 4589 C CA . MET B 1 241 ? -6.832 31.516 19.703 1 95.94 241 MET B CA 1
ATOM 4590 C C . MET B 1 241 ? -6.113 30.797 20.844 1 95.94 241 MET B C 1
ATOM 4592 O O . MET B 1 241 ? -5.699 31.422 21.812 1 95.94 241 MET B O 1
ATOM 4596 N N . ILE B 1 242 ? -6.027 29.516 20.766 1 95.94 242 ILE B N 1
ATOM 4597 C CA . ILE B 1 242 ? -5.254 28.656 21.641 1 95.94 242 ILE B CA 1
ATOM 4598 C C . ILE B 1 242 ? -4.023 28.125 20.906 1 95.94 242 ILE B C 1
ATOM 4600 O O . ILE B 1 242 ? -4.098 27.781 19.734 1 95.94 242 ILE B O 1
ATOM 4604 N N . CYS B 1 243 ? -2.902 28.141 21.562 1 97.81 243 CYS B N 1
ATOM 4605 C CA . CYS B 1 243 ? -1.663 27.672 20.953 1 97.81 243 CYS B CA 1
ATOM 4606 C C . CYS B 1 243 ? -0.812 26.922 21.969 1 97.81 243 CYS B C 1
ATOM 4608 O O . CYS B 1 243 ? -0.633 27.375 23.109 1 97.81 243 CYS B O 1
ATOM 4610 N N . PHE B 1 244 ? -0.392 25.75 21.609 1 98.25 244 PHE B N 1
ATOM 4611 C CA . PHE B 1 244 ? 0.531 24.938 22.391 1 98.25 244 PHE B CA 1
ATOM 4612 C C . PHE B 1 244 ? 1.773 24.594 21.578 1 98.25 244 PHE B C 1
ATOM 4614 O O . PHE B 1 244 ? 1.738 24.594 20.344 1 98.25 244 PHE B O 1
ATOM 4621 N N . LYS B 1 245 ? 2.865 24.344 22.25 1 98.25 245 LYS B N 1
ATOM 4622 C CA . LYS B 1 245 ? 4.082 23.906 21.562 1 98.25 245 LYS B CA 1
ATOM 4623 C C . LYS B 1 245 ? 4.672 22.672 22.219 1 98.25 245 LYS B C 1
ATOM 4625 O O . LYS B 1 245 ? 4.461 22.438 23.422 1 98.25 245 LYS B O 1
ATOM 4630 N N . TYR B 1 246 ? 5.262 21.797 21.453 1 98.5 246 TYR B N 1
ATOM 4631 C CA . TYR B 1 246 ? 6.043 20.641 21.875 1 98.5 246 TYR B CA 1
ATOM 4632 C C . TYR B 1 246 ? 7.516 20.828 21.516 1 98.5 246 TYR B C 1
ATOM 4634 O O . TYR B 1 246 ? 7.848 21.203 20.391 1 98.5 246 TYR B O 1
ATOM 4642 N N . LYS B 1 247 ? 8.344 20.672 22.5 1 97.75 247 LYS B N 1
ATOM 4643 C CA . LYS B 1 247 ? 9.789 20.641 22.25 1 97.75 247 LYS B CA 1
ATOM 4644 C C . LYS B 1 247 ? 10.281 19.219 22.047 1 97.75 247 LYS B C 1
ATOM 4646 O O . LYS B 1 247 ? 10.188 18.391 22.969 1 97.75 247 LYS B O 1
ATOM 4651 N N . ILE B 1 248 ? 10.789 18.953 20.844 1 96.94 248 ILE B N 1
ATOM 4652 C CA . ILE B 1 248 ? 11.203 17.594 20.562 1 96.94 248 ILE B CA 1
ATOM 4653 C C . ILE B 1 248 ? 12.672 17.578 20.156 1 96.94 248 ILE B C 1
ATOM 4655 O O . ILE B 1 248 ? 13.195 18.562 19.641 1 96.94 248 ILE B O 1
ATOM 4659 N N . LYS B 1 249 ? 13.297 16.469 20.375 1 95.12 249 LYS B N 1
ATOM 4660 C CA . LYS B 1 249 ? 14.695 16.312 19.984 1 95.12 249 LYS B CA 1
ATOM 4661 C C . LYS B 1 249 ? 14.859 16.344 18.469 1 95.12 249 LYS B C 1
ATOM 4663 O O . LYS B 1 249 ? 14.055 15.773 17.734 1 95.12 249 LYS B O 1
ATOM 4668 N N . LYS B 1 250 ? 15.852 17.078 18.062 1 94.44 250 LYS B N 1
ATOM 4669 C CA . LYS B 1 250 ? 16.219 17.109 16.656 1 94.44 250 LYS B CA 1
ATOM 4670 C C . LYS B 1 250 ? 17.219 16 16.328 1 94.44 250 LYS B C 1
ATOM 4672 O O . LYS B 1 250 ? 18.25 15.875 17 1 94.44 250 LYS B O 1
ATOM 4677 N N . PHE B 1 251 ? 16.922 15.195 15.352 1 93.38 251 PHE B N 1
ATOM 4678 C CA . PHE B 1 251 ? 17.844 14.172 14.883 1 93.38 251 PHE B CA 1
ATOM 4679 C C . PHE B 1 251 ? 18.578 14.633 13.633 1 93.38 251 PHE B C 1
ATOM 4681 O O . PHE B 1 251 ? 18.031 15.367 12.812 1 93.38 251 PHE B O 1
ATOM 4688 N N . ASP B 1 252 ? 19.844 14.219 13.461 1 88.19 252 ASP B N 1
ATOM 4689 C CA . ASP B 1 252 ? 20.562 14.438 12.211 1 88.19 252 ASP B CA 1
ATOM 4690 C C . ASP B 1 252 ? 20.156 13.398 11.164 1 88.19 252 ASP B C 1
ATOM 4692 O O . ASP B 1 252 ? 20.938 12.508 10.828 1 88.19 252 ASP B O 1
ATOM 4696 N N . PHE B 1 253 ? 18.984 13.469 10.828 1 85.88 253 PHE B N 1
ATOM 4697 C CA . PHE B 1 253 ? 18.344 12.531 9.906 1 85.88 253 PHE B CA 1
ATOM 4698 C C . PHE B 1 253 ? 17.391 13.25 8.961 1 85.88 253 PHE B C 1
ATOM 4700 O O . PHE B 1 253 ? 16.359 13.75 9.391 1 85.88 253 PHE B O 1
ATOM 4707 N N . TYR B 1 254 ? 17.844 13.422 7.766 1 81.56 254 TYR B N 1
ATOM 4708 C CA . TYR B 1 254 ? 17.078 14.156 6.766 1 81.56 254 TYR B CA 1
ATOM 4709 C C . TYR B 1 254 ? 16.547 13.227 5.684 1 81.56 254 TYR B C 1
ATOM 4711 O O . TYR B 1 254 ? 17.266 12.891 4.742 1 81.56 254 TYR B O 1
ATOM 4719 N N . VAL B 1 255 ? 15.297 12.758 5.941 1 84.38 255 VAL B N 1
ATOM 4720 C CA . VAL B 1 255 ? 14.711 11.875 4.945 1 84.38 255 VAL B CA 1
ATOM 4721 C C . VAL B 1 255 ? 13.289 12.336 4.621 1 84.38 255 VAL B C 1
ATOM 4723 O O . VAL B 1 255 ? 12.648 13.008 5.43 1 84.38 255 VAL B O 1
ATOM 4726 N N . CYS B 1 256 ? 12.859 11.984 3.457 1 87.69 256 CYS B N 1
ATOM 4727 C CA . CYS B 1 256 ? 11.477 12.219 3.051 1 87.69 256 CYS B CA 1
ATOM 4728 C C . CYS B 1 256 ? 10.531 11.25 3.756 1 87.69 256 CYS B C 1
ATOM 4730 O O . CYS B 1 256 ? 10.945 10.188 4.207 1 87.69 256 CYS B O 1
ATOM 4732 N N . GLY B 1 257 ? 9.328 11.688 3.895 1 94.62 257 GLY B N 1
ATOM 4733 C CA . GLY B 1 257 ? 8.312 10.758 4.367 1 94.62 257 GLY B CA 1
ATOM 4734 C C . GLY B 1 257 ? 7.898 11.008 5.805 1 94.62 257 GLY B C 1
ATOM 4735 O O . GLY B 1 257 ? 6.883 10.477 6.266 1 94.62 257 GLY B O 1
ATOM 4736 N N . THR B 1 258 ? 8.672 11.867 6.551 1 96.31 258 THR B N 1
ATOM 4737 C CA . THR B 1 258 ? 8.344 12.125 7.949 1 96.31 258 THR B CA 1
ATOM 4738 C C . THR B 1 258 ? 6.996 12.836 8.07 1 96.31 258 THR B C 1
ATOM 4740 O O . THR B 1 258 ? 6.207 12.523 8.961 1 96.31 258 THR B O 1
ATOM 4743 N N . GLY B 1 259 ? 6.762 13.812 7.172 1 97.12 259 GLY B N 1
ATOM 4744 C CA . GLY B 1 259 ? 5.465 14.477 7.164 1 97.12 259 GLY B CA 1
ATOM 4745 C C . GLY B 1 259 ? 4.316 13.539 6.855 1 97.12 259 GLY B C 1
ATOM 4746 O O . GLY B 1 259 ? 3.242 13.641 7.453 1 97.12 259 GLY B O 1
ATOM 4747 N N . ASP B 1 260 ? 4.527 12.625 5.918 1 98.12 260 ASP B N 1
ATOM 4748 C CA . ASP B 1 260 ? 3.52 11.633 5.566 1 98.12 260 ASP B CA 1
ATOM 4749 C C . ASP B 1 260 ? 3.209 10.719 6.754 1 98.12 260 ASP B C 1
ATOM 4751 O O . ASP B 1 260 ? 2.047 10.391 7 1 98.12 260 ASP B O 1
ATOM 4755 N N . LEU B 1 261 ? 4.258 10.273 7.438 1 98.56 261 LEU B N 1
ATOM 4756 C CA . LEU B 1 261 ? 4.074 9.438 8.617 1 98.56 261 LEU B CA 1
ATOM 4757 C C . LEU B 1 261 ? 3.291 10.18 9.695 1 98.56 261 LEU B C 1
ATOM 4759 O O . LEU B 1 261 ? 2.35 9.633 10.273 1 98.56 261 LEU B O 1
ATOM 4763 N N . PHE B 1 262 ? 3.656 11.445 9.969 1 98.62 262 PHE B N 1
ATOM 4764 C CA . PHE B 1 262 ? 2.996 12.266 10.969 1 98.62 262 PHE B CA 1
ATOM 4765 C C . PHE B 1 262 ? 1.507 12.391 10.672 1 98.62 262 PHE B C 1
ATOM 4767 O O . PHE B 1 262 ? 0.67 12.102 11.531 1 98.62 262 PHE B O 1
ATOM 4774 N N . SER B 1 263 ? 1.175 12.82 9.445 1 98.88 263 SER B N 1
ATOM 4775 C CA . SER B 1 263 ? -0.214 13.102 9.102 1 98.88 263 SER B CA 1
ATOM 4776 C C . SER B 1 263 ? -1.049 11.828 9.078 1 98.88 263 SER B C 1
ATOM 4778 O O . SER B 1 263 ? -2.229 11.844 9.438 1 98.88 263 SER B O 1
ATOM 4780 N N . SER B 1 264 ? -0.474 10.688 8.633 1 98.81 264 SER B N 1
ATOM 4781 C CA . SER B 1 264 ? -1.186 9.414 8.625 1 98.81 264 SER B CA 1
ATOM 4782 C C . SER B 1 264 ? -1.504 8.945 10.047 1 98.81 264 SER B C 1
ATOM 4784 O O . SER B 1 264 ? -2.617 8.492 10.32 1 98.81 264 SER B O 1
ATOM 4786 N N . LEU B 1 265 ? -0.512 9.039 10.914 1 98.81 265 LEU B N 1
ATOM 4787 C CA . LEU B 1 265 ? -0.719 8.68 12.312 1 98.81 265 LEU B CA 1
ATOM 4788 C C . LEU B 1 265 ? -1.764 9.586 12.961 1 98.81 265 LEU B C 1
ATOM 4790 O O . LEU B 1 265 ? -2.643 9.109 13.68 1 98.81 265 LEU B O 1
ATOM 4794 N N . LEU B 1 266 ? -1.629 10.875 12.672 1 98.88 266 LEU B N 1
ATOM 4795 C CA . LEU B 1 266 ? -2.578 11.836 13.219 1 98.88 266 LEU B CA 1
ATOM 4796 C C . LEU B 1 266 ? -4.008 11.461 12.836 1 98.88 266 LEU B C 1
ATOM 4798 O O . LEU B 1 266 ? -4.887 11.398 13.703 1 98.88 266 LEU B O 1
ATOM 4802 N N . LEU B 1 267 ? -4.215 11.227 11.57 1 98.75 267 LEU B N 1
ATOM 4803 C CA . LEU B 1 267 ? -5.531 10.836 11.086 1 98.75 267 LEU B CA 1
ATOM 4804 C C . LEU B 1 267 ? -6.027 9.578 11.789 1 98.75 267 LEU B C 1
ATOM 4806 O O . LEU B 1 267 ? -7.168 9.539 12.266 1 98.75 267 LEU B O 1
ATOM 4810 N N . SER B 1 268 ? -5.184 8.578 11.891 1 98.5 268 SER B N 1
ATOM 4811 C CA . SER B 1 268 ? -5.559 7.312 12.523 1 98.5 268 SER B CA 1
ATOM 4812 C C . SER B 1 268 ? -5.957 7.52 13.977 1 98.5 268 SER B C 1
ATOM 4814 O O . SER B 1 268 ? -6.992 7.016 14.422 1 98.5 268 SER B O 1
ATOM 4816 N N . PHE B 1 269 ? -5.16 8.25 14.75 1 98.12 269 PHE B N 1
ATOM 4817 C CA . PHE B 1 269 ? -5.43 8.461 16.172 1 98.12 269 PHE B CA 1
ATOM 4818 C C . PHE B 1 269 ? -6.727 9.234 16.359 1 98.12 269 PHE B C 1
ATOM 4820 O O . PHE B 1 269 ? -7.5 8.938 17.281 1 98.12 269 PHE B O 1
ATOM 4827 N N . ILE B 1 270 ? -6.965 10.227 15.516 1 97.94 270 ILE B N 1
ATOM 4828 C CA . ILE B 1 270 ? -8.188 11.016 15.633 1 97.94 270 ILE B CA 1
ATOM 4829 C C . ILE B 1 270 ? -9.398 10.117 15.406 1 97.94 270 ILE B C 1
ATOM 4831 O O . ILE B 1 270 ? -10.367 10.164 16.172 1 97.94 270 ILE B O 1
ATOM 4835 N N . ILE B 1 271 ? -9.352 9.312 14.359 1 96.56 271 ILE B N 1
ATOM 4836 C CA . ILE B 1 271 ? -10.477 8.461 14 1 96.56 271 ILE B CA 1
ATOM 4837 C C . ILE B 1 271 ? -10.703 7.414 15.086 1 96.56 271 ILE B C 1
ATOM 4839 O O . ILE B 1 271 ? -11.836 7.176 15.5 1 96.56 271 ILE B O 1
ATOM 4843 N N . LYS B 1 272 ? -9.672 6.805 15.633 1 95.56 272 LYS B N 1
ATOM 4844 C CA . LYS B 1 272 ? -9.773 5.66 16.531 1 95.56 272 LYS B CA 1
ATOM 4845 C C . LYS B 1 272 ? -10.062 6.113 17.969 1 95.56 272 LYS B C 1
ATOM 4847 O O . LYS B 1 272 ? -10.812 5.457 18.688 1 95.56 272 LYS B O 1
ATOM 4852 N N . GLN B 1 273 ? -9.406 7.148 18.328 1 94 273 GLN B N 1
ATOM 4853 C CA . GLN B 1 273 ? -9.391 7.465 19.766 1 94 273 GLN B CA 1
ATOM 4854 C C . GLN B 1 273 ? -10.258 8.68 20.062 1 94 273 GLN B C 1
ATOM 4856 O O . GLN B 1 273 ? -10.953 8.719 21.078 1 94 273 GLN B O 1
ATOM 4861 N N . GLY B 1 274 ? -10.211 9.688 19.172 1 95.06 274 GLY B N 1
ATOM 4862 C CA . GLY B 1 274 ? -10.766 10.977 19.547 1 95.06 274 GLY B CA 1
ATOM 4863 C C . GLY B 1 274 ? -10.172 11.523 20.828 1 95.06 274 GLY B C 1
ATOM 4864 O O . GLY B 1 274 ? -9.016 11.242 21.156 1 95.06 274 GLY B O 1
ATOM 4865 N N . GLY B 1 275 ? -10.859 12.5 21.469 1 95.62 275 GLY B N 1
ATOM 4866 C CA . GLY B 1 275 ? -10.391 13.008 22.75 1 95.62 275 GLY B CA 1
ATOM 4867 C C . GLY B 1 275 ? -9.477 14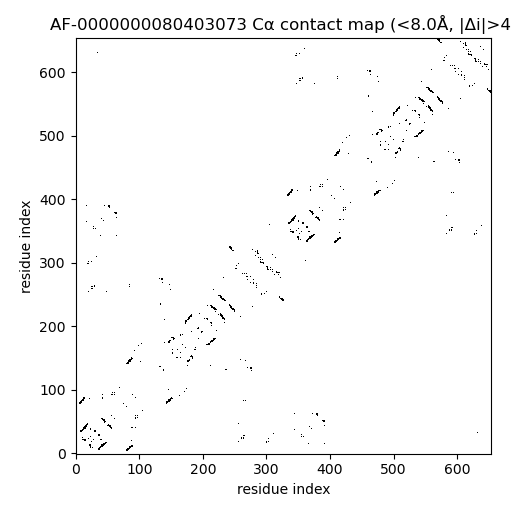.203 22.609 1 95.62 275 GLY B C 1
ATOM 4868 O O . GLY B 1 275 ? -9.664 15.047 21.734 1 95.62 275 GLY B O 1
ATOM 4869 N N . SER B 1 276 ? -8.516 14.289 23.531 1 96.75 276 SER B N 1
ATOM 4870 C CA . SER B 1 276 ? -7.641 15.453 23.594 1 96.75 276 SER B CA 1
ATOM 4871 C C . SER B 1 276 ? -6.684 15.484 22.406 1 96.75 276 SER B C 1
ATOM 4873 O O . SER B 1 276 ? -5.855 14.594 22.25 1 96.75 276 SER B O 1
ATOM 4875 N N . ILE B 1 277 ? -6.742 16.547 21.656 1 97.56 277 ILE B N 1
ATOM 4876 C CA . ILE B 1 277 ? -5.852 16.703 20.5 1 97.56 277 ILE B CA 1
ATOM 4877 C C . ILE B 1 277 ? -4.406 16.797 20.984 1 97.56 277 ILE B C 1
ATOM 4879 O O . ILE B 1 277 ? -3.488 16.328 20.312 1 97.56 277 ILE B O 1
ATOM 4883 N N . LEU B 1 278 ? -4.176 17.375 22.172 1 97.88 278 LEU B N 1
ATOM 4884 C CA . LEU B 1 278 ? -2.822 17.5 22.703 1 97.88 278 LEU B CA 1
ATOM 4885 C C . LEU B 1 278 ? -2.23 16.141 23.031 1 97.88 278 LEU B C 1
ATOM 4887 O O . LEU B 1 278 ? -1.051 15.891 22.766 1 97.88 278 LEU B O 1
ATOM 4891 N N . LYS B 1 279 ? -3.051 15.273 23.578 1 96.81 279 LYS B N 1
ATOM 4892 C CA . LYS B 1 279 ? -2.605 13.906 23.844 1 96.81 279 LYS B CA 1
ATOM 4893 C C . LYS B 1 279 ? -2.324 13.148 22.562 1 96.81 279 LYS B C 1
ATOM 4895 O O . LYS B 1 279 ? -1.327 12.43 22.453 1 96.81 279 LYS B O 1
ATOM 4900 N N . ILE B 1 280 ? -3.189 13.312 21.594 1 97.75 280 ILE B N 1
ATOM 4901 C CA . ILE B 1 280 ? -3.033 12.656 20.297 1 97.75 280 ILE B CA 1
ATOM 4902 C C . ILE B 1 280 ? -1.703 13.062 19.672 1 97.75 280 ILE B C 1
ATOM 4904 O O . ILE B 1 280 ? -0.925 12.211 19.234 1 97.75 280 ILE B O 1
ATOM 4908 N N . VAL B 1 281 ? -1.423 14.344 19.656 1 98.44 281 VAL B N 1
ATOM 4909 C CA . VAL B 1 281 ? -0.191 14.836 19.047 1 98.44 281 VAL B CA 1
ATOM 4910 C C . VAL B 1 281 ? 1.015 14.281 19.812 1 98.44 281 VAL B C 1
ATOM 4912 O O . VAL B 1 281 ? 2.008 13.883 19.203 1 98.44 281 VAL B O 1
ATOM 4915 N N . SER B 1 282 ? 0.909 14.219 21.141 1 98.19 282 SER B N 1
ATOM 4916 C CA . SER B 1 282 ? 1.992 13.664 21.938 1 98.19 282 SER B CA 1
ATOM 4917 C C . SER B 1 282 ? 2.258 12.203 21.578 1 98.19 282 SER B C 1
ATOM 4919 O O . SER B 1 282 ? 3.412 11.781 21.484 1 98.19 282 SER B O 1
ATOM 4921 N N . GLN B 1 283 ? 1.232 11.477 21.406 1 97.94 283 GLN B N 1
ATOM 4922 C CA . GLN B 1 283 ? 1.358 10.062 21.047 1 97.94 283 GLN B CA 1
ATOM 4923 C C . GLN B 1 283 ? 1.966 9.906 19.656 1 97.94 283 GLN B C 1
ATOM 4925 O O . GLN B 1 283 ? 2.826 9.055 19.438 1 97.94 283 GLN B O 1
ATOM 4930 N N . VAL B 1 284 ? 1.501 10.719 18.688 1 98.44 284 VAL B N 1
ATOM 4931 C CA . VAL B 1 284 ? 2.043 10.703 17.344 1 98.44 284 VAL B CA 1
ATOM 4932 C C . VAL B 1 284 ? 3.535 11.023 17.375 1 98.44 284 VAL B C 1
ATOM 4934 O O . VAL B 1 284 ? 4.34 10.312 16.766 1 98.44 284 VAL B O 1
ATOM 4937 N N . LEU B 1 285 ? 3.895 12.055 18.156 1 98.19 285 LEU B N 1
ATOM 4938 C CA . LEU B 1 285 ? 5.289 12.477 18.25 1 98.19 285 LEU B CA 1
ATOM 4939 C C . LEU B 1 285 ? 6.148 11.375 18.859 1 98.19 285 LEU B C 1
ATOM 4941 O O . LEU B 1 285 ? 7.312 11.211 18.5 1 98.19 285 LEU B O 1
ATOM 4945 N N . ASN B 1 286 ? 5.605 10.672 19.797 1 98.25 286 ASN B N 1
ATOM 4946 C CA . ASN B 1 286 ? 6.328 9.555 20.406 1 98.25 286 ASN B CA 1
ATOM 4947 C C . ASN B 1 286 ? 6.664 8.484 19.375 1 98.25 286 ASN B C 1
ATOM 4949 O O . ASN B 1 286 ? 7.797 7.996 19.328 1 98.25 286 ASN B O 1
ATOM 4953 N N . ILE B 1 287 ? 5.711 8.125 18.578 1 98.19 287 ILE B N 1
ATOM 4954 C CA . ILE B 1 287 ? 5.938 7.129 17.531 1 98.19 287 ILE B CA 1
ATOM 4955 C C . ILE B 1 287 ? 6.953 7.66 16.531 1 98.19 287 ILE B C 1
ATOM 4957 O O . ILE B 1 287 ? 7.902 6.957 16.172 1 98.19 287 ILE B O 1
ATOM 4961 N N . MET B 1 288 ? 6.754 8.945 16.141 1 97.25 288 MET B N 1
ATOM 4962 C CA . MET B 1 288 ? 7.684 9.578 15.203 1 97.25 288 MET B CA 1
ATOM 4963 C C . MET B 1 288 ? 9.109 9.5 15.727 1 97.25 288 MET B C 1
ATOM 4965 O O . MET B 1 288 ? 10.031 9.133 14.992 1 97.25 288 MET B O 1
ATOM 4969 N N . HIS B 1 289 ? 9.234 9.867 16.953 1 96.75 289 HIS B N 1
ATOM 4970 C CA . HIS B 1 289 ? 10.555 9.875 17.578 1 96.75 289 HIS B CA 1
ATOM 4971 C C . HIS B 1 289 ? 11.219 8.5 17.5 1 96.75 289 HIS B C 1
ATOM 4973 O O . HIS B 1 289 ? 12.383 8.391 17.109 1 96.75 289 HIS B O 1
ATOM 4979 N N . ASN B 1 290 ? 10.539 7.516 17.844 1 97.19 290 ASN B N 1
ATOM 4980 C CA . ASN B 1 290 ? 11.086 6.164 17.859 1 97.19 290 ASN B CA 1
ATOM 4981 C C . ASN B 1 290 ? 11.406 5.672 16.453 1 97.19 290 ASN B C 1
ATOM 4983 O O . ASN B 1 290 ? 12.469 5.086 16.219 1 97.19 290 ASN B O 1
ATOM 4987 N N . VAL B 1 291 ? 10.516 5.891 15.484 1 97.56 291 VAL B N 1
ATOM 4988 C CA . VAL B 1 291 ? 10.727 5.449 14.109 1 97.56 291 VAL B CA 1
ATOM 4989 C C . VAL B 1 291 ? 11.945 6.164 13.516 1 97.56 291 VAL B C 1
ATOM 4991 O O . VAL B 1 291 ? 12.789 5.535 12.867 1 97.56 291 VAL B O 1
ATOM 4994 N N . ILE B 1 292 ? 12.031 7.5 13.727 1 96.94 292 ILE B N 1
ATOM 4995 C CA . ILE B 1 292 ? 13.133 8.289 13.195 1 96.94 292 ILE B CA 1
ATOM 4996 C C . ILE B 1 292 ? 14.445 7.84 13.836 1 96.94 292 ILE B C 1
ATOM 4998 O O . ILE B 1 292 ? 15.438 7.605 13.133 1 96.94 292 ILE B O 1
ATOM 5002 N N . GLU B 1 293 ? 14.43 7.719 15.148 1 96 293 GLU B N 1
ATOM 5003 C CA . GLU B 1 293 ? 15.633 7.281 15.852 1 96 293 GLU B CA 1
ATOM 5004 C C . GLU B 1 293 ? 16.109 5.926 15.336 1 96 293 GLU B C 1
ATOM 5006 O O . GLU B 1 293 ? 17.297 5.734 15.102 1 96 293 GLU B O 1
ATOM 5011 N N . ASN B 1 294 ? 15.195 5.012 15.109 1 96.31 294 ASN B N 1
ATOM 5012 C CA . ASN B 1 294 ? 15.516 3.666 14.648 1 96.31 294 ASN B CA 1
ATOM 5013 C C . ASN B 1 294 ? 15.945 3.666 13.18 1 96.31 294 ASN B C 1
ATOM 5015 O O . ASN B 1 294 ? 16.375 2.639 12.656 1 96.31 294 ASN B O 1
ATOM 5019 N N . SER B 1 295 ? 15.797 4.797 12.492 1 96.38 295 SER B N 1
ATOM 5020 C CA . SER B 1 295 ? 16.078 4.867 11.062 1 96.38 295 SER B CA 1
ATOM 5021 C C . SER B 1 295 ? 17.391 5.613 10.797 1 96.38 295 SER B C 1
ATOM 5023 O O . SER B 1 295 ? 17.828 5.719 9.648 1 96.38 295 SER B O 1
ATOM 5025 N N . ILE B 1 296 ? 18.016 6.168 11.805 1 94.94 296 ILE B N 1
ATOM 5026 C CA . ILE B 1 296 ? 19.219 6.98 11.648 1 94.94 296 ILE B CA 1
ATOM 5027 C C . ILE B 1 296 ? 20.312 6.168 10.953 1 94.94 296 ILE B C 1
ATOM 5029 O O . ILE B 1 296 ? 20.531 5 11.289 1 94.94 296 ILE B O 1
ATOM 5033 N N . GLY B 1 297 ? 20.984 6.754 9.984 1 91.25 297 GLY B N 1
ATOM 5034 C CA . GLY B 1 297 ? 22.047 6.078 9.242 1 91.25 297 GLY B CA 1
ATOM 5035 C C . GLY B 1 297 ? 21.547 5.395 7.988 1 91.25 297 GLY B C 1
ATOM 5036 O O . GLY B 1 297 ? 22.328 4.965 7.148 1 91.25 297 GLY B O 1
ATOM 5037 N N . SER B 1 298 ? 20.203 5.309 7.902 1 90.56 298 SER B N 1
ATOM 5038 C CA . SER B 1 298 ? 19.609 4.719 6.711 1 90.56 298 SER B CA 1
ATOM 5039 C C . SER B 1 298 ? 19.266 5.789 5.68 1 90.56 298 SER B C 1
ATOM 5041 O O . SER B 1 298 ? 19.281 6.984 5.984 1 90.56 298 SER B O 1
ATOM 5043 N N . MET B 1 299 ? 18.984 5.363 4.484 1 87.44 299 MET B N 1
ATOM 5044 C CA . MET B 1 299 ? 18.641 6.281 3.402 1 87.44 299 MET B CA 1
ATOM 5045 C C . MET B 1 299 ? 17.141 6.512 3.338 1 87.44 299 MET B C 1
ATOM 5047 O O . MET B 1 299 ? 16.656 7.332 2.549 1 87.44 299 MET B O 1
ATOM 5051 N N . GLU B 1 300 ? 16.422 5.707 4.238 1 91.88 300 GLU B N 1
ATOM 5052 C CA . GLU B 1 300 ? 14.961 5.773 4.242 1 91.88 300 GLU B CA 1
ATOM 5053 C C . GLU B 1 300 ? 14.406 5.562 5.648 1 91.88 300 GLU B C 1
ATOM 5055 O O . GLU B 1 300 ? 15.078 4.996 6.512 1 91.88 300 GLU B O 1
ATOM 5060 N N . LEU B 1 301 ? 13.141 6.105 5.797 1 94.81 301 LEU B N 1
ATOM 5061 C CA . LEU B 1 301 ? 12.445 5.758 7.027 1 94.81 301 LEU B CA 1
ATOM 5062 C C . LEU B 1 301 ? 12.203 4.254 7.109 1 94.81 301 LEU B C 1
ATOM 5064 O O . LEU B 1 301 ? 11.734 3.645 6.145 1 94.81 301 LEU B O 1
ATOM 5068 N N . HIS B 1 302 ? 12.609 3.66 8.219 1 96.69 302 HIS B N 1
ATOM 5069 C CA . HIS B 1 302 ? 12.383 2.238 8.445 1 96.69 302 HIS B CA 1
ATOM 5070 C C . HIS B 1 302 ? 10.945 1.978 8.906 1 96.69 302 HIS B C 1
ATOM 5072 O O . HIS B 1 302 ? 10.727 1.588 10.055 1 96.69 302 HIS B O 1
ATOM 5078 N N . ILE B 1 303 ? 10.008 2.105 7.969 1 98.19 303 ILE B N 1
ATOM 5079 C CA . ILE B 1 303 ? 8.578 1.982 8.242 1 98.19 303 ILE B CA 1
ATOM 5080 C C . ILE B 1 303 ? 8.242 0.537 8.602 1 98.19 303 ILE B C 1
ATOM 5082 O O . ILE B 1 303 ? 7.594 0.278 9.617 1 98.19 303 ILE B O 1
ATOM 5086 N N . ILE B 1 304 ? 8.734 -0.406 7.789 1 98.12 304 ILE B N 1
ATOM 5087 C CA . ILE B 1 304 ? 8.375 -1.812 7.945 1 98.12 304 ILE B CA 1
ATOM 5088 C C . ILE B 1 304 ? 9.039 -2.377 9.195 1 98.12 304 ILE B C 1
ATOM 5090 O O . ILE B 1 304 ? 8.398 -3.088 9.977 1 98.12 304 ILE B O 1
ATOM 5094 N N . GLU B 1 305 ? 10.297 -2.051 9.422 1 97.19 305 GLU B N 1
ATOM 5095 C CA . GLU B 1 305 ? 11.039 -2.516 10.594 1 97.19 305 GLU B CA 1
ATOM 5096 C C . GLU B 1 305 ? 10.391 -2.039 11.891 1 97.19 305 GLU B C 1
ATOM 5098 O O . GLU B 1 305 ? 10.523 -2.684 12.93 1 97.19 305 GLU B O 1
ATOM 5103 N N . ASN B 1 306 ? 9.664 -0.887 11.836 1 98.12 306 ASN B N 1
ATOM 5104 C CA . ASN B 1 306 ? 9.047 -0.3 13.023 1 98.12 306 ASN B CA 1
ATOM 5105 C C . ASN B 1 306 ? 7.531 -0.46 13.008 1 98.12 306 ASN B C 1
ATOM 5107 O O . ASN B 1 306 ? 6.816 0.288 13.672 1 98.12 306 ASN B O 1
ATOM 5111 N N . GLN B 1 307 ? 6.992 -1.396 12.227 1 98.44 307 GLN B N 1
ATOM 5112 C CA . GLN B 1 307 ? 5.555 -1.476 11.984 1 98.44 307 GLN B CA 1
ATOM 5113 C C . GLN B 1 307 ? 4.793 -1.736 13.273 1 98.44 307 GLN B C 1
ATOM 5115 O O . GLN B 1 307 ? 3.666 -1.264 13.445 1 98.44 307 GLN B O 1
ATOM 5120 N N . ASP B 1 308 ? 5.383 -2.414 14.281 1 97.69 308 ASP B N 1
ATOM 5121 C CA . ASP B 1 308 ? 4.695 -2.686 15.539 1 97.69 308 ASP B CA 1
ATOM 5122 C C . ASP B 1 308 ? 4.578 -1.422 16.391 1 97.69 308 ASP B C 1
ATOM 5124 O O . ASP B 1 308 ? 3.564 -1.206 17.062 1 97.69 308 ASP B O 1
ATOM 5128 N N . ILE B 1 309 ? 5.602 -0.598 16.359 1 98 309 ILE B N 1
ATOM 5129 C CA . ILE B 1 309 ? 5.555 0.693 17.047 1 98 309 ILE B CA 1
ATOM 5130 C C . ILE B 1 309 ? 4.504 1.586 16.391 1 98 309 ILE B C 1
ATOM 5132 O O . ILE B 1 309 ? 3.707 2.225 17.078 1 98 309 ILE B O 1
ATOM 5136 N N . ILE B 1 310 ? 4.484 1.572 15.062 1 98.38 310 ILE B N 1
ATOM 5137 C CA . ILE B 1 310 ? 3.598 2.406 14.266 1 98.38 310 ILE B CA 1
ATOM 5138 C C . ILE B 1 310 ? 2.145 2.023 14.531 1 98.38 310 ILE B C 1
ATOM 5140 O O . ILE B 1 310 ? 1.273 2.893 14.625 1 98.38 310 ILE B O 1
ATOM 5144 N N . ALA B 1 311 ? 1.92 0.76 14.711 1 96.94 311 ALA B N 1
ATOM 5145 C CA . ALA B 1 311 ? 0.556 0.256 14.844 1 96.94 311 ALA B CA 1
ATOM 5146 C C . ALA B 1 311 ? 0.08 0.337 16.281 1 96.94 311 ALA B C 1
ATOM 5148 O O . ALA B 1 311 ? -1.124 0.302 16.562 1 96.94 311 ALA B O 1
ATOM 5149 N N . GLY B 1 312 ? 1.011 0.375 17.203 1 92.69 312 GLY B N 1
ATOM 5150 C CA . GLY B 1 312 ? 0.653 0.266 18.609 1 92.69 312 GLY B CA 1
ATOM 5151 C C . GLY B 1 312 ? 0.313 1.602 19.25 1 92.69 312 GLY B C 1
ATOM 5152 O O . GLY B 1 312 ? 0.615 2.656 18.688 1 92.69 312 GLY B O 1
ATOM 5153 N N . ASP B 1 313 ? -0.327 1.444 20.391 1 90.81 313 ASP B N 1
ATOM 5154 C CA . ASP B 1 313 ? -0.678 2.629 21.172 1 90.81 313 ASP B CA 1
ATOM 5155 C C . ASP B 1 313 ? 0.203 2.754 22.406 1 90.81 313 ASP B C 1
ATOM 5157 O O . ASP B 1 313 ? 0.036 3.68 23.203 1 90.81 313 ASP B O 1
ATOM 5161 N N . LYS B 1 314 ? 1.139 1.801 22.453 1 89.25 314 LYS B N 1
ATOM 5162 C CA . LYS B 1 314 ? 2.074 1.826 23.562 1 89.25 314 LYS B CA 1
ATOM 5163 C C . LYS B 1 314 ? 3.006 3.031 23.484 1 89.25 314 LYS B C 1
ATOM 5165 O O . LYS B 1 314 ? 3.408 3.432 22.391 1 89.25 314 LYS B O 1
ATOM 5170 N N . VAL B 1 315 ? 3.322 3.537 24.625 1 91.62 315 VAL B N 1
ATOM 5171 C CA . VAL B 1 315 ? 4.262 4.652 24.719 1 91.62 315 VAL B CA 1
ATOM 5172 C C . VAL B 1 315 ? 5.672 4.121 24.953 1 91.62 315 VAL B C 1
ATOM 5174 O O . VAL B 1 315 ? 5.902 3.35 25.891 1 91.62 315 VAL B O 1
ATOM 5177 N N . TYR B 1 316 ? 6.484 4.402 24.094 1 90.69 316 TYR B N 1
ATOM 5178 C CA . TYR B 1 316 ? 7.895 4.055 24.234 1 90.69 316 TYR B CA 1
ATOM 5179 C C . TYR B 1 316 ? 8.695 5.242 24.766 1 90.69 316 TYR B C 1
ATOM 5181 O O . TYR B 1 316 ? 8.82 6.262 24.078 1 90.69 316 TYR B O 1
ATOM 5189 N N . GLY B 1 317 ? 9.188 5.156 25.953 1 90.88 317 GLY B N 1
ATOM 5190 C CA . GLY B 1 317 ? 9.844 6.297 26.562 1 90.88 317 GLY B CA 1
ATOM 5191 C C . GLY B 1 317 ? 8.859 7.285 27.172 1 90.88 317 GLY B C 1
ATOM 5192 O O . GLY B 1 317 ? 7.859 6.887 27.766 1 90.88 317 GLY B O 1
ATOM 5193 N N . THR B 1 318 ? 9.258 8.578 27.125 1 90 318 THR B N 1
ATOM 5194 C CA . THR B 1 318 ? 8.438 9.617 27.734 1 90 318 THR B CA 1
ATOM 5195 C C . THR B 1 318 ? 7.68 10.414 26.672 1 90 318 THR B C 1
ATOM 5197 O O . THR B 1 318 ? 8.234 10.734 25.625 1 90 318 THR B O 1
ATOM 5200 N N . LEU B 1 319 ? 6.48 10.633 27.016 1 92.56 319 LEU B N 1
ATOM 5201 C CA . LEU B 1 319 ? 5.695 11.5 26.141 1 92.56 319 LEU B CA 1
ATOM 5202 C C . LEU B 1 319 ? 6.137 12.953 26.266 1 92.56 319 LEU B C 1
ATOM 5204 O O . LEU B 1 319 ? 6.402 13.422 27.375 1 92.56 319 LEU B O 1
ATOM 5208 N N . VAL B 1 320 ? 6.164 13.594 25.188 1 94.31 320 VAL B N 1
ATOM 5209 C CA . VAL B 1 320 ? 6.422 15.031 25.219 1 94.31 320 VAL B CA 1
ATOM 5210 C C . VAL B 1 320 ? 5.148 15.773 25.609 1 94.31 320 VAL B C 1
ATOM 5212 O O . VAL B 1 320 ? 4.074 15.508 25.062 1 94.31 320 VAL B O 1
ATOM 5215 N N . ASN B 1 321 ? 5.266 16.688 26.5 1 94.56 321 ASN B N 1
ATOM 5216 C CA . ASN B 1 321 ? 4.109 17.438 26.969 1 94.56 321 ASN B CA 1
ATOM 5217 C C . ASN B 1 321 ? 3.918 18.719 26.172 1 94.56 321 ASN B C 1
ATOM 5219 O O . ASN B 1 321 ? 4.895 19.375 25.781 1 94.56 321 ASN B O 1
ATOM 5223 N N . ALA B 1 322 ? 2.645 19.031 26 1 96.69 322 ALA B N 1
ATOM 5224 C CA . ALA B 1 322 ? 2.309 20.328 25.406 1 96.69 322 ALA B CA 1
ATOM 5225 C C . ALA B 1 322 ? 2.531 21.469 26.375 1 96.69 322 ALA B C 1
ATOM 5227 O O . ALA B 1 322 ? 2.203 21.359 27.562 1 96.69 322 ALA B O 1
ATOM 5228 N N . GLU B 1 323 ? 3.102 22.5 25.938 1 97.19 323 GLU B N 1
ATOM 5229 C CA . GLU B 1 323 ? 3.262 23.734 26.719 1 97.19 323 GLU B CA 1
ATOM 5230 C C . GLU B 1 323 ? 2.426 24.875 26.125 1 97.19 323 GLU B C 1
ATOM 5232 O O . GLU B 1 323 ? 2.486 25.141 24.922 1 97.19 323 GLU B O 1
ATOM 5237 N N . PRO B 1 324 ? 1.671 25.516 26.922 1 95.88 324 PRO B N 1
ATOM 5238 C CA . PRO B 1 324 ? 0.898 26.641 26.391 1 95.88 324 PRO B CA 1
ATOM 5239 C C . PRO B 1 324 ? 1.784 27.781 25.906 1 95.88 324 PRO B C 1
ATOM 5241 O O . PRO B 1 324 ? 2.812 28.078 26.516 1 95.88 324 PRO B O 1
ATOM 5244 N N . VAL B 1 325 ? 1.383 28.281 24.781 1 95.25 325 VAL B N 1
ATOM 5245 C CA . VAL B 1 325 ? 2.041 29.484 24.25 1 95.25 325 VAL B CA 1
ATOM 5246 C C . VAL B 1 325 ? 1.219 30.719 24.609 1 95.25 325 VAL B C 1
ATOM 5248 O O . VAL B 1 325 ? 0.021 30.781 24.312 1 95.25 325 VAL B O 1
ATOM 5251 N N . TYR B 1 326 ? 1.806 31.641 25.312 1 85.56 326 TYR B N 1
ATOM 5252 C CA . TYR B 1 326 ? 1.089 32.844 25.719 1 85.56 326 TYR B CA 1
ATOM 5253 C C . TYR B 1 326 ? 1.024 33.844 24.562 1 85.56 326 TYR B C 1
ATOM 5255 O O . TYR B 1 326 ? 2.059 34.25 24.016 1 85.56 326 TYR B O 1
ATOM 5263 N N . ILE B 1 327 ? -0.201 34.062 24.109 1 84.5 327 ILE B N 1
ATOM 5264 C CA . ILE B 1 327 ? -0.449 34.938 22.953 1 84.5 327 ILE B CA 1
ATOM 5265 C C . ILE B 1 327 ? -0.863 36.312 23.422 1 84.5 327 ILE B C 1
ATOM 5267 O O . ILE B 1 327 ? -1.607 36.469 24.391 1 84.5 327 ILE B O 1
#

Sequence (654 aa):
MVNVNKDNIVTIQSQVFDGFCGNNIASFVLRRRGHVPKILNTVQYYSKYKHCGMELNICDMKSILNEFILDVSNLYEDKNNLYFLTGFIKTKECVECAINTILELKNKRINKCINNNNNATINDNITNNNEEEYLIENIINMNFLWICDPVMGDDGKIYVNKDIVDVYKRYASNADILTPNQYELELLCDKKILNEKDVIDSLSALLNKGAKMVILTSVRYNFDNEHLFVYVSFFNKQNKMICFKYKIKKFDFYVCGTGDLFSSLLLSFIIKQGGSILKIVSQVLNIMHNVIENSIGSMELHIIENQDIIAGDKVYGTLVNAEPVYIMVNVNKDNIVTIQSQVFDGFCGNNIASFVLRRRGHVPKILNTVQYYSKYKHCGMELNICDMKSILNEFILDVSNLYEDKNNLYFLTGFIKTKECVECAINTILELKNKRINKCINNNNNATINDNITNNNEEEYLIENIINMNFLWICDPVMGDDGKIYVNKDIVDVYKRYASNADILTPNQYELELLCDKKILNEKDVIDSLSALLNKGAKMVILTSVRYNFDNEHLFVYVSFFNKQNKMICFKYKIKKFDFYVCGTGDLFSSLLLSFIIKQGGSILKIVSQVLNIMHNVIENSIGSMELHIIENQDIIAGDKVYGTLVNAEPVYI

Secondary structure (DSSP, 8-state):
-------EEEEEEEEESSS-STHHHHHHHHHHTT---EEEEEEEES-SS---EEE--HHHHHHHHHHHHHHHHTT-STT--EEEEE----SHHHHHHHHHHHHHHHHHHHHHHHHHTTS----------GGGGGBHHHHS-TTEEEEE----EETTEE-S-HHHHHHHHHHGGGSSEE---HHHHHHHHT----SHHHHHHHHHHHHHHT-SEEEEEEEEETTEEEEEEEEEEEE-TTS-EEEEEEEEEPPS---TTHHHHHHHHHHHHHHHH-SBHHHHHHHHHHHHHHHHHTTTTSSS--TTTTHHHHH-----SPPPPPEE---/-------EEEEEEEEESSS-STHHHHHHHHHHTT---EEEEEEEES-SS---EEE--HHHHHHHHHHHHHHHHS--STT--EEEEE----SHHHHHHHHHHHHHHHHHHHHHHHHHTTS----------GGGGGBHHHHS-TTEEEEE----EETTEE-S-HHHHHHHHHHGGGSSEE---HHHHHHHHT----SHHHHHHHHHHHHHHT-SEEEEEEEEETTEEEEEEEEEEEE-TTS-EEEEEEEEEPPS---TTHHHHHHHHHHHHHHHH-SBHHHHHHHHHHHHHHHHHTTTTSSS--TTTTHHHHH-----S-PPPPEE---

Nearest PDB structures (foldseek):
  6su9-assembly1_B  TM=9.789E-01  e=1.744E-44  Plasmodium falciparum 3D7
  6su9-assembly1_A  TM=9.636E-01  e=4.145E-43  Plasmodium falciparum 3D7
  4eoh-assembly1_A  TM=8.293E-01  e=5.833E-25  Homo sapiens
  6k8z-assembly1_B  TM=8.736E-01  e=1.427E-22  Leishmania donovani
  6k8z-assembly1_A  TM=9.095E-01  e=1.304E-21  Leishmania donovani

Radius of gyration: 26.58 Å; Cα contacts (8 Å, |Δi|>4): 1229; chains: 2; bounding box: 71×77×60 Å

InterPro domains:
  IPR004625 Pyridoxine kinase [PTHR10534] (4-319)
  IPR004625 Pyridoxine kinase [cd01173] (8-297)
  IPR013749 Pyridoxamine kinase/Phosphomethylpyrimidine kinase [PF08543] (135-295)
  IPR029056 Ribokinase-like [G3DSA:3.40.1190.20] (4-318)
  IPR029056 Ribokinase-like [SSF53613] (7-313)

Foldseek 3Di:
DPPPLPEAEEEEEAAEQDFAAGCNQLVLLQVLQPHDYHYHHQFYANDPVGRDGDGDDLVNLCVVLVVVCVVVLVVPPDRYAYEYEYDHHADLSNVCVVLVSLVVVVVSNVVVCVVVPPPDDPPPPPPVDPQVQQFVVQLDPRSYAYEYELHADDDPDGDYDPSSLVSCLQRVLQGQEYEYEQVNLCSSQVHHDADVVSVVVSQVVSQVSHHQKYWHCWDDYPVDPFWTKIKIWGATPVRDIWMWMWIGGDDPFDAHHLSVLLRSQLSSCCNPPTGGSQVSSQQSVQLSVVQRVVCPPHRHRPCVVSSCSSNDSDGDPDTTGIGTDDD/DPPPLPEAEEEEEAAEQDFAAGCNQLVLLQVLQPHDYHYHHQFYANDPVGRDGDGDDLVNLCVVLVVVCVVVLVVPDDRYAYEYEYDHHADLSNVCVVLVSLVVVVVSVVVVCVVVPPPDDPPPPPPVDPQVQQFVVQLDPRSYAYEYELHADDDPDGDYDPSSLVSCLQRVLQGQEYEYEQVNLCSSQVHHDADVVSVVVSQVVSQVSHHQKYWHCWDDYPVDPFWTKIKIWGATPVRDIWMWMWIGGDDPFDAHHLSVLLRSQLSSCCNPPTGGSQVSSQQSVQLSVVQRVVCPPHRHRPCVVSSCSSNDSDGDPDTTGIDTDDD

Organism: NCBI:txid1323249

Solvent-accessible surface area (backbone atoms only — not comparable to full-atom values): 35257 Å² total; per-residue (Å²): 122,83,74,69,72,55,61,43,34,36,38,42,13,23,29,37,27,44,67,57,30,38,44,53,34,32,54,49,55,35,30,64,55,63,41,74,63,27,49,44,63,34,28,41,20,34,22,96,86,40,86,41,40,45,68,62,48,58,68,31,51,46,47,30,51,52,54,49,51,56,57,55,61,69,46,62,58,90,72,54,33,41,35,37,40,37,41,38,56,86,45,53,67,47,45,50,51,52,52,50,51,52,51,51,54,49,51,56,51,53,56,45,48,59,68,59,50,72,71,61,74,77,76,74,77,70,73,80,51,75,72,55,70,42,18,40,71,74,63,41,60,81,56,49,44,35,39,33,34,66,63,38,43,54,88,85,41,72,75,57,55,69,65,43,53,52,49,44,53,72,49,49,31,72,23,43,32,33,46,29,40,49,49,31,45,23,63,58,60,73,42,81,69,78,50,68,67,42,48,52,52,46,53,50,53,42,41,73,66,49,17,46,26,42,33,38,67,35,38,76,44,89,92,41,87,57,39,30,34,28,35,44,33,34,55,44,97,85,67,43,80,44,40,31,36,32,76,39,81,53,71,98,63,92,58,67,32,57,67,35,49,51,53,36,45,46,51,48,45,48,74,74,65,49,46,43,46,66,58,48,50,22,53,43,50,37,42,49,50,51,39,50,65,74,18,57,94,54,92,46,63,39,57,55,87,33,4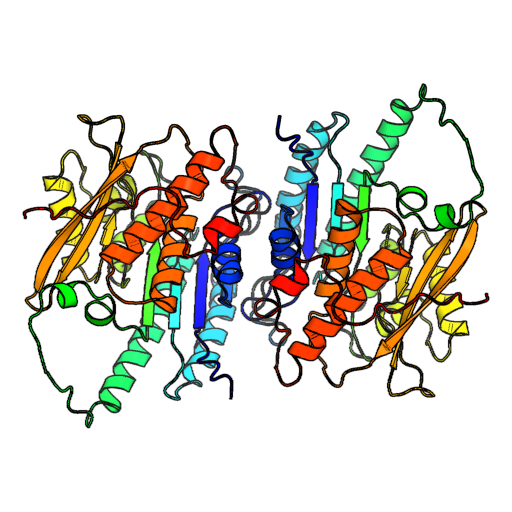1,67,58,69,45,44,86,74,78,72,81,75,71,56,62,75,38,81,51,91,126,123,85,73,68,69,55,63,42,34,37,37,43,14,24,29,37,26,45,67,56,30,37,43,53,34,31,54,49,54,35,31,66,55,63,41,72,64,26,49,43,63,35,28,42,20,34,22,96,87,40,86,40,41,43,67,62,49,60,68,32,51,47,48,30,50,51,52,49,51,55,58,57,62,68,46,63,60,89,67,53,33,41,35,39,39,37,43,38,57,87,44,53,67,48,45,50,50,53,52,51,50,51,51,51,55,51,52,56,51,54,56,47,47,61,68,60,49,73,70,61,76,76,77,74,78,71,72,81,52,75,73,55,70,40,18,41,72,76,63,42,61,80,55,48,44,37,39,34,32,72,65,38,43,53,88,86,40,74,75,59,56,69,68,44,54,53,49,44,54,72,48,50,31,74,23,43,31,34,47,31,39,49,49,34,43,22,63,57,60,72,43,80,70,78,49,69,68,44,49,52,51,46,52,50,52,41,41,75,66,50,18,47,27,42,34,38,66,36,39,77,43,89,92,41,86,57,40,32,34,28,36,45,33,36,56,44,96,84,68,42,80,44,39,30,36,32,77,38,82,53,69,98,60,92,56,67,34,58,68,35,49,51,54,35,44,46,50,48,44,48,72,76,65,48,45,44,48,67,57,47,50,22,52,44,48,37,41,48,50,53,40,51,64,74,17,58,92,53,92,47,64,41,59,54,85,33,41,66,58,70,43,44,89,74,79,72,82,73,71,55,64,75,39,80,50,92,127

pLDDT: mean 90.8, std 15.34, range [22.25, 98.88]